Protein AF-A0A7C5AXP7-F1 (afdb_monomer)

Foldseek 3Di:
DDDDDDDDDDDPDDDDDDDDDDPDPDDACQWDWDDDLQWTWIWHQDPPHQGIKTAQIGGVPWGWFRMKTWQWKWKAFVVCPPDTFTDGHRDDWFFQVVQVGHQWRWGWDDDPNWIKTKTWGWDCDQQKTKIWIWIATSQFKIKTKMKIFGDNDLTKMKIWTKMKTFTAGNHQWQKWKWAAPVVDTDTDFWKDKAQCVNHDLSWIKIARRPPRFIKTKGWQDDRDDRPPAAEDRDDDSRPKMKIKDADDPVVPPGDPDGSVDDPDDRPGGTPRRGRMMMMIIDIWIDHSVVPGRYMYMTIMMIGGDPPDDGQRNQPPWDKDKWFDQDKWWADLFAWIPPFWPKTFDDDDDAAFPWKKKKQWFWWKQACQQKWKWKAAFVGAIATQEHQAQARHIDTGAMEMETLPDPAAGHNHHHGHHDYHQRDYDDDQDAHDPPRDGDDHHRHPCSRTPHDRGGMMTMIIGGHHGDMIIMRNRGMMMITIHD

Mean predicted aligned error: 15.78 Å

Radius of gyration: 27.87 Å; Cα contacts (8 Å, |Δi|>4): 1284; chains: 1; bounding box: 78×88×57 Å

Solvent-accessible surface area (backbone atoms only — not comparable to full-atom values): 25452 Å² total; per-residue (Å²): 134,82,90,80,87,82,82,85,81,83,78,85,73,82,80,78,82,80,81,88,78,81,91,71,98,60,80,80,71,52,54,50,73,51,76,56,72,49,34,35,30,36,39,37,43,40,97,87,25,24,14,67,27,43,32,57,33,25,50,76,81,45,41,40,28,51,37,38,33,31,31,35,31,29,34,45,32,63,90,46,75,84,40,65,38,60,44,56,40,48,78,65,64,33,66,31,74,91,47,82,48,29,46,56,32,74,47,75,52,74,57,97,91,40,50,34,40,40,42,31,41,29,32,62,59,85,49,29,46,33,38,42,36,38,38,34,36,61,79,44,37,40,38,40,38,42,35,43,23,38,50,81,53,90,54,40,31,34,38,34,41,31,39,44,35,32,45,18,48,79,43,63,46,35,27,33,48,27,34,22,67,82,85,49,72,47,73,48,52,44,32,45,79,44,53,40,64,71,18,46,85,35,31,31,32,43,30,18,70,86,82,64,51,52,35,41,36,33,67,69,47,61,94,73,68,57,82,98,53,65,55,46,68,60,83,58,63,79,65,19,36,33,32,42,33,57,62,49,81,88,70,73,72,51,69,85,68,63,46,90,57,70,91,73,85,73,77,66,51,72,22,59,53,22,35,35,28,44,34,41,35,42,52,43,74,45,56,44,87,70,50,50,79,46,27,36,38,35,26,36,36,37,36,46,53,84,90,47,79,68,76,74,63,73,36,75,59,52,69,47,80,46,71,34,58,62,51,30,41,35,43,45,50,35,69,21,43,50,68,60,40,64,42,79,41,70,93,68,71,57,24,23,68,46,64,36,41,34,40,31,30,32,25,23,53,37,30,27,40,41,34,33,38,40,30,43,54,86,68,42,56,27,32,46,36,22,48,33,10,18,75,43,62,33,75,60,30,37,42,32,36,28,72,81,43,89,42,63,67,41,52,73,42,68,57,68,62,47,64,19,24,36,34,73,45,92,78,86,75,83,59,67,82,89,49,73,72,66,88,67,44,46,59,56,68,76,56,43,77,36,64,67,48,37,56,32,33,38,38,41,35,26,81,48,79,86,35,44,35,30,23,58,48,16,36,35,43,34,38,25,16,52

Sequence (482 aa):
MMGRRFRWSFLAGALLTSVLIFPGSGLAQTSGSVSWNGWAFTYEVSGNYDGLSLKGVQFQGLPFIHKLSFPVMRVFYNNNACGPYADRLGGSLSPIPWAGNALVAKREFILNGRQWYEIGIRDQIGNYDIYQVYYLSSDGILDAHIYSKGLQCVVDHVHYPNWRIDFDIQDAGNDLIQQNTGGGYATKLSEFNAKATEAIDHGWRIKDSVTGSFVDVFPGFTDFTIPNENTQPVAGYANHTVFGRLYRGSEDTGWTYGPNTQVPYNNGESINNADIVFWYEGYLPHSAAEGMTLWHSTGLRLALTAGTPPPPPPPGGTTQTFTNPITISIPDRGNGSLYPSTINVAGMSGVISKVVVKLKGVSHTYPDDLDILLVGPGGQKVMLMSDAGGVTDVVNVNLTFDGAATSTLPNSAQMLSGTYRPTNYGSTDSFNAPAPSAPYGTNLDVLHGISPNGSWRLFVFDDEPKDLGSIANGWELIITTN

pLDDT: mean 87.83, std 16.88, range [28.73, 98.75]

Structure (mmCIF, N/CA/C/O backbone):
data_AF-A0A7C5AXP7-F1
#
_entry.id   AF-A0A7C5AXP7-F1
#
loop_
_atom_site.group_PDB
_atom_site.id
_atom_site.type_symbol
_atom_site.label_atom_id
_atom_site.label_alt_id
_atom_site.label_comp_id
_atom_site.label_asym_id
_atom_site.label_entity_id
_atom_site.label_seq_id
_atom_site.pdbx_PDB_ins_code
_atom_site.Cartn_x
_atom_site.Cartn_y
_atom_site.Cartn_z
_atom_site.occupancy
_atom_site.B_iso_or_equiv
_atom_site.auth_seq_id
_atom_site.auth_comp_id
_atom_site.auth_asym_id
_atom_site.auth_atom_id
_atom_site.pdbx_PDB_model_num
ATOM 1 N N . MET A 1 1 ? 1.484 -64.605 -29.370 1.00 35.97 1 MET A N 1
ATOM 2 C CA . MET A 1 1 ? 2.286 -63.408 -29.699 1.00 35.97 1 MET A CA 1
ATOM 3 C C . MET A 1 1 ? 1.601 -62.187 -29.110 1.00 35.97 1 MET A C 1
ATOM 5 O O . MET A 1 1 ? 0.412 -62.027 -29.321 1.00 35.97 1 MET A O 1
ATOM 9 N N . MET A 1 2 ? 2.373 -61.399 -28.355 1.00 37.81 2 MET A N 1
ATOM 10 C CA . MET A 1 2 ? 2.173 -59.988 -27.987 1.00 37.81 2 MET A CA 1
ATOM 11 C C . MET A 1 2 ? 0.825 -59.537 -27.403 1.00 37.81 2 MET A C 1
ATOM 13 O O . MET A 1 2 ? -0.128 -59.234 -28.111 1.00 37.81 2 MET A O 1
ATOM 17 N N . GLY A 1 3 ? 0.836 -59.321 -26.085 1.00 32.81 3 GLY A N 1
ATOM 18 C CA . GLY A 1 3 ? -0.045 -58.353 -25.444 1.00 32.81 3 GLY A CA 1
ATOM 19 C C . GLY A 1 3 ? 0.371 -56.915 -25.773 1.00 32.81 3 GLY A C 1
ATOM 20 O O . GLY A 1 3 ? 1.560 -56.594 -25.838 1.00 32.81 3 GLY A O 1
ATOM 21 N N . ARG A 1 4 ? -0.616 -56.030 -25.927 1.00 35.66 4 ARG A N 1
ATOM 22 C CA . ARG A 1 4 ? -0.431 -54.577 -25.878 1.00 35.66 4 ARG A CA 1
ATOM 23 C C . ARG A 1 4 ? -1.397 -53.988 -24.856 1.00 35.66 4 ARG A C 1
ATOM 25 O O . ARG A 1 4 ? -2.610 -54.092 -24.988 1.00 35.66 4 ARG A O 1
ATOM 32 N N . ARG A 1 5 ? -0.803 -53.403 -23.817 1.00 33.75 5 ARG A N 1
ATOM 33 C CA . ARG A 1 5 ? -1.445 -52.615 -22.763 1.00 33.75 5 ARG A CA 1
ATOM 34 C C . ARG A 1 5 ? -1.868 -51.266 -23.353 1.00 33.75 5 ARG A C 1
ATOM 36 O O . ARG A 1 5 ? -1.016 -50.582 -23.912 1.00 33.75 5 ARG A O 1
ATOM 43 N N . PHE A 1 6 ? -3.124 -50.860 -23.178 1.00 33.34 6 PHE A N 1
ATOM 44 C CA . PHE A 1 6 ? -3.532 -49.461 -23.328 1.00 33.34 6 PHE A CA 1
ATOM 45 C C . PHE A 1 6 ? -3.621 -48.832 -21.935 1.00 33.34 6 PHE A C 1
ATOM 47 O O . PHE A 1 6 ? -4.394 -49.274 -21.086 1.00 33.34 6 PHE A O 1
ATOM 54 N N . ARG A 1 7 ? -2.753 -47.847 -21.684 1.00 35.31 7 ARG A N 1
ATOM 55 C CA . ARG A 1 7 ? -2.751 -47.022 -20.473 1.00 35.31 7 ARG A CA 1
ATOM 56 C C . ARG A 1 7 ? -3.844 -45.962 -20.593 1.00 35.31 7 ARG A C 1
ATOM 58 O O . ARG A 1 7 ? -3.970 -45.327 -21.635 1.00 35.31 7 ARG A O 1
ATOM 65 N N . TRP A 1 8 ? -4.598 -45.789 -19.515 1.00 28.77 8 TRP A N 1
ATOM 66 C CA . TRP A 1 8 ? -5.554 -44.705 -19.328 1.00 28.77 8 TRP A CA 1
ATOM 67 C C . TRP A 1 8 ? -4.795 -43.432 -18.950 1.00 28.77 8 TRP A C 1
ATOM 69 O O . TRP A 1 8 ? -4.047 -43.425 -17.973 1.00 28.77 8 TRP A O 1
ATOM 79 N N . SER A 1 9 ? -4.983 -42.371 -19.728 1.00 32.56 9 SER A N 1
ATOM 80 C CA . SER A 1 9 ? -4.503 -41.029 -19.407 1.00 32.56 9 SER A CA 1
ATOM 81 C C . SER A 1 9 ? -5.582 -40.317 -18.593 1.00 32.56 9 SER A C 1
ATOM 83 O O . SER A 1 9 ? -6.623 -39.953 -19.134 1.00 32.56 9 SER A O 1
ATOM 85 N N . PHE A 1 10 ? -5.349 -40.126 -17.295 1.00 30.20 10 PHE A N 1
ATOM 86 C CA . PHE A 1 10 ? -6.118 -39.179 -16.489 1.00 30.20 10 PHE A CA 1
ATOM 87 C C . PHE A 1 10 ? -5.659 -37.761 -16.852 1.00 30.20 10 PHE A C 1
ATOM 89 O O . PHE A 1 10 ? -4.557 -37.357 -16.486 1.00 30.20 10 PHE A O 1
ATOM 96 N N . LEU A 1 11 ? -6.488 -37.009 -17.581 1.00 32.81 11 LEU A N 1
ATOM 97 C CA . LEU A 1 11 ? -6.394 -35.551 -17.599 1.00 32.81 11 LEU A CA 1
ATOM 98 C C . LEU A 1 11 ? -7.089 -35.020 -16.342 1.00 32.81 11 LEU A C 1
ATOM 100 O O . LEU A 1 11 ? -8.310 -35.109 -16.217 1.00 32.81 11 LEU A O 1
ATOM 104 N N . ALA A 1 12 ? -6.309 -34.460 -15.421 1.00 30.91 12 ALA A N 1
ATOM 105 C CA . ALA A 1 12 ? -6.819 -33.596 -14.367 1.00 30.91 12 ALA A CA 1
ATOM 106 C C . ALA A 1 12 ? -7.199 -32.247 -15.001 1.00 30.91 12 ALA A C 1
ATOM 108 O O . ALA A 1 12 ? -6.346 -31.394 -15.234 1.00 30.91 12 ALA A O 1
ATOM 109 N N . GLY A 1 13 ? -8.475 -32.090 -15.353 1.00 28.73 13 GLY A N 1
ATOM 110 C CA . GLY A 1 13 ? -9.043 -30.803 -15.740 1.00 28.73 13 GLY A CA 1
ATOM 111 C C . GLY A 1 13 ? -9.200 -29.918 -14.507 1.00 28.73 13 GLY A C 1
ATOM 112 O O . GLY A 1 13 ? -9.865 -30.308 -13.548 1.00 28.73 13 GLY A O 1
ATOM 113 N N . ALA A 1 14 ? -8.577 -28.741 -14.532 1.00 32.06 14 ALA A N 1
ATOM 114 C CA . ALA A 1 14 ? -8.792 -27.693 -13.545 1.00 32.06 14 ALA A CA 1
ATOM 115 C C . ALA A 1 14 ? -10.272 -27.277 -13.557 1.00 32.06 14 ALA A C 1
ATOM 117 O O . ALA A 1 14 ? -10.805 -26.852 -14.583 1.00 32.06 14 ALA A O 1
ATOM 118 N N . LEU A 1 15 ? -10.936 -27.437 -12.414 1.00 28.80 15 LEU A N 1
ATOM 119 C CA . LEU A 1 15 ? -12.301 -26.983 -12.192 1.00 28.80 15 LEU A CA 1
ATOM 120 C C . LEU A 1 15 ? -12.270 -25.451 -12.053 1.00 28.80 15 LEU A C 1
ATOM 122 O O . LEU A 1 15 ? -11.846 -24.934 -11.022 1.00 28.80 15 LEU A O 1
ATOM 126 N N . LEU A 1 16 ? -12.700 -24.722 -13.086 1.00 31.39 16 LEU A N 1
ATOM 127 C CA . LEU A 1 16 ? -13.127 -23.332 -12.920 1.00 31.39 16 LEU A CA 1
ATOM 128 C C . LEU A 1 16 ? -14.412 -23.342 -12.088 1.00 31.39 16 LEU A C 1
ATOM 130 O O . LEU A 1 16 ? -15.440 -23.860 -12.527 1.00 31.39 16 LEU A O 1
ATOM 134 N N . THR A 1 17 ? -14.353 -22.787 -10.883 1.00 33.75 17 THR A N 1
ATOM 135 C CA . THR A 1 17 ? -15.535 -22.529 -10.067 1.00 33.75 17 THR A CA 1
ATOM 136 C C . THR A 1 17 ? -16.370 -21.423 -10.712 1.00 33.75 17 THR A C 1
ATOM 138 O O . THR A 1 17 ? -15.887 -20.357 -11.085 1.00 33.75 17 THR A O 1
ATOM 141 N N . SER A 1 18 ? -17.644 -21.739 -10.905 1.00 30.55 18 SER A N 1
ATOM 142 C CA . SER A 1 18 ? -18.661 -20.946 -11.587 1.00 30.55 18 SER A CA 1
ATOM 143 C C . SER A 1 18 ? -18.939 -19.607 -10.899 1.00 30.55 18 SER A C 1
ATOM 145 O O . SER A 1 18 ? -19.295 -19.576 -9.722 1.00 30.55 18 SER A O 1
ATOM 147 N N . VAL A 1 19 ? -18.870 -18.519 -11.669 1.00 39.69 19 VAL A N 1
ATOM 148 C CA . VAL A 1 19 ? -19.396 -17.196 -11.307 1.00 39.69 19 VAL A CA 1
ATOM 149 C C . VAL A 1 19 ? -20.921 -17.235 -11.435 1.00 39.69 19 VAL A C 1
ATOM 151 O O . VAL A 1 19 ? -21.450 -17.432 -12.529 1.00 39.69 19 VAL A O 1
ATOM 154 N N . LEU A 1 20 ? -21.641 -17.055 -10.329 1.00 33.75 20 LEU A N 1
ATOM 155 C CA . LEU A 1 20 ? -23.081 -16.797 -10.359 1.00 33.75 20 LEU A CA 1
ATOM 156 C C . LEU A 1 20 ? -23.299 -15.333 -10.762 1.00 33.75 20 LEU A C 1
ATOM 158 O O . LEU A 1 20 ? -23.132 -14.425 -9.955 1.00 33.75 20 LEU A O 1
ATOM 162 N N . ILE A 1 21 ? -23.648 -15.106 -12.028 1.00 42.06 21 ILE A N 1
ATOM 163 C CA . ILE A 1 21 ? -24.088 -13.801 -12.532 1.00 42.06 21 ILE A CA 1
ATOM 164 C C . ILE A 1 21 ? -25.616 -13.790 -12.482 1.00 42.06 21 ILE A C 1
ATOM 166 O O . ILE A 1 21 ? -26.256 -14.586 -13.167 1.00 42.06 21 ILE A O 1
ATOM 170 N N . PHE A 1 22 ? -26.209 -12.886 -11.703 1.00 40.41 22 PHE A N 1
ATOM 171 C CA . PHE A 1 22 ? -27.634 -12.568 -11.812 1.00 40.41 22 PHE A CA 1
ATOM 172 C C . PHE A 1 22 ? -27.812 -11.469 -12.871 1.00 40.41 22 PHE A C 1
ATOM 174 O O . PHE A 1 22 ? -27.393 -10.335 -12.629 1.00 40.41 22 PHE A O 1
ATOM 181 N N . PRO A 1 23 ? -28.423 -11.744 -14.040 1.00 36.78 23 PRO A N 1
ATOM 182 C CA . PRO A 1 23 ? -28.732 -10.703 -15.004 1.00 36.78 23 PRO A CA 1
ATOM 183 C C . PRO A 1 23 ? -30.039 -10.032 -14.572 1.00 36.78 23 PRO A C 1
ATOM 185 O O . PRO A 1 23 ? -31.133 -10.503 -14.870 1.00 36.78 23 PRO A O 1
ATOM 188 N N . GLY A 1 24 ? -29.923 -8.942 -13.819 1.00 37.19 24 GLY A N 1
ATOM 189 C CA . GLY A 1 24 ? -31.039 -8.060 -13.500 1.00 37.19 24 GLY A CA 1
ATOM 190 C C . GLY A 1 24 ? -30.921 -6.763 -14.286 1.00 37.19 24 GLY A C 1
ATOM 191 O O . GLY A 1 24 ? -30.206 -5.858 -13.869 1.00 37.19 24 GLY A O 1
ATOM 192 N N . SER A 1 25 ? -31.634 -6.654 -15.408 1.00 45.28 25 SER A N 1
ATOM 193 C CA . SER A 1 25 ? -31.918 -5.379 -16.071 1.00 45.28 25 SER A CA 1
ATOM 194 C C . SER A 1 25 ? -32.886 -4.567 -15.200 1.00 45.28 25 SER A C 1
ATOM 196 O O . SER A 1 25 ? -34.098 -4.586 -15.411 1.00 45.28 25 SER A O 1
ATOM 198 N N . GLY A 1 26 ? -32.351 -3.918 -14.171 1.00 39.28 26 GLY A N 1
ATOM 199 C CA . GLY A 1 26 ? -33.042 -2.948 -13.330 1.00 39.28 26 GLY A CA 1
ATOM 200 C C . GLY A 1 26 ? -32.319 -1.608 -13.403 1.00 39.28 26 GLY A C 1
ATOM 201 O O . GLY A 1 26 ? -31.120 -1.566 -13.675 1.00 39.28 26 GLY A O 1
ATOM 202 N N . LEU A 1 27 ? -33.046 -0.512 -13.183 1.00 46.16 27 LEU A N 1
ATOM 203 C CA . LEU A 1 27 ? -32.455 0.806 -12.928 1.00 46.16 27 LEU A CA 1
ATOM 204 C C . LEU A 1 27 ? -31.263 0.657 -11.971 1.00 46.16 27 LEU A C 1
ATOM 206 O O . LEU A 1 27 ? -31.343 -0.116 -11.014 1.00 46.16 27 LEU A O 1
ATOM 210 N N . ALA A 1 28 ? -30.161 1.359 -12.243 1.00 55.44 28 ALA A N 1
ATOM 211 C CA . ALA A 1 28 ? -28.956 1.243 -11.436 1.00 55.44 28 ALA A CA 1
ATOM 212 C C . ALA A 1 28 ? -29.274 1.539 -9.969 1.00 55.44 28 ALA A C 1
ATOM 214 O O . ALA A 1 28 ? -29.648 2.654 -9.612 1.00 55.44 28 ALA A O 1
ATOM 215 N N . GLN A 1 29 ? -29.158 0.516 -9.127 1.00 67.31 29 GLN A N 1
ATOM 216 C CA . GLN A 1 29 ? -29.387 0.645 -7.701 1.00 67.31 29 GLN A CA 1
ATOM 217 C C . GLN A 1 29 ? -28.207 1.409 -7.085 1.00 67.31 29 GLN A C 1
ATOM 219 O O . GLN A 1 29 ? -27.194 0.814 -6.716 1.00 67.31 29 GLN A O 1
ATOM 224 N N . THR A 1 30 ? -28.345 2.731 -6.993 1.00 85.50 30 THR A N 1
ATOM 225 C CA . THR A 1 30 ? -27.354 3.636 -6.394 1.00 85.50 30 THR A CA 1
ATOM 226 C C . THR A 1 30 ? -27.375 3.612 -4.872 1.00 85.50 30 THR A C 1
ATOM 228 O O . THR A 1 30 ? -26.510 4.214 -4.259 1.00 85.50 30 THR A O 1
ATOM 231 N N . SER A 1 31 ? -28.303 2.900 -4.234 1.00 92.50 31 SER A N 1
ATOM 232 C CA . SER A 1 31 ? -28.296 2.688 -2.787 1.00 92.50 31 SER A CA 1
ATOM 233 C C . SER A 1 31 ? -28.885 1.339 -2.397 1.00 92.50 31 SER A C 1
ATOM 235 O O . SER A 1 31 ? -29.737 0.781 -3.090 1.00 92.50 31 SER A O 1
ATOM 237 N N . GLY A 1 32 ? -28.436 0.779 -1.282 1.00 94.38 32 GLY A N 1
ATOM 238 C CA . GLY A 1 32 ? -28.910 -0.520 -0.826 1.00 94.38 32 GLY A CA 1
ATOM 239 C C . GLY A 1 32 ? -28.292 -0.953 0.490 1.00 94.38 32 GLY A C 1
ATOM 240 O O . GLY A 1 32 ? -27.712 -0.157 1.223 1.00 94.38 32 GLY A O 1
ATOM 241 N N . SER A 1 33 ? -28.420 -2.240 0.785 1.00 96.19 33 SER A N 1
ATOM 242 C CA . SER A 1 33 ? -27.854 -2.863 1.979 1.00 96.19 33 SER A CA 1
ATOM 243 C C . SER A 1 33 ? -27.044 -4.088 1.586 1.00 96.19 33 SER A C 1
ATOM 245 O O . SER A 1 33 ? -27.372 -4.771 0.613 1.00 96.19 33 SER A O 1
ATOM 247 N N . VAL A 1 34 ? -25.993 -4.363 2.347 1.00 97.12 34 VAL A N 1
ATOM 248 C CA . VAL A 1 34 ? -25.151 -5.549 2.206 1.00 97.12 34 VAL A CA 1
ATOM 249 C C . VAL A 1 34 ? -25.162 -6.297 3.530 1.00 97.12 34 VAL A C 1
ATOM 251 O O . VAL A 1 34 ? -25.057 -5.688 4.591 1.00 97.12 34 VAL A O 1
ATOM 254 N N . SER A 1 35 ? -25.285 -7.620 3.450 1.00 96.56 35 SER A N 1
ATOM 255 C CA . SER A 1 35 ? -24.976 -8.541 4.538 1.00 96.56 35 SER A CA 1
ATOM 256 C C . SER A 1 35 ? -24.169 -9.696 3.958 1.00 96.56 35 SER A C 1
ATOM 258 O O . SER A 1 35 ? -24.648 -10.381 3.054 1.00 96.56 35 SER A O 1
ATOM 260 N N . TRP A 1 36 ? -22.928 -9.866 4.413 1.00 96.88 36 TRP A N 1
ATOM 261 C CA . TRP A 1 36 ? -21.993 -10.828 3.829 1.00 96.88 36 TRP A CA 1
ATOM 262 C C . TRP A 1 36 ? -20.900 -11.211 4.833 1.00 96.88 36 TRP A C 1
ATOM 264 O O . TRP A 1 36 ? -20.211 -10.337 5.335 1.00 96.88 36 TRP A O 1
ATOM 274 N N . ASN A 1 37 ? -20.726 -12.501 5.144 1.00 90.88 37 ASN A N 1
ATOM 275 C CA . ASN A 1 37 ? -19.657 -13.006 6.030 1.00 90.88 37 ASN A CA 1
ATOM 276 C C . ASN A 1 37 ? -19.434 -12.182 7.318 1.00 90.88 37 ASN A C 1
ATOM 278 O O . ASN A 1 37 ? -18.314 -11.827 7.669 1.00 90.88 37 ASN A O 1
ATOM 282 N N . GLY A 1 38 ? -20.518 -11.854 8.026 1.00 89.69 38 GLY A N 1
ATOM 283 C CA . GLY A 1 38 ? -20.468 -11.060 9.259 1.00 89.69 38 GLY A CA 1
ATOM 284 C C . GLY A 1 38 ? -20.446 -9.546 9.041 1.00 89.69 38 GLY A C 1
ATOM 285 O O . GLY A 1 38 ? -20.741 -8.815 9.983 1.00 89.69 38 GLY A O 1
ATOM 286 N N . TRP A 1 39 ? -20.183 -9.070 7.826 1.00 97.44 39 TRP A N 1
ATOM 287 C CA . TRP A 1 39 ? -20.380 -7.675 7.455 1.00 97.44 39 TRP A CA 1
ATOM 288 C C . TRP A 1 39 ? -21.859 -7.340 7.352 1.00 97.44 39 TRP A C 1
ATOM 290 O O . TRP A 1 39 ? -22.637 -8.112 6.783 1.00 97.44 39 TRP A O 1
ATOM 300 N N . ALA A 1 40 ? -22.238 -6.161 7.836 1.00 97.12 40 ALA A N 1
ATOM 301 C CA . ALA A 1 40 ? -23.472 -5.514 7.420 1.00 97.12 40 ALA A CA 1
ATOM 302 C C . ALA A 1 40 ? -23.285 -4.001 7.315 1.00 97.12 40 ALA A C 1
ATOM 304 O O . ALA A 1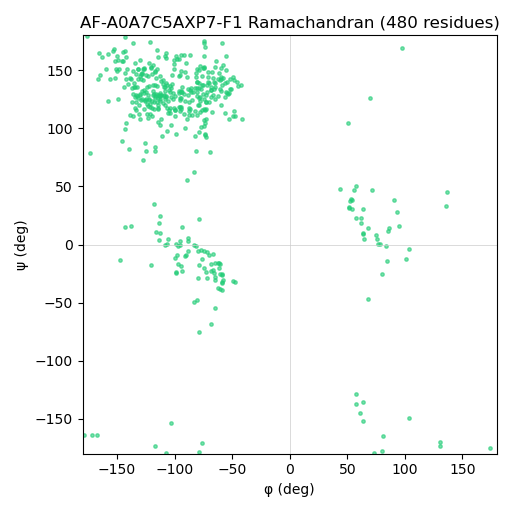 40 ? -22.567 -3.411 8.117 1.00 97.12 40 ALA A O 1
ATOM 305 N N . PHE A 1 41 ? -23.912 -3.393 6.313 1.00 98.44 41 PHE A N 1
ATOM 306 C CA . PHE A 1 41 ? -23.925 -1.945 6.115 1.00 98.44 41 PHE A CA 1
ATOM 307 C C . PHE A 1 41 ? -25.003 -1.551 5.109 1.00 98.44 41 PHE A C 1
ATOM 309 O O . PHE A 1 41 ? -25.505 -2.373 4.334 1.00 98.44 41 PHE A O 1
ATOM 316 N N . THR A 1 42 ? -25.325 -0.263 5.079 1.00 98.06 42 THR A N 1
ATOM 317 C CA . THR A 1 42 ? -26.012 0.353 3.940 1.00 98.06 42 THR A CA 1
ATOM 318 C C . THR A 1 42 ? -25.008 1.089 3.068 1.00 98.06 42 THR A C 1
ATOM 320 O O . THR A 1 42 ? -23.966 1.525 3.553 1.00 98.06 42 THR A O 1
ATOM 323 N N . TYR A 1 43 ? -25.290 1.193 1.776 1.00 96.88 43 TYR A N 1
ATOM 324 C CA . TYR A 1 43 ? -24.478 1.964 0.847 1.00 96.88 43 TYR A CA 1
ATOM 325 C C . TYR A 1 43 ? -25.343 2.940 0.065 1.00 96.88 43 TYR A C 1
ATOM 327 O O . TYR A 1 43 ? -26.513 2.668 -0.213 1.00 96.88 43 TYR A O 1
ATOM 335 N N . GLU A 1 44 ? -24.742 4.051 -0.333 1.00 94.19 44 GLU A N 1
ATOM 336 C CA . GLU A 1 44 ? -25.320 5.003 -1.271 1.00 94.19 44 GLU A CA 1
ATOM 337 C C . GLU A 1 44 ? -24.226 5.575 -2.172 1.00 94.19 44 GLU A C 1
ATOM 339 O O . GLU A 1 44 ? -23.079 5.733 -1.761 1.00 94.19 44 GLU A O 1
ATOM 344 N N . VAL A 1 45 ? -24.585 5.887 -3.407 1.00 92.94 45 VAL A N 1
ATOM 345 C CA . VAL A 1 45 ? -23.776 6.658 -4.336 1.00 92.94 45 VAL A CA 1
ATOM 346 C C . VAL A 1 45 ? -24.406 8.038 -4.414 1.00 92.94 45 VAL A C 1
ATOM 348 O O . VAL A 1 45 ? -25.513 8.175 -4.935 1.00 92.94 45 VAL A O 1
ATOM 351 N N . SER A 1 46 ? -23.661 9.027 -3.911 1.00 75.94 46 SER A N 1
ATOM 352 C CA . SER A 1 46 ? -24.000 10.454 -3.819 1.00 75.94 46 SER A CA 1
ATOM 353 C C . SER A 1 46 ? -25.103 10.870 -2.827 1.00 75.94 46 SER A C 1
ATOM 355 O O . SER A 1 46 ? -26.257 10.472 -2.943 1.00 75.94 46 SER A O 1
ATOM 357 N N . GLY A 1 47 ? -24.768 11.821 -1.943 1.00 63.25 47 GLY A N 1
ATOM 358 C CA . GLY A 1 47 ? -25.696 12.868 -1.484 1.00 63.25 47 GLY A CA 1
ATOM 359 C C . GLY A 1 47 ? -25.512 14.235 -2.185 1.00 63.25 47 GLY A C 1
ATOM 360 O O . GLY A 1 47 ? -26.373 15.094 -2.018 1.00 63.25 47 GLY A O 1
ATOM 361 N N . ASN A 1 48 ? -24.407 14.409 -2.947 1.00 65.00 48 ASN A N 1
ATOM 362 C CA . ASN A 1 48 ? -24.001 15.462 -3.920 1.00 65.00 48 ASN A CA 1
ATOM 363 C C . ASN A 1 48 ? -22.510 15.892 -3.749 1.00 65.00 48 ASN A C 1
ATOM 365 O O . ASN A 1 48 ? -22.206 17.082 -3.707 1.00 65.00 48 ASN A O 1
ATOM 369 N N . TYR A 1 49 ? -21.485 15.058 -3.586 1.00 73.69 49 TYR A N 1
ATOM 370 C CA . TYR A 1 49 ? -21.091 13.859 -4.325 1.00 73.69 49 TYR A CA 1
ATOM 371 C C . TYR A 1 49 ? -19.903 13.237 -3.556 1.00 73.69 49 TYR A C 1
ATOM 373 O O . TYR A 1 49 ? -18.743 13.438 -3.906 1.00 73.69 49 TYR A O 1
ATOM 381 N N . ASP A 1 50 ? -20.218 12.531 -2.466 1.00 88.38 50 ASP A N 1
ATOM 382 C CA . ASP A 1 50 ? -19.280 11.842 -1.555 1.00 88.38 50 ASP A CA 1
ATOM 383 C C . ASP A 1 50 ? -18.778 10.486 -2.107 1.00 88.38 50 ASP A C 1
ATOM 385 O O . ASP A 1 50 ? -18.398 9.585 -1.349 1.00 88.38 50 ASP A O 1
ATOM 389 N N . GLY A 1 51 ? -18.843 10.299 -3.429 1.00 93.19 51 GLY A N 1
ATOM 390 C CA . GLY A 1 51 ? -18.585 9.013 -4.066 1.00 93.19 51 GLY A CA 1
ATOM 391 C C . GLY A 1 51 ? -19.564 7.926 -3.617 1.00 93.19 51 GLY A C 1
ATOM 392 O O . GLY A 1 51 ? -20.751 8.173 -3.377 1.00 93.19 51 GLY A O 1
ATOM 393 N N . LEU A 1 52 ? -19.050 6.701 -3.518 1.00 96.19 52 LEU A N 1
ATOM 394 C CA . LEU A 1 52 ? -19.691 5.583 -2.832 1.00 96.19 52 LEU A CA 1
ATOM 395 C C . LEU A 1 52 ? -19.461 5.731 -1.323 1.00 96.19 52 LEU A C 1
ATOM 397 O O . LEU A 1 52 ? -18.319 5.731 -0.876 1.00 96.19 52 LEU A O 1
ATOM 401 N N . SER A 1 53 ? -20.536 5.831 -0.545 1.00 96.38 53 SER A N 1
ATOM 402 C CA . SER A 1 53 ? -20.492 5.888 0.917 1.00 96.38 53 SER A CA 1
ATOM 403 C C . SER A 1 53 ? -21.048 4.610 1.535 1.00 96.38 53 SER A C 1
ATOM 405 O O . SER A 1 53 ? -22.045 4.071 1.050 1.00 96.38 53 SER A O 1
ATOM 407 N N . LEU A 1 54 ? -20.431 4.150 2.624 1.00 97.94 54 LEU A N 1
ATOM 408 C CA . LEU A 1 54 ? -20.930 3.067 3.474 1.00 97.94 54 LEU A CA 1
ATOM 409 C C . LEU A 1 54 ? -21.401 3.658 4.807 1.00 97.94 54 LEU A C 1
ATOM 411 O O . LEU A 1 54 ? -20.700 4.486 5.384 1.00 97.94 54 LEU A O 1
ATOM 415 N N . LYS A 1 55 ? -22.567 3.242 5.304 1.00 97.56 55 LYS A N 1
ATOM 416 C CA . LYS A 1 55 ? -23.163 3.743 6.551 1.00 97.56 55 LYS A CA 1
ATOM 417 C C . LYS A 1 55 ? -23.572 2.606 7.477 1.00 97.56 55 LYS A C 1
ATOM 419 O O . LYS A 1 55 ? -24.099 1.590 7.006 1.00 97.56 55 LYS A O 1
ATOM 424 N N . GLY A 1 56 ? -23.384 2.820 8.779 1.00 97.69 56 GLY A N 1
ATOM 425 C CA . GLY A 1 56 ? -23.677 1.846 9.829 1.00 97.69 56 GLY A CA 1
ATOM 426 C C . GLY A 1 56 ? -22.917 0.542 9.609 1.00 97.69 56 GLY A C 1
ATOM 427 O O . GLY A 1 56 ? -23.530 -0.524 9.542 1.00 97.69 56 GLY A O 1
ATOM 428 N N . VAL A 1 57 ? -21.603 0.637 9.384 1.00 98.44 57 VAL A N 1
ATOM 429 C CA . VAL A 1 57 ? -20.772 -0.527 9.072 1.00 98.44 57 VAL A CA 1
ATOM 430 C C . VAL A 1 57 ? -20.482 -1.298 10.348 1.00 98.44 57 VAL A C 1
ATOM 432 O O . VAL A 1 57 ? -19.971 -0.755 11.331 1.00 98.44 57 VAL A O 1
ATOM 435 N N . GLN A 1 58 ? -20.787 -2.589 10.295 1.00 96.00 58 GLN A N 1
ATOM 436 C CA . GLN A 1 58 ? -20.505 -3.535 11.359 1.00 96.00 58 GLN A CA 1
ATOM 437 C C . GLN A 1 58 ? -19.833 -4.794 10.817 1.00 96.00 58 GLN A C 1
ATOM 439 O O . GLN A 1 58 ? -20.093 -5.210 9.684 1.00 96.00 58 GLN A O 1
ATOM 444 N N . PHE A 1 59 ? -19.024 -5.432 11.659 1.00 95.19 59 PHE A N 1
ATOM 445 C CA . PHE A 1 59 ? -18.453 -6.752 11.405 1.00 95.19 59 PHE A CA 1
ATOM 446 C C . PHE A 1 59 ? -18.685 -7.663 12.610 1.00 95.19 59 PHE A C 1
ATOM 448 O O . PHE A 1 59 ? -18.411 -7.284 13.744 1.00 95.19 59 PHE A O 1
ATOM 455 N N . GLN A 1 60 ? -19.236 -8.856 12.376 1.00 91.38 60 GLN A N 1
ATOM 456 C CA . GLN A 1 60 ? -19.604 -9.824 13.421 1.00 91.38 60 GLN A CA 1
ATOM 457 C C . GLN A 1 60 ? -20.472 -9.221 14.544 1.00 91.38 60 GLN A C 1
ATOM 459 O O . GLN A 1 60 ? -20.420 -9.651 15.692 1.00 91.38 60 GLN A O 1
ATOM 464 N N . GLY A 1 61 ? -21.299 -8.229 14.199 1.00 87.75 61 GLY A N 1
ATOM 465 C CA . GLY A 1 61 ? -22.179 -7.531 15.138 1.00 87.75 61 GLY A CA 1
ATOM 466 C C . GLY A 1 61 ? -21.526 -6.392 15.928 1.00 87.75 61 GLY A C 1
ATOM 467 O O . GLY A 1 61 ? -22.237 -5.742 16.686 1.00 87.75 61 GLY A O 1
ATOM 468 N N . LEU A 1 62 ? -20.229 -6.118 15.746 1.00 89.88 62 LEU A N 1
ATOM 469 C CA . LEU A 1 62 ? -19.574 -4.919 16.277 1.00 89.88 62 LEU A CA 1
ATOM 470 C C . LEU A 1 62 ? -19.781 -3.747 15.301 1.00 89.88 62 LEU A C 1
ATOM 472 O O . LEU A 1 62 ? -19.215 -3.804 14.203 1.00 89.88 62 LEU A O 1
ATOM 476 N N . PRO A 1 63 ? -20.562 -2.704 15.647 1.00 94.19 63 PRO A N 1
ATOM 477 C CA . PRO A 1 63 ? -20.558 -1.454 14.896 1.00 94.19 63 PRO A CA 1
ATOM 478 C C . PRO A 1 63 ? -19.233 -0.725 15.130 1.00 94.19 63 PRO A C 1
ATOM 480 O O . PRO A 1 63 ? -18.700 -0.751 16.241 1.00 94.19 63 PRO A O 1
ATOM 483 N N . PHE A 1 64 ? -18.675 -0.138 14.072 1.00 95.81 64 PHE A N 1
ATOM 484 C CA . PHE A 1 64 ? -17.397 0.573 14.174 1.00 95.81 64 PHE A CA 1
ATOM 485 C C . PHE A 1 64 ? -17.247 1.776 13.241 1.00 95.81 64 PHE A C 1
ATOM 487 O O . PHE A 1 64 ? -16.327 2.566 13.422 1.00 95.81 64 PHE A O 1
ATOM 494 N N . ILE A 1 65 ? -18.122 1.940 12.245 1.00 98.31 65 ILE A N 1
ATOM 495 C CA . ILE A 1 65 ? -18.154 3.133 11.393 1.00 98.31 65 ILE A CA 1
ATOM 496 C C . ILE A 1 65 ? -19.593 3.613 11.262 1.00 98.31 65 ILE A C 1
ATOM 498 O O . ILE A 1 65 ? -20.450 2.895 10.731 1.00 98.31 65 ILE A O 1
ATOM 502 N N . HIS A 1 66 ? -19.821 4.866 11.641 1.00 98.12 66 HIS A N 1
ATOM 503 C CA . HIS A 1 66 ? -21.043 5.590 11.331 1.00 98.12 66 HIS A CA 1
ATOM 504 C C . HIS A 1 66 ? -21.184 5.803 9.823 1.00 98.12 66 HIS A C 1
ATOM 506 O O . HIS A 1 66 ? -22.175 5.396 9.206 1.00 98.12 66 HIS A O 1
ATOM 512 N N . LYS A 1 67 ? -20.152 6.407 9.216 1.00 97.50 67 LYS A N 1
ATOM 513 C CA . LYS A 1 67 ? -20.076 6.743 7.791 1.00 97.50 67 LYS A CA 1
ATOM 514 C C . LYS A 1 67 ? -18.630 6.694 7.287 1.00 97.50 67 LYS A C 1
ATOM 516 O O . LYS A 1 67 ? -17.754 7.397 7.780 1.00 97.50 67 LYS A O 1
ATOM 521 N N . LEU A 1 68 ? -18.402 5.917 6.233 1.00 97.94 68 LEU A N 1
ATOM 522 C CA . LEU A 1 68 ? -17.190 5.939 5.414 1.00 97.94 68 LEU A CA 1
ATOM 523 C C . LEU A 1 68 ? -17.536 6.557 4.061 1.00 97.94 68 LEU A C 1
ATOM 525 O O . LEU A 1 68 ? -18.449 6.084 3.389 1.00 97.94 68 LEU A O 1
ATOM 529 N N . SER A 1 69 ? -16.810 7.597 3.659 1.00 95.62 69 SER A N 1
ATOM 530 C CA . SER A 1 69 ? -17.077 8.341 2.419 1.00 95.62 69 SER A CA 1
ATOM 531 C C . SER A 1 69 ? -15.800 8.799 1.714 1.00 95.62 69 SER A C 1
ATOM 533 O O . SER A 1 69 ? -14.709 8.763 2.293 1.00 95.62 69 SER A O 1
ATOM 535 N N . PHE A 1 70 ? -15.944 9.232 0.457 1.00 96.06 70 PHE A N 1
ATOM 536 C CA . PHE A 1 70 ? -14.866 9.762 -0.378 1.00 96.06 70 PHE A CA 1
ATOM 537 C C . PHE A 1 70 ? -15.241 11.161 -0.897 1.00 96.06 70 PHE A C 1
ATOM 539 O O . PHE A 1 70 ? -15.741 11.313 -2.012 1.00 96.06 70 PHE A O 1
ATOM 546 N N . PRO A 1 71 ? -15.077 12.204 -0.070 1.00 94.56 71 PRO A N 1
ATOM 547 C CA . PRO A 1 71 ? -15.626 13.525 -0.371 1.00 94.56 71 PRO A CA 1
ATOM 548 C C . PRO A 1 71 ? -14.903 14.274 -1.498 1.00 94.56 71 PRO A C 1
ATOM 550 O O . PRO A 1 71 ? -15.523 15.111 -2.153 1.00 94.56 71 PRO A O 1
ATOM 553 N N . VAL A 1 72 ? -13.603 14.034 -1.720 1.00 95.81 72 VAL A N 1
ATOM 554 C CA . VAL A 1 72 ? -12.830 14.750 -2.749 1.00 95.81 72 VAL A CA 1
ATOM 555 C C . VAL A 1 72 ? -11.567 14.004 -3.170 1.00 95.81 72 VAL A C 1
ATOM 557 O O . VAL A 1 72 ? -10.918 13.332 -2.369 1.00 95.81 72 VAL A O 1
ATOM 560 N N . MET A 1 73 ? -11.152 14.222 -4.413 1.00 96.25 73 MET A N 1
ATOM 561 C CA . MET A 1 73 ? -9.792 13.996 -4.883 1.00 96.25 73 MET A CA 1
ATOM 562 C C . MET A 1 73 ? -9.228 15.309 -5.430 1.00 96.25 73 MET A C 1
ATOM 564 O O . MET A 1 73 ? -9.712 15.841 -6.427 1.00 96.25 73 MET A O 1
ATOM 568 N N . ARG A 1 74 ? -8.229 15.879 -4.748 1.00 96.81 74 ARG A N 1
ATOM 569 C CA . ARG A 1 74 ? -7.619 17.154 -5.168 1.00 96.81 74 ARG A CA 1
ATOM 570 C C . ARG A 1 74 ? -6.505 16.871 -6.170 1.00 96.81 74 ARG A C 1
ATOM 572 O O . ARG A 1 74 ? -5.673 16.012 -5.906 1.00 96.81 74 ARG A O 1
ATOM 579 N N . VAL A 1 75 ? -6.454 17.584 -7.288 1.00 96.62 75 VAL A N 1
ATOM 580 C CA . VAL A 1 75 ? -5.498 17.319 -8.375 1.00 96.62 75 VAL A CA 1
ATOM 581 C C . VAL A 1 75 ? -4.651 18.550 -8.642 1.00 96.62 75 VAL A C 1
ATOM 583 O O . VAL A 1 75 ? -5.185 19.628 -8.909 1.00 96.62 75 VAL A O 1
ATOM 586 N N . PHE A 1 76 ? -3.330 18.391 -8.602 1.00 96.81 76 PHE A N 1
ATOM 587 C CA . PHE A 1 76 ? -2.373 19.472 -8.827 1.00 96.81 76 PHE A CA 1
ATOM 588 C C . PHE A 1 76 ? -1.420 19.114 -9.956 1.00 96.81 76 PHE A C 1
ATOM 590 O O . PHE A 1 76 ? -0.690 18.129 -9.872 1.00 96.81 76 PHE A O 1
ATOM 597 N N . TYR A 1 77 ? -1.411 19.941 -10.997 1.00 96.56 77 TYR A N 1
ATOM 598 C CA . TYR A 1 77 ? -0.472 19.821 -12.108 1.00 96.56 77 TYR A CA 1
ATOM 599 C C . TYR A 1 77 ? 0.767 20.647 -11.843 1.00 96.56 77 TYR A C 1
ATOM 601 O O . TYR A 1 77 ? 0.682 21.746 -11.284 1.00 96.56 77 TYR A O 1
ATOM 609 N N . ASN A 1 78 ? 1.900 20.176 -12.355 1.00 94.44 78 ASN A N 1
ATOM 610 C CA . ASN A 1 78 ? 3.106 20.984 -12.382 1.00 94.44 78 ASN A CA 1
ATOM 611 C C . ASN A 1 78 ? 2.824 22.335 -13.057 1.00 94.44 78 ASN A C 1
ATOM 613 O O . ASN A 1 78 ? 2.236 22.412 -14.140 1.00 94.44 78 ASN A O 1
ATOM 617 N N . ASN A 1 79 ? 3.224 23.414 -12.379 1.00 93.31 79 ASN A N 1
ATOM 618 C CA . ASN A 1 79 ? 3.017 24.802 -12.800 1.00 93.31 79 ASN A CA 1
ATOM 619 C C . ASN A 1 79 ? 1.547 25.201 -13.032 1.00 93.31 79 ASN A C 1
ATOM 621 O O . ASN A 1 79 ? 1.293 26.146 -13.775 1.00 93.31 79 ASN A O 1
ATOM 625 N N . ASN A 1 80 ? 0.581 24.497 -12.427 1.00 90.88 80 ASN A N 1
ATOM 626 C CA . ASN A 1 80 ? -0.856 24.727 -12.633 1.00 90.88 80 ASN A CA 1
ATOM 627 C C . ASN A 1 80 ? -1.266 24.694 -14.117 1.00 90.88 80 ASN A C 1
ATOM 629 O O . ASN A 1 80 ? -2.205 25.373 -14.523 1.00 90.88 80 ASN A O 1
ATOM 633 N N . ALA A 1 81 ? -0.563 23.910 -14.941 1.00 93.38 81 ALA A N 1
ATOM 634 C CA . ALA A 1 81 ? -0.743 23.932 -16.393 1.00 93.38 81 ALA A CA 1
ATOM 635 C C . ALA A 1 81 ? -2.182 23.611 -16.836 1.00 93.38 81 ALA A C 1
ATOM 637 O O . ALA A 1 81 ? -2.637 24.097 -17.869 1.00 93.38 81 ALA A O 1
ATOM 638 N N . CYS A 1 82 ? -2.887 22.784 -16.061 1.00 90.38 82 CYS A N 1
ATOM 639 C CA . CYS A 1 82 ? -4.199 22.250 -16.417 1.00 90.38 82 CYS A CA 1
ATOM 640 C C . CYS A 1 82 ? -5.131 22.144 -15.215 1.00 90.38 82 CYS A C 1
ATOM 642 O O . CYS A 1 82 ? -6.100 21.420 -15.283 1.00 90.38 82 CYS A O 1
ATOM 644 N N . GLY A 1 83 ? -4.821 22.793 -14.100 1.00 87.06 83 GLY A N 1
ATOM 645 C CA . GLY A 1 83 ? -5.566 22.694 -12.848 1.00 87.06 83 GLY A CA 1
ATOM 646 C C . GLY A 1 83 ? -5.115 23.804 -11.897 1.00 87.06 83 GLY A C 1
ATOM 647 O O . GLY A 1 83 ? -4.459 24.745 -12.348 1.00 87.06 83 GLY A O 1
ATOM 648 N N . PRO A 1 84 ? -5.414 23.724 -10.592 1.00 93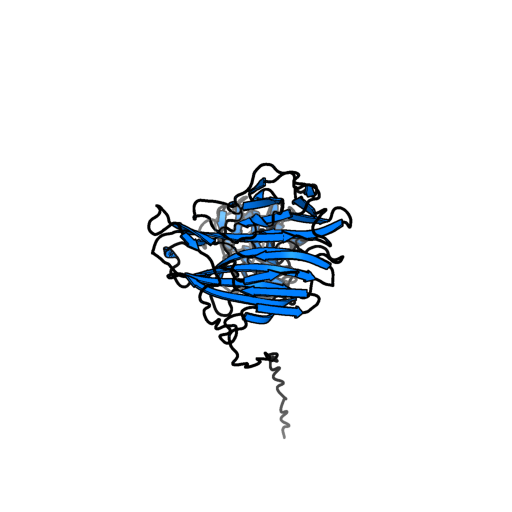.94 84 PRO A N 1
ATOM 649 C CA . PRO A 1 84 ? -5.827 22.527 -9.853 1.00 93.94 84 PRO A CA 1
ATOM 650 C C . PRO A 1 84 ? -7.338 22.226 -9.884 1.00 93.94 84 PRO A C 1
ATOM 652 O O . PRO A 1 84 ? -8.144 23.111 -10.171 1.00 93.94 84 PRO A O 1
ATOM 655 N N . TYR A 1 85 ? -7.719 20.991 -9.534 1.00 95.75 85 TYR A N 1
ATOM 656 C CA . TYR A 1 85 ? -9.113 20.517 -9.487 1.00 95.75 85 TYR A CA 1
ATOM 657 C C . TYR A 1 85 ? -9.488 19.895 -8.140 1.00 95.75 85 TYR A C 1
ATOM 659 O O . TYR A 1 85 ? -8.634 19.358 -7.439 1.00 95.75 85 TYR A O 1
ATOM 667 N N . ALA A 1 86 ? -10.768 19.986 -7.777 1.00 95.25 86 ALA A N 1
ATOM 668 C CA . ALA A 1 86 ? -11.365 19.301 -6.632 1.00 95.25 86 ALA A CA 1
ATOM 669 C C . ALA A 1 86 ? -12.430 18.335 -7.166 1.00 95.25 86 ALA A C 1
ATOM 671 O O . ALA A 1 86 ? -13.609 18.683 -7.263 1.00 95.25 86 ALA A O 1
ATOM 672 N N . ASP A 1 87 ? -11.981 17.153 -7.577 1.00 94.38 87 ASP A N 1
ATOM 673 C CA . ASP A 1 87 ? -12.816 16.166 -8.249 1.00 94.38 87 ASP A CA 1
ATOM 674 C C . ASP A 1 87 ? -13.678 15.415 -7.235 1.00 94.38 87 ASP A C 1
ATOM 676 O O . ASP A 1 87 ? -13.232 15.072 -6.138 1.00 94.38 87 ASP A O 1
ATOM 680 N N . ARG A 1 88 ? -14.940 15.177 -7.597 1.00 94.00 88 ARG A N 1
ATOM 681 C CA . ARG A 1 88 ? -15.944 14.525 -6.747 1.00 94.00 88 ARG A CA 1
ATOM 682 C C . ARG A 1 88 ? -16.637 13.431 -7.546 1.00 94.00 88 ARG A C 1
ATOM 684 O O . ARG A 1 88 ? -17.132 13.703 -8.638 1.00 94.00 88 ARG A O 1
ATOM 691 N N . LEU A 1 89 ? -16.646 12.215 -7.007 1.00 93.50 89 LEU A N 1
ATOM 692 C CA . LEU A 1 89 ? -17.180 11.027 -7.674 1.00 93.50 89 LEU A CA 1
ATOM 693 C C . LEU A 1 89 ? -18.652 10.783 -7.343 1.00 93.50 89 LEU A C 1
ATOM 695 O O . LEU A 1 89 ? -19.181 11.262 -6.341 1.00 93.50 89 LEU A O 1
ATOM 699 N N . GLY A 1 90 ? -19.296 9.947 -8.156 1.00 89.50 90 GLY A N 1
ATOM 700 C CA . GLY A 1 90 ? -20.684 9.531 -7.955 1.00 89.50 90 GLY A CA 1
ATOM 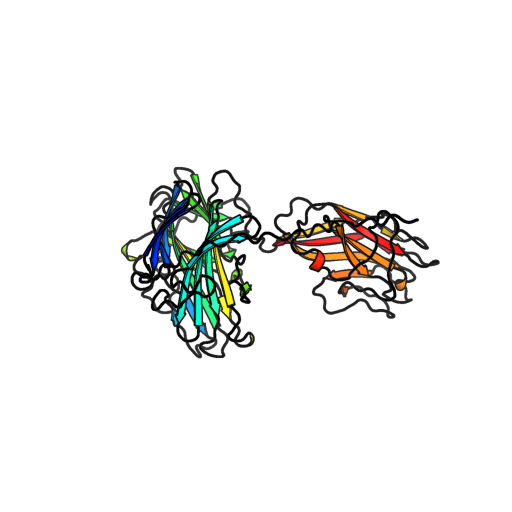701 C C . GLY A 1 90 ? -21.674 10.389 -8.737 1.00 89.50 90 GLY A C 1
ATOM 702 O O . GLY A 1 90 ? -22.863 10.375 -8.424 1.00 89.50 90 GLY A O 1
ATOM 703 N N . GLY A 1 91 ? -21.178 11.143 -9.725 1.00 85.00 91 GLY A N 1
ATOM 704 C CA . GLY A 1 91 ? -21.960 12.003 -10.608 1.00 85.00 91 GLY A CA 1
ATOM 705 C C . GLY A 1 91 ? -22.657 11.218 -11.706 1.00 85.00 91 GLY A C 1
ATOM 706 O O . GLY A 1 91 ? -23.870 11.025 -11.684 1.00 85.00 91 GLY A O 1
ATOM 707 N N . SER A 1 92 ? -21.885 10.788 -12.700 1.00 87.19 92 SER A N 1
ATOM 708 C CA . SER A 1 92 ? -22.381 10.050 -13.864 1.00 87.19 92 SER A CA 1
ATOM 709 C C . SER A 1 92 ? -21.598 8.756 -14.011 1.00 87.19 92 SER A C 1
ATOM 711 O O . SER A 1 92 ? -20.598 8.686 -14.718 1.00 87.19 92 SER A O 1
ATOM 713 N N . LEU A 1 93 ? -22.080 7.720 -13.323 1.00 92.75 93 LEU A N 1
ATOM 714 C CA . LEU A 1 93 ? -21.389 6.438 -13.255 1.00 92.75 93 LEU A CA 1
ATOM 715 C C . LEU A 1 93 ? -21.184 5.815 -14.637 1.00 92.75 93 LEU A C 1
ATOM 717 O O . LEU A 1 93 ? -22.095 5.758 -15.467 1.00 92.75 93 LEU A O 1
ATOM 721 N N . SER A 1 94 ? -19.989 5.275 -14.833 1.00 94.62 94 SER A N 1
ATOM 722 C CA . SER A 1 94 ? -19.606 4.504 -16.007 1.00 94.62 94 SER A CA 1
ATOM 723 C C . SER A 1 94 ? -19.781 3.000 -15.755 1.00 94.62 94 SER A C 1
ATOM 725 O O . SER A 1 94 ? -19.538 2.531 -14.642 1.00 94.62 94 SER A O 1
ATOM 727 N N . PRO A 1 95 ? -20.157 2.203 -16.774 1.00 96.00 95 PRO A N 1
ATOM 728 C CA . PRO A 1 95 ? -20.205 0.748 -16.654 1.00 96.00 95 PRO A CA 1
ATOM 729 C C . PRO A 1 95 ? -18.851 0.152 -16.268 1.00 96.00 95 PRO A C 1
ATOM 731 O O . PRO A 1 95 ? -17.810 0.601 -16.754 1.00 96.00 95 PRO A O 1
ATOM 734 N N . ILE A 1 96 ? -18.874 -0.889 -15.436 1.00 96.06 96 ILE A N 1
ATOM 735 C CA . ILE A 1 96 ? -17.679 -1.574 -14.928 1.00 96.06 96 ILE A CA 1
ATOM 736 C C . ILE A 1 96 ? -17.496 -2.906 -15.678 1.00 96.06 96 ILE A C 1
ATOM 738 O O . ILE A 1 96 ? -18.204 -3.874 -15.375 1.00 96.06 96 ILE A O 1
ATOM 742 N N . PRO A 1 97 ? -16.566 -3.011 -16.650 1.00 94.00 97 PRO A N 1
ATOM 743 C CA . PRO A 1 97 ? -16.473 -4.182 -17.527 1.00 94.00 97 PRO A CA 1
ATOM 744 C C . PRO A 1 97 ? -16.201 -5.493 -16.783 1.00 94.00 97 PRO A C 1
ATOM 746 O O . PRO A 1 97 ? -16.807 -6.520 -17.085 1.00 94.00 97 PRO A O 1
ATOM 749 N N . TRP A 1 98 ? -15.355 -5.454 -15.751 1.00 92.81 98 TRP A N 1
ATOM 750 C CA . TRP A 1 98 ? -15.041 -6.621 -14.917 1.00 92.81 98 TRP A CA 1
ATOM 751 C C . TRP A 1 98 ? -16.163 -7.011 -13.942 1.00 92.81 98 TRP A C 1
ATOM 753 O O . TRP A 1 98 ? -16.083 -8.059 -13.298 1.00 92.81 98 TRP A O 1
ATOM 763 N N . ALA A 1 99 ? -17.227 -6.211 -13.862 1.00 93.12 99 ALA A N 1
ATOM 764 C CA . ALA A 1 99 ? -18.421 -6.476 -13.068 1.00 93.12 99 ALA A CA 1
ATOM 765 C C . ALA A 1 99 ? -19.681 -6.596 -13.929 1.00 93.12 99 ALA A C 1
ATOM 767 O O . ALA A 1 99 ? -20.765 -6.177 -13.527 1.00 93.12 99 ALA A O 1
ATOM 768 N N . GLY A 1 100 ? -19.542 -7.160 -15.134 1.00 91.81 100 GLY A N 1
ATOM 769 C CA . GLY A 1 100 ? -20.680 -7.396 -16.024 1.00 91.81 100 GLY A CA 1
ATOM 770 C C . GLY A 1 100 ? -21.364 -6.104 -16.467 1.00 91.81 100 GLY A C 1
ATOM 771 O O . GLY A 1 100 ? -22.570 -6.103 -16.695 1.00 91.81 100 GLY A O 1
ATOM 772 N N . ASN A 1 101 ? -20.604 -5.007 -16.568 1.00 93.94 101 ASN A N 1
ATOM 773 C CA . ASN A 1 101 ? -21.088 -3.664 -16.893 1.00 93.94 101 ASN A CA 1
ATOM 774 C C . ASN A 1 101 ? -22.084 -3.078 -15.877 1.00 93.94 101 ASN A C 1
ATOM 776 O O . ASN A 1 101 ? -22.838 -2.165 -16.215 1.00 93.94 101 ASN A O 1
ATOM 780 N N . ALA A 1 102 ? -22.078 -3.552 -14.627 1.00 93.56 102 ALA A N 1
ATOM 781 C CA . ALA A 1 102 ? -22.817 -2.904 -13.548 1.00 93.56 102 ALA A CA 1
ATOM 782 C C . ALA A 1 102 ? -22.314 -1.464 -13.322 1.00 93.56 102 ALA A C 1
ATOM 784 O O . ALA A 1 102 ? -21.127 -1.188 -13.496 1.00 93.56 102 ALA A O 1
ATOM 785 N N . LEU A 1 103 ? -23.207 -0.553 -12.912 1.00 93.88 103 LEU A N 1
ATOM 786 C CA . LEU A 1 103 ? -22.814 0.803 -12.484 1.00 93.88 103 LEU A CA 1
ATOM 787 C C . LEU A 1 103 ? -22.280 0.825 -11.043 1.00 93.88 103 LEU A C 1
ATOM 789 O O . LEU A 1 103 ? -21.440 1.653 -10.707 1.00 93.88 103 LEU A O 1
ATOM 793 N N . VAL A 1 104 ? -22.748 -0.105 -10.207 1.00 95.56 104 VAL A N 1
ATOM 794 C CA . VAL A 1 104 ? -22.189 -0.392 -8.882 1.00 95.56 104 VAL A CA 1
ATOM 795 C C . VAL A 1 104 ? -21.733 -1.844 -8.899 1.00 95.56 104 VAL A C 1
ATOM 797 O O . VAL A 1 104 ? -22.564 -2.753 -8.988 1.00 95.56 104 VAL A O 1
ATOM 800 N N . ALA A 1 105 ? -20.423 -2.070 -8.859 1.00 95.50 105 ALA A N 1
ATOM 801 C CA . ALA A 1 105 ? -19.860 -3.407 -8.770 1.00 95.50 105 ALA A CA 1
ATOM 802 C C . ALA A 1 105 ? -20.255 -4.038 -7.436 1.00 95.50 105 ALA A C 1
ATOM 804 O O . ALA A 1 105 ? -20.191 -3.384 -6.400 1.00 95.50 105 ALA A O 1
ATOM 805 N N . LYS A 1 106 ? -20.674 -5.302 -7.486 1.00 95.19 106 LYS A N 1
ATOM 806 C CA . LYS A 1 106 ? -20.909 -6.172 -6.331 1.00 95.19 106 LYS A CA 1
ATOM 807 C C . LYS A 1 106 ? -20.441 -7.565 -6.720 1.00 95.19 106 LYS A C 1
ATOM 809 O O . LYS A 1 106 ? -21.095 -8.205 -7.545 1.00 95.19 106 LYS A O 1
ATOM 814 N N . ARG A 1 107 ? -19.281 -7.996 -6.227 1.00 93.88 107 ARG A N 1
ATOM 815 C CA . ARG A 1 107 ? -18.666 -9.271 -6.635 1.00 93.88 107 ARG A CA 1
ATOM 816 C C . ARG A 1 107 ? -18.026 -9.974 -5.458 1.00 93.88 107 ARG A C 1
ATOM 818 O O . ARG A 1 107 ? -17.513 -9.327 -4.559 1.00 93.88 107 ARG A O 1
ATOM 825 N N . GLU A 1 108 ? -17.988 -11.295 -5.523 1.00 94.75 108 GLU A N 1
ATOM 826 C CA . GLU A 1 108 ? -17.189 -12.113 -4.618 1.00 94.75 108 GLU A CA 1
ATOM 827 C C . GLU A 1 108 ? -16.046 -12.766 -5.387 1.00 94.75 108 GLU A C 1
ATOM 829 O O . GLU A 1 108 ? -16.223 -13.197 -6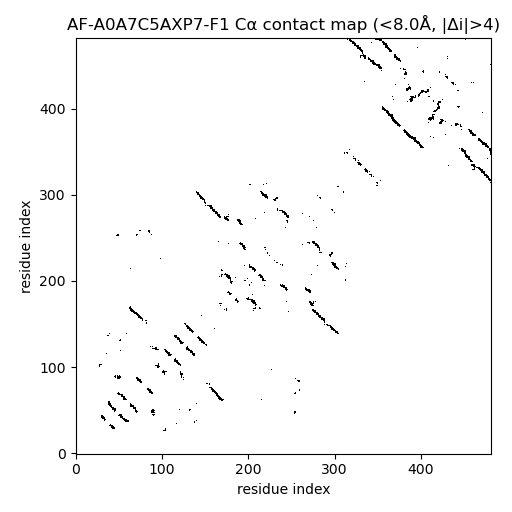.529 1.00 94.75 108 GLU A O 1
ATOM 834 N N . PHE A 1 109 ? -14.871 -12.841 -4.771 1.00 85.56 109 PHE A N 1
ATOM 835 C CA . PHE A 1 109 ? -13.698 -13.479 -5.360 1.00 85.56 109 PHE A CA 1
ATOM 836 C C . PHE A 1 109 ? -12.755 -14.008 -4.279 1.00 85.56 109 PHE A C 1
ATOM 838 O O . PHE A 1 109 ? -12.903 -13.712 -3.095 1.00 85.56 109 PHE A O 1
ATOM 845 N N . ILE A 1 110 ? -11.782 -14.821 -4.690 1.00 83.25 110 ILE A N 1
ATOM 846 C CA . ILE A 1 110 ? -10.714 -15.307 -3.815 1.00 83.25 110 ILE A CA 1
ATOM 847 C C . ILE A 1 110 ? -9.402 -14.696 -4.291 1.00 83.25 110 ILE A C 1
ATOM 849 O O . ILE A 1 110 ? -9.056 -14.809 -5.465 1.00 83.25 110 ILE A O 1
ATOM 853 N N . LEU A 1 111 ? -8.664 -14.085 -3.370 1.00 78.12 111 LEU A N 1
ATOM 854 C CA . LEU A 1 111 ? -7.327 -13.550 -3.606 1.00 78.12 111 LEU A CA 1
ATOM 855 C C . LEU A 1 111 ? -6.430 -13.983 -2.450 1.00 78.12 111 LEU A C 1
ATOM 857 O O . LEU A 1 111 ? -6.787 -13.801 -1.287 1.00 78.12 111 LEU A O 1
ATOM 861 N N . ASN A 1 112 ? -5.289 -14.595 -2.772 1.00 77.06 112 ASN A N 1
ATOM 862 C CA . ASN A 1 112 ? -4.326 -15.115 -1.792 1.00 77.06 112 ASN A CA 1
ATOM 863 C C . ASN A 1 112 ? -4.962 -16.042 -0.735 1.00 77.06 112 ASN A C 1
ATOM 865 O O . ASN A 1 112 ? -4.616 -16.001 0.440 1.00 77.06 112 ASN A O 1
ATOM 869 N N . GLY A 1 113 ? -5.929 -16.869 -1.152 1.00 76.06 113 GLY A N 1
ATOM 870 C CA . GLY A 1 113 ? -6.623 -17.822 -0.274 1.00 76.06 113 GLY A CA 1
ATOM 871 C C . GLY A 1 113 ? -7.683 -17.210 0.649 1.00 76.06 113 GLY A C 1
ATOM 872 O O . GLY A 1 113 ? -8.327 -17.946 1.390 1.00 76.06 113 GLY A O 1
ATOM 873 N N . ARG A 1 114 ? -7.906 -15.894 0.583 1.00 80.38 114 ARG A N 1
ATOM 874 C CA . ARG A 1 114 ? -8.931 -15.172 1.345 1.00 80.38 114 ARG A CA 1
ATOM 875 C C . ARG A 1 114 ? -10.127 -14.854 0.453 1.00 80.38 114 ARG A C 1
ATOM 877 O O . ARG A 1 114 ? -9.944 -14.475 -0.704 1.00 80.38 114 ARG A O 1
ATOM 884 N N . GLN A 1 115 ? -11.338 -15.017 0.983 1.00 87.88 115 GLN A N 1
ATOM 885 C CA . GLN A 1 115 ? -12.565 -14.623 0.292 1.00 87.88 115 GLN A CA 1
ATOM 886 C C . GLN A 1 115 ? -12.796 -13.123 0.488 1.00 87.88 115 GLN A C 1
ATOM 888 O O . GLN A 1 115 ? -12.683 -12.616 1.605 1.00 87.88 115 GLN A O 1
ATOM 893 N N . TRP A 1 116 ? -13.132 -12.436 -0.597 1.00 93.25 116 TRP A N 1
ATOM 894 C CA . TRP A 1 116 ? -13.350 -10.998 -0.647 1.00 93.25 116 TRP A CA 1
ATOM 895 C C . TRP A 1 116 ? -14.695 -10.672 -1.284 1.00 93.25 116 TRP A C 1
ATOM 897 O O . TRP A 1 116 ? -15.126 -11.350 -2.218 1.00 93.25 116 TRP A O 1
ATOM 907 N N . TYR A 1 117 ? -15.310 -9.600 -0.804 1.00 97.06 117 TYR A N 1
ATOM 908 C CA . TYR A 1 117 ? -16.465 -8.939 -1.384 1.00 97.06 117 TYR A CA 1
ATOM 909 C C . TYR A 1 117 ? -16.051 -7.552 -1.880 1.00 97.06 117 TYR A C 1
ATOM 911 O O . TYR A 1 117 ? -15.531 -6.743 -1.121 1.00 97.06 117 TYR A O 1
ATOM 919 N N . GLU A 1 118 ? -16.272 -7.279 -3.157 1.00 97.38 118 GLU A N 1
ATOM 920 C CA . GLU A 1 118 ? -16.047 -5.991 -3.807 1.00 97.38 118 GLU A CA 1
ATOM 921 C C . GLU A 1 118 ? -17.350 -5.205 -3.856 1.00 97.38 118 GLU A C 1
ATOM 923 O O . GLU A 1 118 ? -18.353 -5.713 -4.364 1.00 97.38 118 GLU A O 1
ATOM 928 N N . ILE A 1 119 ? -17.308 -3.946 -3.423 1.00 98.00 119 ILE A N 1
ATOM 929 C CA . ILE A 1 119 ? -18.307 -2.943 -3.779 1.00 98.00 119 ILE A CA 1
ATOM 930 C C . ILE A 1 119 ? -17.625 -1.681 -4.297 1.00 98.00 119 ILE A C 1
ATOM 932 O O . ILE A 1 119 ? -16.778 -1.108 -3.620 1.00 98.00 119 ILE A O 1
ATOM 936 N N . GLY A 1 120 ? -17.968 -1.238 -5.505 1.00 97.25 120 GLY A N 1
ATOM 937 C CA . GLY A 1 120 ? -17.261 -0.120 -6.132 1.00 97.25 120 GLY A CA 1
ATOM 938 C C . GLY A 1 120 ? -18.052 0.595 -7.214 1.00 97.25 120 GLY A C 1
ATOM 939 O O . GLY A 1 120 ? -19.038 0.073 -7.732 1.00 97.25 120 GLY A O 1
ATOM 940 N N . ILE A 1 121 ? -17.599 1.794 -7.560 1.00 97.00 121 ILE A N 1
ATOM 941 C CA . ILE A 1 121 ? -18.152 2.634 -8.620 1.00 97.00 121 ILE A CA 1
ATOM 942 C C . ILE A 1 121 ? -17.041 3.101 -9.549 1.00 97.00 121 ILE A C 1
ATOM 944 O O . ILE A 1 121 ? -15.914 3.341 -9.119 1.00 97.00 121 ILE A O 1
ATOM 948 N N . ARG A 1 122 ? -17.372 3.258 -10.828 1.00 96.44 122 ARG A N 1
ATOM 949 C CA . ARG A 1 122 ? -16.483 3.847 -11.827 1.00 96.44 122 ARG A CA 1
ATOM 950 C C . ARG A 1 122 ? -17.089 5.146 -12.324 1.00 96.44 122 ARG A C 1
ATOM 952 O O . ARG A 1 122 ? -18.288 5.198 -12.587 1.00 96.44 122 ARG A O 1
ATOM 959 N N . ASP A 1 123 ? -16.272 6.174 -12.460 1.00 94.94 123 ASP A N 1
ATOM 960 C CA . ASP A 1 123 ? -16.680 7.496 -12.922 1.00 94.94 123 ASP A CA 1
ATOM 961 C C . ASP A 1 123 ? -15.658 8.022 -13.935 1.00 94.94 123 ASP A C 1
ATOM 963 O O . ASP A 1 123 ? -14.473 7.691 -13.869 1.00 94.94 123 ASP A O 1
ATOM 967 N N . GLN A 1 124 ? -16.131 8.829 -14.879 1.00 94.44 124 GLN A N 1
ATOM 968 C CA . GLN A 1 124 ? -15.291 9.464 -15.888 1.00 94.44 124 GLN A CA 1
ATOM 969 C C . GLN A 1 124 ? -15.336 10.974 -15.653 1.00 94.44 124 GLN A C 1
ATOM 971 O O . GLN A 1 124 ? -16.327 11.632 -15.972 1.00 94.44 124 GLN A O 1
ATOM 976 N N . ILE A 1 125 ? -14.257 11.533 -15.104 1.00 92.06 125 ILE A N 1
ATOM 977 C CA . ILE A 1 125 ? -14.155 12.964 -14.796 1.00 92.06 125 ILE A CA 1
ATOM 978 C C . ILE A 1 125 ? -13.125 13.582 -15.738 1.00 92.06 125 ILE A C 1
ATOM 980 O O . ILE A 1 125 ? -11.925 13.330 -15.641 1.00 92.06 125 ILE A O 1
ATOM 984 N N . GLY A 1 126 ? -13.606 14.367 -16.705 1.00 91.69 126 GLY A N 1
ATOM 985 C CA . GLY A 1 126 ? -12.768 14.812 -17.817 1.00 91.69 126 GLY A CA 1
ATOM 986 C C . GLY A 1 126 ? -12.178 13.610 -18.564 1.00 91.69 126 GLY A C 1
ATOM 987 O O . GLY A 1 126 ? -12.894 12.674 -18.924 1.00 91.69 126 GLY A O 1
ATOM 988 N N . ASN A 1 127 ? -10.863 13.609 -18.772 1.00 93.69 127 ASN A N 1
ATOM 989 C CA . ASN A 1 127 ? -10.152 12.485 -19.389 1.00 93.69 127 ASN A CA 1
ATOM 990 C C . ASN A 1 127 ? -9.686 11.423 -18.379 1.00 93.69 127 ASN A C 1
ATOM 992 O O . ASN A 1 127 ? -9.017 10.473 -18.792 1.00 93.69 127 ASN A O 1
ATOM 996 N N . TYR A 1 128 ? -10.004 11.568 -17.089 1.00 94.50 128 TYR A N 1
ATOM 997 C CA . TYR A 1 128 ? -9.694 10.553 -16.089 1.00 94.50 128 TYR A CA 1
ATOM 998 C C . TYR A 1 128 ? -10.777 9.491 -16.018 1.00 94.50 128 TYR A C 1
ATOM 1000 O O . TYR A 1 128 ? -11.963 9.799 -15.911 1.00 94.50 128 TYR A O 1
ATOM 1008 N N . ASP A 1 129 ? -10.332 8.244 -16.047 1.00 96.12 129 ASP A N 1
ATOM 1009 C CA . ASP A 1 129 ? -11.127 7.068 -15.734 1.00 96.12 129 ASP A CA 1
ATOM 1010 C C . ASP A 1 129 ? -10.777 6.661 -14.304 1.00 96.12 129 ASP A C 1
ATOM 1012 O O . ASP A 1 129 ? -9.608 6.396 -14.006 1.00 96.12 129 ASP A O 1
ATOM 1016 N N . ILE A 1 130 ? -11.762 6.704 -13.409 1.00 96.50 130 ILE A N 1
ATOM 1017 C CA . ILE A 1 130 ? -11.544 6.587 -11.969 1.00 96.50 130 ILE A CA 1
ATOM 1018 C C . ILE A 1 130 ? -12.432 5.477 -11.419 1.00 96.50 130 ILE A C 1
ATOM 1020 O O . ILE A 1 130 ? -13.629 5.425 -11.697 1.00 96.50 130 ILE A O 1
ATOM 1024 N N . TYR A 1 131 ? -11.856 4.601 -10.603 1.00 97.38 131 TYR A N 1
ATOM 1025 C CA . TYR A 1 131 ? -12.571 3.517 -9.943 1.00 97.38 131 TYR A CA 1
ATOM 1026 C C . TYR A 1 131 ? -12.376 3.599 -8.427 1.00 97.38 131 TYR A C 1
ATOM 1028 O O . TYR A 1 131 ? -11.272 3.408 -7.923 1.00 97.38 131 TYR A O 1
ATOM 1036 N N . GLN A 1 132 ? -13.452 3.910 -7.704 1.00 97.31 132 GLN A N 1
ATOM 1037 C CA . GLN A 1 132 ? -13.502 3.903 -6.241 1.00 97.31 132 GLN A CA 1
ATOM 1038 C C . GLN A 1 132 ? -14.080 2.571 -5.776 1.00 97.31 132 GLN A C 1
ATOM 1040 O O . GLN A 1 132 ? -15.135 2.152 -6.255 1.00 97.31 132 GLN A O 1
ATOM 1045 N N . VAL A 1 133 ? -13.436 1.919 -4.813 1.00 97.62 133 VAL A N 1
ATOM 1046 C CA . VAL A 1 133 ? -13.846 0.582 -4.379 1.00 97.62 133 VAL A CA 1
ATOM 1047 C C . VAL A 1 133 ? -13.529 0.319 -2.915 1.00 97.62 133 VAL A C 1
ATOM 1049 O O . VAL A 1 133 ? -12.551 0.826 -2.367 1.00 97.62 133 VAL A O 1
ATOM 1052 N N . TYR A 1 134 ? -14.369 -0.507 -2.301 1.00 98.06 134 TYR A N 1
ATOM 1053 C CA . TYR A 1 134 ? -14.139 -1.137 -1.014 1.00 98.06 134 TYR A CA 1
ATOM 1054 C C . TYR A 1 134 ? -14.093 -2.655 -1.204 1.00 98.06 134 TYR A C 1
ATOM 1056 O O . TYR A 1 134 ? -15.028 -3.246 -1.753 1.00 98.06 134 TYR A O 1
ATOM 1064 N N . TYR A 1 135 ? -13.019 -3.284 -0.736 1.00 97.31 135 TYR A N 1
ATOM 1065 C CA . TYR A 1 135 ? -12.877 -4.733 -0.660 1.00 97.31 135 TYR A CA 1
ATOM 1066 C C . TYR A 1 135 ? -13.012 -5.166 0.795 1.00 97.31 135 TYR A C 1
ATOM 1068 O O . TYR A 1 135 ? -12.269 -4.701 1.652 1.00 97.31 135 TYR A O 1
ATOM 1076 N N . LEU A 1 136 ? -13.952 -6.056 1.086 1.00 96.94 136 LEU A N 1
ATOM 1077 C CA . LEU A 1 136 ? -14.183 -6.571 2.429 1.00 96.94 136 LEU A CA 1
ATOM 1078 C C . LEU A 1 136 ? -13.806 -8.043 2.469 1.00 96.94 136 LEU A C 1
ATOM 1080 O O . LEU A 1 136 ? -14.266 -8.815 1.633 1.00 96.94 136 LEU A O 1
ATOM 1084 N N . SER A 1 137 ? -12.971 -8.454 3.412 1.00 94.44 137 SER A N 1
ATOM 1085 C CA . SER A 1 137 ? -12.587 -9.851 3.555 1.00 94.44 137 SER A CA 1
ATOM 1086 C C . SER A 1 137 ? -13.527 -10.610 4.478 1.00 94.44 137 SER A C 1
ATOM 1088 O O . SER A 1 137 ? -14.147 -10.047 5.379 1.00 94.44 137 SER A O 1
ATOM 1090 N N . SER A 1 138 ? -13.583 -11.929 4.317 1.00 90.44 138 SER A N 1
ATOM 1091 C CA . SER A 1 138 ? -14.344 -12.803 5.216 1.00 90.44 138 SER A CA 1
ATOM 1092 C C . SER A 1 138 ? -13.844 -12.791 6.669 1.00 90.44 138 SER A C 1
ATOM 1094 O O . SER A 1 138 ? -14.541 -13.276 7.554 1.00 90.44 138 SER A O 1
ATOM 1096 N N . ASP A 1 139 ? -12.633 -12.284 6.917 1.00 86.00 139 ASP A N 1
ATOM 1097 C CA . ASP A 1 139 ? -11.944 -12.284 8.212 1.00 86.00 139 ASP A CA 1
ATOM 1098 C C . ASP A 1 139 ? -11.752 -10.882 8.822 1.00 86.00 139 ASP A C 1
ATOM 1100 O O . ASP A 1 139 ? -10.953 -10.730 9.740 1.00 86.00 139 ASP A O 1
ATOM 1104 N N . GLY A 1 140 ? -12.507 -9.875 8.369 1.00 90.88 140 GLY A N 1
ATOM 1105 C CA . GLY A 1 140 ? -12.603 -8.588 9.074 1.00 90.88 140 GLY A CA 1
ATOM 1106 C C . GLY A 1 140 ? -11.628 -7.511 8.604 1.00 90.88 140 GLY A C 1
ATOM 1107 O O . GLY A 1 140 ? -11.255 -6.636 9.381 1.00 90.88 140 GLY A O 1
ATOM 1108 N N . ILE A 1 141 ? -11.215 -7.552 7.339 1.00 94.00 141 ILE A N 1
ATOM 1109 C CA . ILE A 1 141 ? -10.463 -6.478 6.684 1.00 94.00 141 ILE A CA 1
ATOM 1110 C C . ILE A 1 141 ? -11.401 -5.700 5.768 1.00 94.00 141 ILE A C 1
ATOM 1112 O O . ILE A 1 141 ? -12.137 -6.303 4.993 1.00 94.00 141 ILE A O 1
ATOM 1116 N N . LEU A 1 142 ? -11.339 -4.373 5.821 1.00 96.62 142 LEU A N 1
ATOM 1117 C CA . LEU A 1 142 ? -11.912 -3.484 4.815 1.00 96.62 142 LEU A CA 1
ATOM 1118 C C . LEU A 1 142 ? -10.777 -2.682 4.179 1.00 96.62 142 LEU A C 1
ATOM 1120 O O . LEU A 1 142 ? -10.122 -1.890 4.849 1.00 96.62 142 LEU A O 1
ATOM 1124 N N . ASP A 1 143 ? -10.562 -2.873 2.884 1.00 94.94 143 ASP A N 1
ATOM 1125 C CA . ASP A 1 143 ? -9.609 -2.120 2.075 1.00 94.94 143 ASP A CA 1
ATOM 1126 C C . ASP A 1 143 ? -10.340 -1.117 1.192 1.00 94.94 143 ASP A C 1
ATOM 1128 O O . ASP A 1 143 ? -11.102 -1.488 0.299 1.00 94.94 143 ASP A O 1
ATOM 1132 N N . ALA A 1 144 ? -10.097 0.167 1.431 1.00 96.31 144 ALA A N 1
ATOM 1133 C CA . ALA A 1 144 ? -10.600 1.252 0.609 1.00 96.31 144 ALA A CA 1
ATOM 1134 C C . ALA A 1 144 ? -9.549 1.643 -0.429 1.00 96.31 144 ALA A C 1
ATOM 1136 O O . ALA A 1 144 ? -8.424 1.970 -0.066 1.00 96.31 144 ALA A O 1
ATOM 1137 N N . HIS A 1 145 ? -9.916 1.652 -1.707 1.00 94.88 145 HIS A N 1
ATOM 1138 C CA . HIS A 1 145 ? -9.013 1.979 -2.804 1.00 94.88 145 HIS A CA 1
ATOM 1139 C C . HIS A 1 145 ? -9.622 2.994 -3.764 1.00 94.88 145 HIS A C 1
ATOM 1141 O O . HIS A 1 145 ? -10.835 3.048 -3.987 1.00 94.88 145 HIS A O 1
ATOM 1147 N N . ILE A 1 146 ? -8.729 3.768 -4.370 1.00 95.38 146 ILE A N 1
ATOM 1148 C CA . ILE A 1 146 ? -9.006 4.554 -5.562 1.00 95.38 146 ILE A CA 1
ATOM 1149 C C . ILE A 1 146 ? -7.991 4.165 -6.631 1.00 95.38 146 ILE A C 1
ATOM 1151 O O . ILE A 1 146 ? -6.792 4.058 -6.360 1.00 95.38 146 ILE A O 1
ATOM 1155 N N . TYR A 1 147 ? -8.487 3.975 -7.844 1.00 95.94 147 TYR A N 1
ATOM 1156 C CA . TYR A 1 147 ? -7.682 3.774 -9.035 1.00 95.94 147 TYR A CA 1
ATOM 1157 C C . TYR A 1 147 ? -7.948 4.920 -9.990 1.00 95.94 147 TYR A C 1
ATOM 1159 O O . TYR A 1 147 ? -9.103 5.293 -10.187 1.00 95.94 147 TYR A O 1
ATOM 1167 N N . SER A 1 148 ? -6.900 5.450 -10.608 1.00 95.44 148 SER A N 1
ATOM 1168 C CA . SER A 1 148 ? -7.022 6.493 -11.622 1.00 95.44 148 SER A CA 1
ATOM 1169 C C . SER A 1 148 ? -6.116 6.181 -12.806 1.00 95.44 148 SER A C 1
ATOM 1171 O O . SER A 1 148 ? -4.958 5.800 -12.624 1.00 95.44 148 SER A O 1
ATOM 1173 N N . LYS A 1 149 ? -6.638 6.346 -14.020 1.00 94.44 149 LYS A N 1
ATOM 1174 C CA . LYS A 1 149 ? -5.858 6.410 -15.262 1.00 94.44 149 LYS A CA 1
ATOM 1175 C C . LYS A 1 149 ? -6.367 7.540 -16.145 1.00 94.44 149 LYS A C 1
ATOM 1177 O O . LYS A 1 149 ? -7.409 8.135 -15.884 1.00 94.44 149 LYS A O 1
ATOM 1182 N N . GLY A 1 150 ? -5.663 7.787 -17.240 1.00 93.31 150 GLY A N 1
ATOM 1183 C CA . GLY A 1 150 ? -5.977 8.862 -18.171 1.00 93.31 150 GLY A CA 1
ATOM 1184 C C . GLY A 1 150 ? -5.131 10.104 -17.923 1.00 93.31 150 GLY A C 1
ATOM 1185 O O . GLY A 1 150 ? -4.397 10.200 -16.942 1.00 93.31 150 GLY A O 1
ATOM 1186 N N . LEU A 1 151 ? -5.204 11.042 -18.864 1.00 91.88 151 LEU A N 1
ATOM 1187 C CA . LEU A 1 151 ? -4.473 12.305 -18.830 1.00 91.88 151 LEU A CA 1
ATOM 1188 C C . LEU A 1 151 ? -5.404 13.422 -19.303 1.00 91.88 151 LEU A C 1
ATOM 1190 O O . LEU A 1 151 ? -5.745 13.501 -20.485 1.00 91.88 151 LEU A O 1
ATOM 1194 N N . GLN A 1 152 ? -5.795 14.324 -18.401 1.00 92.19 152 GLN A N 1
ATOM 1195 C CA . GLN A 1 152 ? -6.478 15.561 -18.813 1.00 92.19 152 GLN A CA 1
ATOM 1196 C C . GLN A 1 152 ? -5.574 16.412 -19.706 1.00 92.19 152 GLN A C 1
ATOM 1198 O O . GLN A 1 152 ? -6.034 17.016 -20.672 1.00 92.19 152 GLN A O 1
ATOM 1203 N N . CYS A 1 153 ? -4.280 16.422 -19.395 1.00 91.81 153 CYS A N 1
ATOM 1204 C CA . CYS A 1 153 ? -3.242 17.004 -20.217 1.00 91.81 153 CYS A CA 1
ATOM 1205 C C . CYS A 1 153 ? -1.924 16.255 -20.019 1.00 91.81 153 CYS A C 1
ATOM 1207 O O . CYS A 1 153 ? -1.742 15.530 -19.041 1.00 91.81 153 CYS A O 1
ATOM 1209 N N . VAL A 1 154 ? -1.001 16.443 -20.960 1.00 93.81 154 VAL A N 1
ATOM 1210 C CA . VAL A 1 154 ? 0.298 15.759 -20.988 1.00 93.81 154 VAL A CA 1
ATOM 1211 C C . VAL A 1 154 ? 1.296 16.498 -20.087 1.00 93.81 154 VAL A C 1
ATOM 1213 O O . VAL A 1 154 ? 2.278 17.067 -20.555 1.00 93.81 154 VAL A O 1
ATOM 1216 N N . VAL A 1 155 ? 0.989 16.556 -18.790 1.00 95.00 155 VAL A N 1
ATOM 1217 C CA . VAL A 1 155 ? 1.819 17.169 -17.743 1.00 95.00 155 VAL A CA 1
ATOM 1218 C C . VAL A 1 155 ? 1.747 16.302 -16.489 1.00 95.00 155 VAL A C 1
ATOM 1220 O O . VAL A 1 155 ? 0.667 15.836 -16.120 1.00 95.00 155 VAL A O 1
ATOM 1223 N N . ASP A 1 156 ? 2.889 16.102 -15.835 1.00 95.12 156 ASP A N 1
ATOM 1224 C CA . ASP A 1 156 ? 2.959 15.415 -14.546 1.00 95.12 156 ASP A CA 1
ATOM 1225 C C . ASP A 1 156 ? 2.061 16.108 -13.512 1.00 95.12 156 ASP A C 1
ATOM 1227 O O . ASP A 1 156 ? 1.980 17.343 -13.434 1.00 95.12 156 ASP A O 1
ATOM 1231 N N . HIS A 1 157 ? 1.376 15.302 -12.717 1.00 95.12 157 HIS A N 1
ATOM 1232 C CA . HIS A 1 157 ? 0.428 15.783 -11.725 1.00 95.12 157 HIS A CA 1
ATOM 1233 C C . HIS A 1 157 ? 0.294 14.790 -10.579 1.00 95.12 157 HIS A C 1
ATOM 1235 O O . HIS A 1 157 ? 0.739 13.647 -10.656 1.00 95.12 157 HIS A O 1
ATOM 1241 N N . VAL A 1 158 ? -0.327 15.243 -9.497 1.00 95.31 158 VAL A N 1
ATOM 1242 C CA . VAL A 1 158 ? -0.596 14.419 -8.322 1.00 95.31 158 VAL A CA 1
ATOM 1243 C C . VAL A 1 158 ? -2.066 14.518 -7.967 1.00 95.31 158 VAL A C 1
ATOM 1245 O O . VAL A 1 158 ? -2.608 15.622 -7.861 1.00 95.31 158 VAL A O 1
ATOM 1248 N N . HIS A 1 159 ? -2.684 13.362 -7.747 1.00 95.75 159 HIS A N 1
ATOM 1249 C CA . HIS A 1 159 ? -3.993 13.241 -7.124 1.00 95.75 159 HIS A CA 1
ATOM 1250 C C . HIS A 1 159 ? -3.829 13.022 -5.614 1.00 95.75 159 HIS A C 1
ATOM 1252 O O . HIS A 1 159 ? -3.011 12.214 -5.172 1.00 95.75 159 HIS A O 1
ATOM 1258 N N . TYR A 1 160 ? -4.635 13.729 -4.829 1.00 96.94 160 TYR A N 1
ATOM 1259 C CA . TYR A 1 160 ? -4.734 13.628 -3.374 1.00 96.94 160 TYR A CA 1
ATOM 1260 C C . TYR A 1 160 ? -6.143 13.155 -2.992 1.00 96.94 160 TYR A C 1
ATOM 1262 O O . TYR A 1 160 ? -7.024 13.978 -2.701 1.00 96.94 160 TYR A O 1
ATOM 1270 N N . PRO A 1 161 ? -6.403 11.840 -3.078 1.00 96.31 161 PRO A N 1
ATOM 1271 C CA . PRO A 1 161 ? -7.684 11.253 -2.701 1.00 96.31 161 PRO A CA 1
ATOM 1272 C C . PRO A 1 161 ? -7.912 11.338 -1.192 1.00 96.31 161 PRO A C 1
ATOM 1274 O O . PRO A 1 161 ? -7.004 11.044 -0.419 1.00 96.31 161 PRO A O 1
ATOM 1277 N N . ASN A 1 162 ? -9.114 11.730 -0.769 1.00 96.56 162 ASN A N 1
ATOM 1278 C CA . ASN A 1 162 ? -9.459 11.878 0.642 1.00 96.56 162 ASN A CA 1
ATOM 1279 C C . ASN A 1 162 ? -10.569 10.906 1.046 1.00 96.56 162 ASN A C 1
ATOM 1281 O O . ASN A 1 162 ? -11.642 10.895 0.445 1.00 96.56 162 ASN A O 1
ATOM 1285 N N . TRP A 1 163 ? -10.328 10.150 2.115 1.00 97.44 163 TRP A N 1
ATOM 1286 C CA . TRP A 1 163 ? -11.341 9.360 2.810 1.00 97.44 163 TRP A CA 1
ATOM 1287 C C . TRP A 1 163 ? -11.707 10.043 4.122 1.00 97.44 163 TRP A C 1
ATOM 1289 O O . TRP A 1 163 ? -10.819 10.423 4.887 1.00 97.44 163 TRP A O 1
ATOM 1299 N N . ARG A 1 164 ? -13.011 10.161 4.384 1.00 97.44 164 ARG A N 1
ATOM 1300 C CA . ARG A 1 164 ? -13.574 10.607 5.665 1.00 97.44 164 ARG A CA 1
ATOM 1301 C C . ARG A 1 164 ? -14.208 9.403 6.348 1.00 97.44 164 ARG A C 1
ATOM 1303 O O . ARG A 1 164 ? -15.121 8.800 5.776 1.00 97.44 164 ARG A O 1
ATOM 1310 N N . ILE A 1 165 ? -13.722 9.072 7.540 1.00 98.44 165 ILE A N 1
ATOM 1311 C CA . ILE A 1 165 ? -14.148 7.910 8.317 1.00 98.44 165 ILE A CA 1
ATOM 1312 C C . ILE A 1 165 ? -14.633 8.385 9.678 1.00 98.44 165 ILE A C 1
ATOM 1314 O O . ILE A 1 165 ? -13.852 8.845 10.507 1.00 98.44 165 ILE A O 1
ATOM 1318 N N . ASP A 1 166 ? -15.935 8.291 9.857 1.00 98.38 166 ASP A N 1
ATOM 1319 C CA . ASP A 1 166 ? -16.639 8.599 11.089 1.00 98.38 166 ASP A CA 1
ATOM 1320 C C . ASP A 1 166 ? -16.722 7.309 11.904 1.00 98.38 166 ASP A C 1
ATOM 1322 O O . ASP A 1 166 ? -17.456 6.389 11.520 1.00 98.38 166 ASP A O 1
ATOM 1326 N N . PHE A 1 167 ? -15.844 7.170 12.898 1.00 98.44 167 PHE A N 1
ATOM 1327 C CA . PHE A 1 167 ? -15.738 5.946 13.686 1.00 98.44 167 PHE A CA 1
ATOM 1328 C C . PHE A 1 167 ? -16.707 6.022 14.862 1.00 98.44 167 PHE A C 1
ATOM 1330 O O . PHE A 1 167 ? -16.655 6.982 15.612 1.00 98.44 167 PHE A O 1
ATOM 1337 N N . ASP A 1 168 ? -17.518 4.972 15.002 1.00 96.25 168 ASP A N 1
ATOM 1338 C CA . ASP A 1 168 ? -18.425 4.754 16.135 1.00 96.25 168 ASP A CA 1
ATOM 1339 C C . ASP A 1 168 ? -18.132 3.346 16.671 1.00 96.25 168 ASP A C 1
ATOM 1341 O O . ASP A 1 168 ? -18.870 2.394 16.366 1.00 96.25 168 ASP A O 1
ATOM 1345 N N . ILE A 1 169 ? -16.994 3.141 17.348 1.00 92.69 169 ILE A N 1
ATOM 1346 C CA . ILE A 1 169 ? -16.671 1.804 17.865 1.00 92.69 169 ILE A CA 1
ATOM 1347 C C . ILE A 1 169 ? -17.590 1.519 19.043 1.00 92.69 169 ILE A C 1
ATOM 1349 O O . ILE A 1 169 ? -17.419 2.050 20.131 1.00 92.69 169 ILE A O 1
ATOM 1353 N N . GLN A 1 170 ? -18.543 0.611 18.824 1.00 87.12 170 GLN A N 1
ATOM 1354 C CA . GLN A 1 170 ? -19.630 0.275 19.744 1.00 87.12 170 GLN A CA 1
ATOM 1355 C C . GLN A 1 170 ? -20.672 1.389 19.954 1.00 87.12 170 GLN A C 1
ATOM 1357 O O . GLN A 1 170 ? -21.870 1.095 19.890 1.00 87.12 170 GLN A O 1
ATOM 1362 N N . ASP A 1 171 ? -20.250 2.627 20.185 1.00 89.12 171 ASP A N 1
ATOM 1363 C CA . ASP A 1 171 ? -21.088 3.824 20.239 1.00 89.12 171 ASP A CA 1
ATOM 1364 C C . ASP A 1 171 ? -20.364 5.031 19.620 1.00 89.12 171 ASP A C 1
ATOM 1366 O O . ASP A 1 171 ? -19.258 4.887 19.122 1.00 89.12 171 ASP A O 1
ATOM 1370 N N . ALA A 1 172 ? -21.019 6.195 19.578 1.00 93.81 172 ALA A N 1
ATOM 1371 C CA . ALA A 1 172 ? -20.468 7.404 18.957 1.00 93.81 172 ALA A CA 1
ATOM 1372 C C . ALA A 1 172 ? -19.489 8.173 19.861 1.00 93.81 172 ALA A C 1
ATOM 1374 O O . ALA A 1 172 ? -19.047 9.253 19.510 1.00 93.81 172 ALA A O 1
ATOM 1375 N N . GLY A 1 173 ? -19.236 7.728 21.092 1.00 92.38 173 GLY A N 1
ATOM 1376 C CA . GLY A 1 173 ? -18.333 8.412 22.013 1.00 92.38 173 GLY A CA 1
ATOM 1377 C C . GLY A 1 173 ? -17.141 7.543 22.372 1.00 92.38 173 GLY A C 1
ATOM 1378 O O . GLY A 1 173 ? -16.975 6.437 21.885 1.00 92.38 173 GLY A O 1
ATOM 1379 N N . ASN A 1 174 ? -16.326 8.030 23.311 1.00 95.38 174 ASN A N 1
ATOM 1380 C CA . ASN A 1 174 ? -15.282 7.231 23.962 1.00 95.38 174 ASN A CA 1
ATOM 1381 C C . ASN A 1 174 ? -14.165 6.717 23.040 1.00 95.38 174 ASN A C 1
ATOM 1383 O O . ASN A 1 174 ? -13.293 5.980 23.513 1.00 95.38 174 ASN A O 1
ATOM 1387 N N . ASP A 1 175 ? -14.118 7.186 21.795 1.00 97.31 175 ASP A N 1
ATOM 1388 C CA . ASP A 1 175 ? -13.115 6.795 20.825 1.00 97.31 175 ASP A CA 1
ATOM 1389 C C . ASP A 1 175 ? -11.800 7.562 20.996 1.00 97.31 175 ASP A C 1
ATOM 1391 O O . ASP A 1 175 ? -11.730 8.740 21.370 1.00 97.31 175 ASP A O 1
ATOM 1395 N N . LEU A 1 176 ? -10.713 6.839 20.737 1.00 98.00 176 LEU A N 1
ATOM 1396 C CA . LEU A 1 176 ? -9.340 7.313 20.802 1.00 98.00 176 LEU A CA 1
ATOM 1397 C C . LEU A 1 176 ? -8.651 7.095 19.466 1.00 98.00 176 LEU A C 1
ATOM 1399 O O . LEU A 1 176 ? -8.562 5.963 18.997 1.00 98.00 176 LEU A O 1
ATOM 1403 N N . ILE A 1 177 ? -8.031 8.145 18.929 1.00 98.50 177 ILE A N 1
ATOM 1404 C CA . ILE A 1 177 ? -7.062 8.004 17.839 1.00 98.50 177 ILE A CA 1
ATOM 1405 C C . ILE A 1 177 ? -5.680 7.760 18.440 1.00 98.50 177 ILE A C 1
ATOM 1407 O O . ILE A 1 177 ? -5.171 8.571 19.218 1.00 98.50 177 ILE A O 1
ATOM 1411 N N . GLN A 1 178 ? -5.044 6.654 18.067 1.00 97.56 178 GLN A N 1
ATOM 1412 C CA . GLN A 1 178 ? -3.732 6.265 18.561 1.00 97.56 178 GLN A CA 1
ATOM 1413 C C . GLN A 1 178 ? -2.731 6.033 17.426 1.00 97.56 178 GLN A C 1
ATOM 1415 O O . GLN A 1 178 ? -3.065 5.544 16.350 1.00 97.56 178 GLN A O 1
ATOM 1420 N N . GLN A 1 179 ? -1.475 6.363 17.704 1.00 95.69 179 GLN A N 1
ATOM 1421 C CA . GLN A 1 179 ? -0.337 6.255 16.799 1.00 95.69 179 GLN A CA 1
ATOM 1422 C C . GLN A 1 179 ? 0.645 5.209 17.331 1.00 95.69 179 GLN A C 1
ATOM 1424 O O . GLN A 1 179 ? 1.072 5.304 18.483 1.00 95.69 179 GLN A O 1
ATOM 1429 N N . ASN A 1 180 ? 1.054 4.248 16.504 1.00 90.19 180 ASN A N 1
ATOM 1430 C CA . ASN A 1 180 ? 2.122 3.317 16.853 1.00 90.19 180 ASN A CA 1
ATOM 1431 C C . ASN A 1 180 ? 3.482 4.035 16.883 1.00 90.19 180 ASN A C 1
ATOM 1433 O O . ASN A 1 180 ? 3.924 4.609 15.889 1.00 90.19 180 ASN A O 1
ATOM 1437 N N . THR A 1 181 ? 4.165 3.968 18.022 1.00 89.44 181 THR A N 1
ATOM 1438 C CA . THR A 1 181 ? 5.482 4.588 18.251 1.00 89.44 181 THR A CA 1
ATOM 1439 C C . THR A 1 181 ? 6.629 3.572 18.275 1.00 89.44 181 THR A C 1
ATOM 1441 O O . THR A 1 181 ? 7.760 3.926 18.596 1.00 89.44 181 THR A O 1
ATOM 1444 N N . GLY A 1 182 ? 6.353 2.291 18.001 1.00 74.88 182 GLY A N 1
ATOM 1445 C CA . GLY A 1 182 ? 7.301 1.178 18.142 1.00 74.88 182 GLY A CA 1
ATOM 1446 C C . GLY A 1 182 ? 7.461 0.680 19.586 1.00 74.88 182 GLY A C 1
ATOM 1447 O O . GLY A 1 182 ? 7.748 -0.492 19.802 1.00 74.88 182 GLY A O 1
ATOM 1448 N N . GLY A 1 183 ? 7.199 1.536 20.583 1.00 77.25 183 GLY A N 1
ATOM 1449 C CA . GLY A 1 183 ? 7.098 1.171 22.005 1.00 77.25 183 GLY A CA 1
ATOM 1450 C C . GLY A 1 183 ? 5.666 0.911 22.492 1.00 77.25 183 GLY A C 1
ATOM 1451 O O . GLY A 1 183 ? 5.453 0.699 23.684 1.00 77.25 183 GLY A O 1
ATOM 1452 N N . GLY A 1 184 ? 4.683 0.970 21.588 1.00 85.12 184 GLY A N 1
ATOM 1453 C CA . GLY A 1 184 ? 3.252 0.915 21.886 1.00 85.12 184 GLY A CA 1
ATOM 1454 C C . GLY A 1 184 ? 2.475 2.039 21.199 1.00 85.12 184 GLY A C 1
ATOM 1455 O O . GLY A 1 184 ? 3.024 2.797 20.393 1.00 85.12 184 GLY A O 1
ATOM 1456 N N . TYR A 1 185 ? 1.191 2.151 21.532 1.00 91.44 185 TYR A N 1
ATOM 1457 C CA . TYR A 1 185 ? 0.286 3.142 20.953 1.00 91.44 185 TYR A CA 1
ATOM 1458 C C . TYR A 1 185 ? 0.182 4.389 21.835 1.00 91.44 185 TYR A C 1
ATOM 1460 O O . TYR A 1 185 ? -0.176 4.301 23.009 1.00 91.44 185 TYR A O 1
ATOM 1468 N N . ALA A 1 186 ? 0.473 5.552 21.252 1.00 95.75 186 ALA A N 1
ATOM 1469 C CA . ALA A 1 186 ? 0.318 6.856 21.884 1.00 95.75 186 ALA A CA 1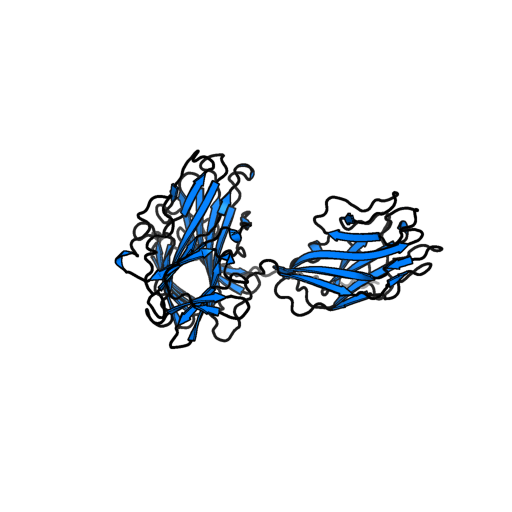
ATOM 1470 C C . ALA A 1 186 ? -0.984 7.521 21.421 1.00 95.75 186 ALA A C 1
ATOM 1472 O O . ALA A 1 186 ? -1.232 7.643 20.223 1.00 95.75 186 ALA A O 1
ATOM 1473 N N . THR A 1 187 ? -1.809 7.966 22.366 1.00 98.19 187 THR A N 1
ATOM 1474 C CA . THR A 1 187 ? -3.090 8.623 22.077 1.00 98.19 187 THR A CA 1
ATOM 1475 C C . THR A 1 187 ? -2.891 10.076 21.640 1.00 98.19 187 THR A C 1
ATOM 1477 O O . THR A 1 187 ? -2.168 10.836 22.288 1.00 98.19 187 THR A O 1
ATOM 1480 N N . LYS A 1 188 ? -3.573 10.482 20.567 1.00 98.31 188 LYS A N 1
ATOM 1481 C CA . LYS A 1 188 ? -3.713 11.882 20.149 1.00 98.31 188 LYS A CA 1
ATOM 1482 C C . LYS A 1 188 ? -4.879 12.510 20.913 1.00 98.31 188 LYS A C 1
ATOM 1484 O O . LYS A 1 188 ? -5.982 11.980 20.898 1.00 98.31 188 LYS A O 1
ATOM 1489 N N . LEU A 1 189 ? -4.621 13.618 21.609 1.00 98.25 189 LEU A N 1
ATOM 1490 C CA . LEU A 1 189 ? -5.591 14.224 22.536 1.00 98.25 189 LEU A CA 1
ATOM 1491 C C . LEU A 1 189 ? -6.367 15.401 21.937 1.00 98.25 189 LEU A C 1
ATOM 1493 O O . LEU A 1 189 ? -7.466 15.706 22.392 1.00 98.25 189 LEU A O 1
ATOM 1497 N N . SER A 1 190 ? -5.801 16.048 20.924 1.00 98.50 190 SER A N 1
ATOM 1498 C CA . SER A 1 190 ? -6.395 17.188 20.230 1.00 98.50 190 SER A CA 1
ATOM 1499 C C . SER A 1 190 ? -6.348 16.958 18.732 1.00 98.50 190 SER A C 1
ATOM 1501 O O . SER A 1 190 ? -5.538 16.155 18.256 1.00 98.50 190 SER A O 1
ATOM 1503 N N . GLU A 1 191 ? -7.209 17.659 18.006 1.00 98.69 191 GLU A N 1
ATOM 1504 C CA . GLU A 1 191 ? -7.219 17.642 16.549 1.00 98.69 191 GLU A CA 1
ATOM 1505 C C . GLU A 1 191 ? -5.827 17.863 15.959 1.00 98.69 191 GLU A C 1
ATOM 1507 O O . GLU A 1 191 ? -4.998 18.611 16.489 1.00 98.69 191 GLU A O 1
ATOM 1512 N N . PHE A 1 192 ? -5.548 17.184 14.850 1.00 98.50 192 PHE A N 1
ATOM 1513 C CA . PHE A 1 192 ? -4.204 17.182 14.289 1.00 98.50 192 PHE A CA 1
ATOM 1514 C C . PHE A 1 192 ? -4.189 16.981 12.778 1.00 98.50 192 PHE A C 1
ATOM 1516 O O . PHE A 1 192 ? -5.109 16.413 12.188 1.00 98.50 192 PHE A O 1
ATOM 1523 N N . ASN A 1 193 ? -3.084 17.414 12.174 1.00 97.94 193 ASN A N 1
ATOM 1524 C CA . ASN A 1 193 ? -2.655 17.034 10.834 1.00 97.94 193 ASN A CA 1
ATOM 1525 C C . ASN A 1 193 ? -1.275 16.398 11.017 1.00 97.94 193 ASN A C 1
ATOM 1527 O O . ASN A 1 193 ? -0.386 17.049 11.566 1.00 97.94 193 ASN A O 1
ATOM 1531 N N . ALA A 1 194 ? -1.099 15.147 10.610 1.00 96.19 194 ALA A N 1
ATOM 1532 C CA . ALA A 1 194 ? 0.149 14.415 10.806 1.00 96.19 194 ALA A CA 1
ATOM 1533 C C . ALA A 1 194 ? 0.557 13.712 9.516 1.00 96.19 194 ALA A C 1
ATOM 1535 O O . ALA A 1 194 ? -0.293 13.247 8.751 1.00 96.19 194 ALA A O 1
ATOM 1536 N N . LYS A 1 195 ? 1.864 13.591 9.279 1.00 94.81 195 LYS A N 1
ATOM 1537 C CA . LYS A 1 195 ? 2.333 12.711 8.204 1.00 94.81 195 LYS A CA 1
ATOM 1538 C C . LYS A 1 195 ? 1.979 11.276 8.569 1.00 94.81 195 LYS A C 1
ATOM 1540 O O . LYS A 1 195 ? 2.169 10.862 9.713 1.00 94.81 195 LYS A O 1
ATOM 1545 N N . ALA A 1 196 ? 1.542 10.483 7.596 1.00 88.44 196 ALA A N 1
ATOM 1546 C CA . ALA A 1 196 ? 1.222 9.078 7.840 1.00 88.44 196 ALA A CA 1
ATOM 1547 C C . ALA A 1 196 ? 2.446 8.301 8.375 1.00 88.44 196 ALA A C 1
ATOM 1549 O O . ALA A 1 196 ? 2.302 7.431 9.233 1.00 88.44 196 ALA A O 1
ATOM 1550 N N . THR A 1 197 ? 3.659 8.684 7.951 1.00 86.00 197 THR A N 1
ATOM 1551 C CA . THR A 1 197 ? 4.945 8.129 8.419 1.00 86.00 197 THR A CA 1
ATOM 1552 C C . THR A 1 197 ? 5.294 8.425 9.869 1.00 86.00 197 THR A C 1
ATOM 1554 O O . THR A 1 197 ? 6.297 7.914 10.355 1.00 86.00 197 THR A O 1
ATOM 1557 N N . GLU A 1 198 ? 4.540 9.276 10.566 1.00 90.56 198 GLU A N 1
ATOM 1558 C CA . GLU A 1 198 ? 4.759 9.442 12.002 1.00 90.56 198 GLU A CA 1
ATOM 1559 C C . GLU A 1 198 ? 4.448 8.139 12.755 1.00 90.56 198 GLU A C 1
ATOM 1561 O O . GLU A 1 198 ? 5.088 7.854 13.766 1.00 90.56 198 GLU A O 1
ATOM 1566 N N . ALA A 1 199 ? 3.507 7.324 12.267 1.00 83.69 199 ALA A N 1
ATOM 1567 C CA . ALA A 1 199 ? 3.278 5.987 12.799 1.00 83.69 199 ALA A CA 1
ATOM 1568 C C . ALA A 1 199 ? 4.291 4.978 12.239 1.00 83.69 199 ALA A C 1
ATOM 1570 O O . ALA A 1 199 ? 4.464 4.861 11.022 1.00 83.69 199 ALA A O 1
ATOM 1571 N N . ILE A 1 200 ? 4.901 4.200 13.134 1.00 78.44 200 ILE A N 1
ATOM 1572 C CA . ILE A 1 200 ? 5.732 3.048 12.769 1.00 78.44 200 ILE A CA 1
ATOM 1573 C C . ILE A 1 200 ? 4.859 1.980 12.102 1.00 78.44 200 ILE A C 1
ATOM 1575 O O . ILE A 1 200 ? 3.724 1.748 12.526 1.00 78.44 200 ILE A O 1
ATOM 1579 N N . ASP A 1 201 ? 5.387 1.354 11.047 1.00 79.69 201 ASP A N 1
ATOM 1580 C CA . ASP A 1 201 ? 4.720 0.305 10.260 1.00 79.69 201 ASP A CA 1
ATOM 1581 C C . ASP A 1 201 ? 3.314 0.695 9.783 1.00 79.69 201 ASP A C 1
ATOM 1583 O O . ASP A 1 201 ? 2.413 -0.136 9.694 1.00 79.69 201 ASP A O 1
ATOM 1587 N N . HIS A 1 202 ? 3.112 1.990 9.512 1.00 82.88 202 HIS A N 1
ATOM 1588 C CA . HIS A 1 202 ? 1.835 2.563 9.086 1.00 82.88 202 HIS A CA 1
ATOM 1589 C C . HIS A 1 202 ? 0.716 2.437 10.142 1.00 82.88 202 HIS A C 1
ATOM 1591 O O . HIS A 1 202 ? -0.440 2.727 9.847 1.00 82.88 202 HIS A O 1
ATOM 1597 N N . GLY A 1 203 ? 1.042 2.014 11.368 1.00 87.44 203 GLY A N 1
ATOM 1598 C CA . GLY A 1 203 ? 0.078 1.583 12.376 1.00 87.44 203 GLY A CA 1
ATOM 1599 C C . GLY A 1 203 ? -0.611 2.732 13.102 1.00 87.44 203 GLY A C 1
ATOM 1600 O O . GLY A 1 203 ? -0.106 3.244 14.102 1.00 87.44 203 GLY A O 1
ATOM 1601 N N . TRP A 1 204 ? -1.806 3.089 12.651 1.00 95.44 204 TRP A N 1
ATOM 1602 C CA . TRP A 1 204 ? -2.761 3.879 13.423 1.00 95.44 204 TRP A CA 1
ATOM 1603 C C . TRP A 1 204 ? -3.816 2.954 14.027 1.00 95.44 204 TRP A C 1
ATOM 1605 O O . TRP A 1 204 ? -4.000 1.824 13.581 1.00 95.44 204 TRP A O 1
ATOM 1615 N N . ARG A 1 205 ? -4.493 3.404 15.079 1.00 96.06 205 ARG A N 1
ATOM 1616 C CA . ARG A 1 205 ? -5.548 2.634 15.740 1.00 96.06 205 ARG A CA 1
ATOM 1617 C C . ARG A 1 205 ? -6.648 3.551 16.218 1.00 96.06 205 ARG A C 1
ATOM 1619 O O . ARG A 1 205 ? -6.356 4.571 16.834 1.00 96.06 205 ARG A O 1
ATOM 1626 N N . ILE A 1 206 ? -7.885 3.143 15.987 1.00 97.75 206 ILE A N 1
ATOM 1627 C CA . ILE A 1 206 ? -9.050 3.711 16.653 1.00 97.75 206 ILE A CA 1
ATOM 1628 C C . ILE A 1 206 ? -9.476 2.727 17.724 1.00 97.75 206 ILE A C 1
ATOM 1630 O O . ILE A 1 206 ? -9.593 1.535 17.443 1.00 97.75 206 ILE A O 1
ATOM 1634 N N . LYS A 1 207 ? -9.618 3.192 18.959 1.00 95.31 207 LYS A N 1
ATOM 1635 C CA . LYS A 1 207 ? -9.935 2.338 20.099 1.00 95.31 207 LYS A CA 1
ATOM 1636 C C . LYS A 1 207 ? -11.037 2.969 20.928 1.00 95.31 207 LYS A C 1
ATOM 1638 O O . LYS A 1 207 ? -10.847 4.081 21.412 1.00 95.31 207 LYS A O 1
ATOM 1643 N N . ASP A 1 208 ? -12.072 2.193 21.206 1.00 94.12 208 ASP A N 1
ATOM 1644 C CA . ASP A 1 208 ? -13.032 2.540 22.239 1.00 94.12 208 ASP A CA 1
ATOM 1645 C C . ASP A 1 208 ? -12.381 2.348 23.619 1.00 94.12 208 ASP A C 1
ATOM 1647 O O . ASP A 1 208 ? -11.851 1.284 23.974 1.00 94.12 208 ASP A O 1
ATOM 1651 N N . SER A 1 209 ? -12.365 3.417 24.403 1.00 92.56 209 SER A N 1
ATOM 1652 C CA . SER A 1 209 ? -11.688 3.465 25.698 1.00 92.56 209 SER A CA 1
ATOM 1653 C C . SER A 1 209 ? -12.400 2.666 26.790 1.00 92.56 209 SER A C 1
ATOM 1655 O O . SER A 1 209 ? -11.739 2.238 27.742 1.00 92.56 209 SER A O 1
ATOM 1657 N N . VAL A 1 210 ? -13.710 2.437 26.654 1.00 88.75 210 VAL A N 1
ATOM 1658 C CA . VAL A 1 210 ? -14.531 1.755 27.664 1.00 88.75 210 VAL A CA 1
ATOM 1659 C C . VAL A 1 210 ? -14.418 0.241 27.524 1.00 88.75 210 VAL A C 1
ATOM 1661 O O . VAL A 1 210 ? -14.169 -0.467 28.501 1.00 88.75 210 VAL A O 1
ATOM 1664 N N . THR A 1 211 ? -14.581 -0.268 26.309 1.00 85.88 211 THR A N 1
ATOM 1665 C CA . THR A 1 211 ? -14.618 -1.707 26.010 1.00 85.88 211 THR A CA 1
ATOM 1666 C C . THR A 1 211 ? -13.259 -2.250 25.621 1.00 85.88 211 THR A C 1
ATOM 1668 O O . THR A 1 211 ? -12.993 -3.443 25.765 1.00 85.88 211 THR A O 1
ATOM 1671 N N . GLY A 1 212 ? -12.373 -1.374 25.150 1.00 87.88 212 GLY A N 1
ATOM 1672 C CA . GLY A 1 212 ? -11.069 -1.747 24.640 1.00 87.88 212 GLY A CA 1
ATOM 1673 C C . GLY A 1 212 ? -11.094 -2.315 23.223 1.00 87.88 212 GLY A C 1
ATOM 1674 O O . GLY A 1 212 ? -10.017 -2.653 22.728 1.00 87.88 212 GLY A O 1
ATOM 1675 N N . SER A 1 213 ? -12.267 -2.402 22.587 1.00 87.31 213 SER A N 1
ATOM 1676 C CA . SER A 1 213 ? -12.419 -2.770 21.178 1.00 87.31 213 SER A CA 1
ATOM 1677 C C . SER A 1 213 ? -11.670 -1.778 20.297 1.00 87.31 213 SER A C 1
ATOM 1679 O O . SER A 1 213 ? -11.623 -0.586 20.594 1.00 87.31 213 SER A O 1
ATOM 1681 N N . PHE A 1 214 ? -11.049 -2.257 19.224 1.00 92.56 214 PHE A N 1
ATOM 1682 C CA . PHE A 1 214 ? -10.273 -1.387 18.352 1.00 92.56 214 PHE A CA 1
ATOM 1683 C C . PHE A 1 214 ? -10.280 -1.849 16.899 1.00 92.56 214 PHE A C 1
ATOM 1685 O O . PHE A 1 214 ? -10.483 -3.025 16.592 1.00 92.56 214 PHE A O 1
ATOM 1692 N N . VAL A 1 215 ? -9.993 -0.895 16.020 1.00 94.12 215 VAL A N 1
ATOM 1693 C CA . VAL A 1 215 ? -9.736 -1.094 14.597 1.00 94.12 215 VAL A CA 1
ATOM 1694 C C . VAL A 1 215 ? -8.353 -0.539 14.297 1.00 94.12 215 VAL A C 1
ATOM 1696 O O . VAL A 1 215 ? -8.065 0.623 14.592 1.00 94.12 215 VAL A O 1
ATOM 1699 N N . ASP A 1 216 ? -7.483 -1.367 13.725 1.00 94.19 216 ASP A N 1
ATOM 1700 C CA . ASP A 1 216 ? -6.206 -0.885 13.207 1.00 94.19 216 ASP A CA 1
ATOM 1701 C C . ASP A 1 216 ? -6.416 -0.249 11.831 1.00 94.19 216 ASP A C 1
ATOM 1703 O O . ASP A 1 216 ? -7.122 -0.790 10.978 1.00 94.19 216 ASP A O 1
ATOM 1707 N N . VAL A 1 217 ? -5.804 0.914 11.633 1.00 95.25 217 VAL A N 1
ATOM 1708 C CA . VAL A 1 217 ? -5.899 1.738 10.431 1.00 95.25 217 VAL A CA 1
ATOM 1709 C C . VAL A 1 217 ? -4.514 1.847 9.826 1.00 95.25 217 VAL A C 1
ATOM 1711 O O . VAL A 1 217 ? -3.580 2.327 10.468 1.00 95.25 217 VAL A O 1
ATOM 1714 N N . PHE A 1 218 ? -4.382 1.437 8.575 1.00 91.44 218 PHE A N 1
ATOM 1715 C CA . PHE A 1 218 ? -3.102 1.403 7.902 1.00 91.44 218 PHE A CA 1
ATOM 1716 C C . PHE A 1 218 ? -3.192 2.100 6.537 1.00 91.44 218 PHE A C 1
ATOM 1718 O O . PHE A 1 218 ? -3.818 1.587 5.608 1.00 91.44 218 PHE A O 1
ATOM 1725 N N . PRO A 1 219 ? -2.597 3.288 6.380 1.00 90.50 219 PRO A N 1
ATOM 1726 C CA . PRO A 1 219 ? -2.639 3.996 5.107 1.00 90.50 219 PRO A CA 1
ATOM 1727 C C . PRO A 1 219 ? -1.596 3.478 4.094 1.00 90.50 219 PRO A C 1
ATOM 1729 O O . PRO A 1 219 ? -0.521 3.035 4.485 1.00 90.50 219 PRO A O 1
ATOM 1732 N N . GLY A 1 220 ? -1.869 3.579 2.787 1.00 77.81 220 GLY A N 1
ATOM 1733 C CA . GLY A 1 220 ? -0.898 3.342 1.701 1.00 77.81 220 GLY A CA 1
ATOM 1734 C C . GLY A 1 220 ? -0.811 1.910 1.147 1.00 77.81 220 GLY A C 1
ATOM 1735 O O . GLY A 1 220 ? 0.289 1.448 0.859 1.00 77.81 220 GLY A O 1
ATOM 1736 N N . PHE A 1 221 ? -1.934 1.202 1.007 1.00 69.75 221 PHE A N 1
ATOM 1737 C CA . PHE A 1 221 ? -1.965 -0.232 0.663 1.00 69.75 221 PHE A CA 1
ATOM 1738 C C . PHE A 1 221 ? -2.117 -0.465 -0.843 1.00 69.75 221 PHE A C 1
ATOM 1740 O O . PHE A 1 221 ? -2.712 0.358 -1.541 1.00 69.75 221 PHE A O 1
ATOM 1747 N N . THR A 1 222 ? -1.565 -1.573 -1.364 1.00 66.12 222 THR A N 1
ATOM 1748 C CA . THR A 1 222 ? -1.442 -1.798 -2.824 1.00 66.12 222 THR A CA 1
ATOM 1749 C C . THR A 1 222 ? -1.782 -3.220 -3.292 1.00 66.12 222 THR A C 1
ATOM 1751 O O . THR A 1 222 ? -1.508 -3.584 -4.432 1.00 66.12 222 THR A O 1
ATOM 1754 N N . ASP A 1 223 ? -2.444 -4.012 -2.446 1.00 67.88 223 ASP A N 1
ATOM 1755 C CA . ASP A 1 223 ? -2.631 -5.459 -2.648 1.00 67.88 223 ASP A CA 1
ATOM 1756 C C . ASP A 1 223 ? -3.594 -5.828 -3.798 1.00 67.88 223 ASP A C 1
ATOM 1758 O O . ASP A 1 223 ? -3.705 -6.999 -4.168 1.00 67.88 223 ASP A O 1
ATOM 1762 N N . PHE A 1 224 ? -4.300 -4.850 -4.371 1.00 80.94 224 PHE A N 1
ATOM 1763 C CA . PHE A 1 224 ? -5.365 -5.070 -5.348 1.00 80.94 224 PHE A CA 1
ATOM 1764 C C . PHE A 1 224 ? -5.060 -4.433 -6.700 1.00 80.94 224 PHE A C 1
ATOM 1766 O O . PHE A 1 224 ? -4.681 -3.264 -6.791 1.00 80.94 224 PHE A O 1
ATOM 1773 N N . THR A 1 225 ? -5.351 -5.177 -7.763 1.00 86.44 225 THR A N 1
ATOM 1774 C CA . THR A 1 225 ? -5.255 -4.723 -9.154 1.00 86.44 225 THR A CA 1
ATOM 1775 C C . THR A 1 225 ? -6.622 -4.771 -9.823 1.00 86.44 225 THR A C 1
ATOM 1777 O O . THR A 1 225 ? -7.491 -5.557 -9.433 1.00 86.44 225 THR A O 1
ATOM 1780 N N . ILE A 1 226 ? -6.820 -3.938 -10.845 1.00 86.94 226 ILE A N 1
ATOM 1781 C CA . ILE A 1 226 ? -8.030 -4.033 -11.663 1.00 86.94 226 ILE A CA 1
ATOM 1782 C C . ILE A 1 226 ? -7.939 -5.301 -12.532 1.00 86.94 226 ILE A C 1
ATOM 1784 O O . ILE A 1 226 ? -6.920 -5.517 -13.192 1.00 86.94 226 ILE A O 1
ATOM 1788 N N . PRO A 1 227 ? -8.983 -6.153 -12.574 1.00 86.06 227 PRO A N 1
ATOM 1789 C CA . PRO A 1 227 ? -8.940 -7.394 -13.340 1.00 86.06 227 PRO A CA 1
ATOM 1790 C C . PRO A 1 227 ? -8.617 -7.177 -14.824 1.00 86.06 227 PRO A C 1
ATOM 1792 O O . PRO A 1 227 ? -9.331 -6.456 -15.518 1.00 86.06 227 PRO A O 1
ATOM 1795 N N . ASN A 1 228 ? -7.599 -7.889 -15.319 1.00 83.50 228 ASN A N 1
ATOM 1796 C CA . ASN A 1 228 ? -7.103 -7.832 -16.705 1.00 83.50 228 ASN A CA 1
ATOM 1797 C C . ASN A 1 228 ? -6.553 -6.463 -17.143 1.00 83.50 228 ASN A C 1
ATOM 1799 O O . ASN A 1 228 ? -6.428 -6.209 -18.340 1.00 83.50 228 ASN A O 1
ATOM 1803 N N . GLU A 1 229 ? -6.213 -5.593 -16.197 1.00 88.06 229 GLU A N 1
ATOM 1804 C CA . GLU A 1 229 ? -5.636 -4.278 -16.457 1.00 88.06 229 GLU A CA 1
ATOM 1805 C C . GLU A 1 229 ? -4.281 -4.154 -15.748 1.00 88.06 229 GLU A C 1
ATOM 1807 O O . GLU A 1 229 ? -4.005 -4.832 -14.757 1.00 88.06 229 GLU A O 1
ATOM 1812 N N . ASN A 1 230 ? -3.425 -3.262 -16.246 1.00 84.69 230 ASN A N 1
ATOM 1813 C CA . ASN A 1 230 ? -2.145 -2.978 -15.606 1.00 84.69 230 ASN A CA 1
ATOM 1814 C C . ASN A 1 230 ? -2.332 -1.894 -14.546 1.00 84.69 230 ASN A C 1
ATOM 1816 O O . ASN A 1 230 ? -2.673 -0.754 -14.871 1.00 84.69 230 ASN A O 1
ATOM 1820 N N . THR A 1 231 ? -2.071 -2.249 -13.292 1.00 84.31 231 THR A N 1
ATOM 1821 C CA . THR A 1 231 ? -2.047 -1.316 -12.167 1.00 84.31 231 THR A CA 1
ATOM 1822 C C . THR A 1 231 ? -0.628 -1.201 -11.630 1.00 84.31 231 THR A C 1
ATOM 1824 O O . THR A 1 231 ? -0.014 -2.217 -11.314 1.00 84.31 231 THR A O 1
ATOM 1827 N N . GLN A 1 232 ? -0.120 0.023 -11.508 1.00 79.50 232 GLN A N 1
ATOM 1828 C CA . GLN A 1 232 ? 1.096 0.320 -10.764 1.00 79.50 232 GLN A CA 1
ATOM 1829 C C . GLN A 1 232 ? 0.743 0.760 -9.338 1.00 79.50 232 GLN A C 1
ATOM 1831 O O . GLN A 1 232 ? 0.065 1.778 -9.146 1.00 79.50 232 GLN A O 1
ATOM 1836 N N . PRO A 1 233 ? 1.199 0.008 -8.325 1.00 69.06 233 PRO A N 1
ATOM 1837 C CA . PRO A 1 233 ? 1.302 0.491 -6.957 1.00 69.06 233 PRO A CA 1
ATOM 1838 C C . PRO A 1 233 ? 2.090 1.797 -6.903 1.00 69.06 233 PRO A C 1
ATOM 1840 O O . PRO A 1 233 ? 3.196 1.884 -7.440 1.00 69.06 233 PRO A O 1
ATOM 1843 N N . VAL A 1 234 ? 1.555 2.812 -6.231 1.00 70.81 234 VAL A N 1
ATOM 1844 C CA . VAL A 1 234 ? 2.302 4.055 -6.046 1.00 70.81 234 VAL A CA 1
ATOM 1845 C C . VAL A 1 234 ? 3.325 3.907 -4.924 1.00 70.81 234 VAL A C 1
ATOM 1847 O O . VAL A 1 234 ? 2.989 3.590 -3.784 1.00 70.81 234 VAL A O 1
ATOM 1850 N N . ALA A 1 235 ? 4.582 4.219 -5.244 1.00 63.72 235 ALA A N 1
ATOM 1851 C CA . ALA A 1 235 ? 5.620 4.483 -4.260 1.00 63.72 235 ALA A CA 1
ATOM 1852 C C . ALA A 1 235 ? 5.493 5.925 -3.739 1.00 63.72 235 ALA A C 1
ATOM 1854 O O . ALA A 1 235 ? 5.255 6.854 -4.508 1.00 63.72 235 ALA A O 1
ATOM 1855 N N . GLY A 1 236 ? 5.688 6.134 -2.436 1.00 72.25 236 GLY A N 1
ATOM 1856 C CA . GLY A 1 236 ? 5.662 7.486 -1.862 1.00 72.25 236 GLY A CA 1
ATOM 1857 C C . GLY A 1 236 ? 4.891 7.634 -0.560 1.00 72.25 236 GLY A C 1
ATOM 1858 O O . GLY A 1 236 ? 4.350 8.709 -0.313 1.00 72.25 236 GLY A O 1
ATOM 1859 N N . TYR A 1 237 ? 4.888 6.606 0.298 1.00 76.44 237 TYR A N 1
ATOM 1860 C CA . TYR A 1 237 ? 4.199 6.628 1.594 1.00 76.44 237 TYR A CA 1
ATOM 1861 C C . TYR A 1 237 ? 4.494 7.885 2.448 1.00 76.44 237 TYR A C 1
ATOM 1863 O O . TYR A 1 237 ? 3.626 8.397 3.152 1.00 76.44 237 TYR A O 1
ATOM 1871 N N . ALA A 1 238 ? 5.694 8.458 2.317 1.00 83.81 238 ALA A N 1
ATOM 1872 C CA . ALA A 1 238 ? 6.102 9.687 3.003 1.00 83.81 238 ALA A CA 1
ATOM 1873 C C . ALA A 1 238 ? 5.265 10.940 2.688 1.00 83.81 238 ALA A C 1
ATOM 1875 O O . ALA A 1 238 ? 5.329 11.912 3.442 1.00 83.81 238 ALA A O 1
ATOM 1876 N N . ASN A 1 239 ? 4.489 10.926 1.603 1.00 88.75 239 ASN A N 1
ATOM 1877 C CA . ASN A 1 239 ? 3.666 12.056 1.172 1.00 88.75 239 ASN A CA 1
ATOM 1878 C C . ASN A 1 239 ? 2.205 11.958 1.629 1.00 88.75 239 ASN A C 1
ATOM 1880 O O . ASN A 1 239 ? 1.408 12.849 1.343 1.00 88.75 239 ASN A O 1
ATOM 1884 N N . HIS A 1 240 ? 1.847 10.883 2.324 1.00 92.25 240 HIS A N 1
ATOM 1885 C CA . HIS A 1 240 ? 0.502 10.676 2.830 1.00 92.25 240 HIS A CA 1
ATOM 1886 C C . HIS A 1 240 ? 0.274 11.445 4.129 1.00 92.25 240 HIS A C 1
ATOM 1888 O O . HIS A 1 240 ? 1.182 11.580 4.956 1.00 92.25 240 HIS A O 1
ATOM 1894 N N . THR A 1 241 ? -0.961 11.895 4.337 1.00 97.19 241 THR A N 1
ATOM 1895 C CA . THR A 1 241 ? -1.347 12.663 5.528 1.00 97.19 241 THR A CA 1
ATOM 1896 C C . THR A 1 241 ? -2.556 12.021 6.193 1.00 97.19 241 THR A C 1
ATOM 1898 O O . THR A 1 241 ? -3.461 11.529 5.522 1.00 97.19 241 THR A O 1
ATOM 1901 N N . VAL A 1 242 ? -2.570 12.022 7.521 1.00 98.06 242 VAL A N 1
ATOM 1902 C CA . VAL A 1 242 ? -3.716 11.610 8.332 1.00 98.06 242 VAL A CA 1
ATOM 1903 C C . VAL A 1 242 ? -4.160 12.761 9.222 1.00 98.06 242 VAL A C 1
ATOM 1905 O O . VAL A 1 242 ? -3.359 13.622 9.606 1.00 98.06 242 VAL A O 1
ATOM 1908 N N . PHE A 1 243 ? -5.441 12.777 9.561 1.00 98.56 243 PHE A N 1
ATOM 1909 C CA . PHE A 1 243 ? -6.027 13.842 10.358 1.00 98.56 243 PHE A CA 1
ATOM 1910 C C . PHE A 1 243 ? -7.001 13.268 11.377 1.00 98.56 243 PHE A C 1
ATOM 1912 O O . PHE A 1 243 ? -7.739 12.333 11.075 1.00 98.56 243 PHE A O 1
ATOM 1919 N N . GLY A 1 244 ? -7.019 13.868 12.562 1.00 98.50 244 GLY A N 1
ATOM 1920 C CA . GLY A 1 244 ? -8.051 13.643 13.568 1.00 98.50 244 GLY A CA 1
ATOM 1921 C C . GLY A 1 244 ? -8.882 14.903 13.749 1.00 98.50 244 GLY A C 1
ATOM 1922 O O . GLY A 1 244 ? -8.309 15.988 13.908 1.00 98.50 244 GLY A O 1
ATOM 1923 N N . ARG A 1 245 ? -10.204 14.761 13.700 1.00 98.44 245 ARG A N 1
ATOM 1924 C CA . ARG A 1 245 ? -11.182 15.821 13.971 1.00 98.44 245 ARG A CA 1
ATOM 1925 C C . ARG A 1 245 ? -12.168 15.369 15.029 1.00 98.44 245 ARG A C 1
ATOM 1927 O O . ARG A 1 245 ? -12.434 14.172 15.140 1.00 98.44 245 ARG A O 1
ATOM 1934 N N . LEU A 1 246 ? -12.710 16.326 15.767 1.00 98.44 246 LEU A N 1
ATOM 1935 C CA . LEU A 1 246 ? -13.922 16.098 16.542 1.00 98.44 246 LEU A CA 1
ATOM 1936 C C . LEU A 1 246 ? -15.101 15.985 15.567 1.00 98.44 246 LEU A C 1
ATOM 1938 O O . LEU A 1 246 ? -15.197 16.767 14.622 1.00 98.44 246 LEU A O 1
ATOM 1942 N N . TYR A 1 247 ? -16.013 15.040 15.776 1.00 98.31 247 TYR A N 1
ATOM 1943 C CA . TYR A 1 247 ? -17.206 14.972 14.944 1.00 98.31 247 TYR A CA 1
ATOM 1944 C C . TYR A 1 247 ? -18.135 16.166 15.188 1.00 98.31 247 TYR A C 1
ATOM 1946 O O . TYR A 1 247 ? -18.495 16.527 16.315 1.00 98.31 247 TYR A O 1
ATOM 1954 N N . ARG A 1 248 ? -18.584 16.759 14.081 1.00 96.69 248 ARG A N 1
ATOM 1955 C CA . ARG A 1 248 ? -19.643 17.764 14.026 1.00 96.69 248 ARG A CA 1
ATOM 1956 C C . ARG A 1 248 ? -20.553 17.439 12.848 1.00 96.69 248 ARG A C 1
ATOM 1958 O O . ARG A 1 248 ? -20.117 17.463 11.701 1.00 96.69 248 ARG A O 1
ATOM 1965 N N . GLY A 1 249 ? -21.848 17.242 13.098 1.00 93.62 249 GLY A N 1
ATOM 1966 C CA . GLY A 1 249 ? -22.814 16.970 12.021 1.00 93.62 249 GLY A CA 1
ATOM 1967 C C . GLY A 1 249 ? -22.899 18.079 10.958 1.00 93.62 249 GLY A C 1
ATOM 1968 O O . GLY A 1 249 ? -23.209 17.808 9.804 1.00 93.62 249 GLY A O 1
ATOM 1969 N N . SER A 1 250 ? -22.560 19.329 11.302 1.00 93.38 250 SER A N 1
ATOM 1970 C CA . SER A 1 250 ? -22.460 20.437 10.335 1.00 93.38 250 SER A CA 1
ATOM 1971 C C . SER A 1 250 ? -21.301 20.298 9.340 1.00 93.38 250 SER A C 1
ATOM 1973 O O . SER A 1 250 ? -21.292 20.988 8.323 1.00 93.38 250 SER A O 1
ATOM 1975 N N . GLU A 1 251 ? -20.327 19.437 9.626 1.00 93.25 251 GLU A N 1
ATOM 1976 C CA . GLU A 1 251 ? -19.146 19.187 8.794 1.00 93.25 251 GLU A CA 1
ATOM 1977 C C . GLU A 1 251 ? -19.313 17.943 7.906 1.00 93.25 251 GLU A C 1
ATOM 1979 O O . GLU A 1 251 ? -18.519 17.729 6.991 1.00 93.25 251 GLU A O 1
ATOM 1984 N N . ASP A 1 252 ? -20.369 17.145 8.110 1.00 91.69 252 ASP A N 1
ATOM 1985 C CA . ASP A 1 252 ? -20.724 16.003 7.256 1.00 91.69 252 ASP A CA 1
ATOM 1986 C C . ASP A 1 252 ? -21.647 16.418 6.094 1.00 91.69 252 ASP A C 1
ATOM 1988 O O . ASP A 1 252 ? -22.758 15.920 5.922 1.00 91.69 252 ASP A O 1
ATOM 1992 N N . THR A 1 253 ? -21.202 17.391 5.296 1.00 86.94 253 THR A N 1
ATOM 1993 C CA . THR A 1 253 ? -21.975 17.952 4.164 1.00 86.94 253 THR A CA 1
ATOM 1994 C C . THR A 1 253 ? -21.319 17.717 2.799 1.00 86.94 253 THR A C 1
ATOM 1996 O O . THR A 1 253 ? -21.742 18.280 1.788 1.00 86.94 253 THR A O 1
ATOM 1999 N N . GLY A 1 254 ? -20.291 16.866 2.769 1.00 86.25 254 GLY A N 1
ATOM 2000 C CA . GLY A 1 254 ? -19.426 16.641 1.616 1.00 86.25 254 GLY A CA 1
ATOM 2001 C C . GLY A 1 254 ? -18.454 17.792 1.347 1.00 86.25 254 GLY A C 1
ATOM 2002 O O . GLY A 1 254 ? -18.388 18.783 2.078 1.00 86.25 254 GLY A O 1
ATOM 2003 N N . TRP A 1 255 ? -17.640 17.661 0.297 1.00 91.56 255 TRP A N 1
ATOM 2004 C CA . TRP A 1 255 ? -16.615 18.663 0.001 1.00 91.56 255 TRP A CA 1
ATOM 2005 C C . TRP A 1 255 ? -17.194 19.911 -0.675 1.00 91.56 255 TRP A C 1
ATOM 2007 O O . TRP A 1 255 ? -17.639 19.878 -1.829 1.00 91.56 255 TRP A O 1
ATOM 2017 N N . THR A 1 256 ? -17.131 21.036 0.040 1.00 91.94 256 THR A N 1
ATOM 2018 C CA . THR A 1 256 ? -17.575 22.365 -0.420 1.00 91.94 256 THR A CA 1
ATOM 2019 C C . THR A 1 256 ? -16.416 23.326 -0.712 1.00 91.94 256 THR A C 1
ATOM 2021 O O . THR A 1 256 ? -16.637 24.461 -1.134 1.00 91.94 256 THR A O 1
ATOM 2024 N N . TYR A 1 257 ? -15.175 22.877 -0.517 1.00 93.69 257 TYR A N 1
ATOM 2025 C CA . TYR A 1 257 ? -13.976 23.700 -0.643 1.00 93.69 257 TYR A CA 1
ATOM 2026 C C . TYR A 1 257 ? -13.336 23.618 -2.034 1.00 93.69 257 TYR A C 1
ATOM 2028 O O . TYR A 1 257 ? -13.580 22.705 -2.822 1.00 93.69 257 TYR A O 1
ATOM 2036 N N . GLY A 1 258 ? -12.467 24.582 -2.339 1.00 94.50 258 GLY A N 1
ATOM 2037 C CA . GLY A 1 258 ? -11.612 24.518 -3.522 1.00 94.50 258 GLY A CA 1
ATOM 2038 C C . GLY A 1 258 ? -10.456 23.521 -3.355 1.00 94.50 258 GLY A C 1
ATOM 2039 O O . GLY A 1 258 ? -10.208 23.021 -2.257 1.00 94.50 258 GLY A O 1
ATOM 2040 N N . PRO A 1 259 ? -9.682 23.273 -4.422 1.00 94.94 259 PRO A N 1
ATOM 2041 C CA . PRO A 1 259 ? -8.578 22.316 -4.387 1.00 94.94 259 PRO A CA 1
ATOM 2042 C C . PRO A 1 259 ? -7.434 22.722 -3.459 1.00 94.94 259 PRO A C 1
ATOM 2044 O O . PRO A 1 259 ? -6.714 21.866 -2.968 1.00 94.94 259 PRO A O 1
ATOM 2047 N N . ASN A 1 260 ? -7.255 24.012 -3.178 1.00 95.75 260 ASN A N 1
ATOM 2048 C CA . ASN A 1 260 ? -6.147 24.503 -2.350 1.00 95.75 260 ASN A CA 1
ATOM 2049 C C . ASN A 1 260 ? -6.376 24.330 -0.840 1.00 95.75 260 ASN A C 1
ATOM 2051 O O . ASN A 1 260 ? -5.481 24.608 -0.046 1.00 95.75 260 ASN A O 1
ATOM 2055 N N . THR A 1 261 ? -7.560 23.878 -0.438 1.00 95.00 261 THR A N 1
ATOM 2056 C CA . THR A 1 261 ? -7.878 23.579 0.957 1.00 95.00 261 THR A CA 1
ATOM 2057 C C . THR A 1 261 ? -7.551 22.111 1.219 1.00 95.00 261 THR A C 1
ATOM 2059 O O . THR A 1 261 ? -8.026 21.239 0.502 1.00 95.00 261 THR A O 1
ATOM 2062 N N . GLN A 1 262 ? -6.701 21.824 2.207 1.00 92.44 262 GLN A N 1
ATOM 2063 C CA . GLN A 1 262 ? -6.567 20.467 2.759 1.00 92.44 262 GLN A CA 1
ATOM 2064 C C . GLN A 1 262 ? -7.739 20.197 3.720 1.00 92.44 262 GLN A C 1
ATOM 2066 O O . GLN A 1 262 ? -8.586 21.071 3.893 1.00 92.44 262 GLN A O 1
ATOM 2071 N N . VAL A 1 263 ? -7.801 19.025 4.357 1.00 94.69 263 VAL A N 1
ATOM 2072 C CA . VAL A 1 263 ? -8.820 18.692 5.366 1.00 94.69 263 VAL A CA 1
ATOM 2073 C C . VAL A 1 263 ? -8.974 19.836 6.393 1.00 94.69 263 VAL A C 1
ATOM 2075 O O . VAL A 1 263 ? -8.046 20.090 7.174 1.00 94.69 263 VAL A O 1
ATOM 2078 N N . PRO A 1 264 ? -10.118 20.551 6.383 1.00 93.19 264 PRO A N 1
ATOM 2079 C CA . PRO A 1 264 ? -10.345 21.761 7.176 1.00 93.19 264 PRO A CA 1
ATOM 2080 C C . PRO A 1 264 ? -10.612 21.430 8.652 1.00 93.19 264 PRO A C 1
ATOM 2082 O O . PRO A 1 264 ? -10.421 20.295 9.071 1.00 93.19 264 PRO A O 1
ATOM 2085 N N . TYR A 1 265 ? -11.028 22.427 9.438 1.00 94.69 265 TYR A N 1
ATOM 2086 C CA . TYR A 1 265 ? -11.528 22.288 10.817 1.00 94.69 265 TYR A CA 1
ATOM 2087 C C . TYR A 1 265 ? -10.531 21.853 11.891 1.00 94.69 265 TYR A C 1
ATOM 2089 O O . TYR A 1 265 ? -10.958 21.563 12.988 1.00 94.69 265 TYR A O 1
ATOM 2097 N N . ASN A 1 266 ? -9.219 21.886 11.644 1.00 96.19 266 ASN A N 1
ATOM 2098 C CA . ASN A 1 266 ? -8.262 21.771 12.748 1.00 96.19 266 ASN A CA 1
ATOM 2099 C C . ASN A 1 266 ? -8.243 23.081 13.554 1.00 96.19 266 ASN A C 1
ATOM 2101 O O . ASN A 1 266 ? -7.556 24.036 13.177 1.00 96.19 266 ASN A O 1
ATOM 2105 N N . ASN A 1 267 ? -9.034 23.142 14.619 1.00 95.69 267 ASN A N 1
ATOM 2106 C CA . ASN A 1 267 ? -9.223 24.321 15.464 1.00 95.69 267 ASN A CA 1
ATOM 2107 C C . ASN A 1 267 ? -8.679 24.115 16.897 1.00 95.69 267 ASN A C 1
ATOM 2109 O O . ASN A 1 267 ? -8.785 25.016 17.733 1.00 95.69 267 ASN A O 1
ATOM 2113 N N . GLY A 1 268 ? -8.048 22.964 17.156 1.00 95.94 268 GLY A N 1
ATOM 2114 C CA . GLY A 1 268 ? -7.432 22.620 18.438 1.00 95.94 268 GLY A CA 1
ATOM 2115 C C . GLY A 1 268 ? -8.400 22.002 19.448 1.00 95.94 268 GLY A C 1
ATOM 2116 O O . GLY A 1 268 ? -8.066 21.924 20.633 1.00 95.94 268 GLY A O 1
ATOM 2117 N N . GLU A 1 269 ? -9.581 21.566 19.005 1.00 98.19 269 GLU A N 1
ATOM 2118 C CA . GLU A 1 269 ? -10.545 20.863 19.845 1.00 98.19 269 GLU A CA 1
ATOM 2119 C C . GLU A 1 269 ? -9.970 19.564 20.432 1.00 98.19 269 GLU A C 1
ATOM 2121 O O . GLU A 1 269 ? -9.055 18.933 19.894 1.00 98.19 269 GLU A O 1
ATOM 2126 N N . SER A 1 270 ? -10.491 19.174 21.595 1.00 98.12 270 SER A N 1
ATOM 2127 C CA . SER A 1 270 ? -10.145 17.896 22.217 1.00 98.12 270 SER A CA 1
ATOM 2128 C C . SER A 1 270 ? -10.856 16.763 21.486 1.00 98.12 270 SER A C 1
ATOM 2130 O O . SER A 1 270 ? -12.076 16.792 21.359 1.00 98.12 270 SER A O 1
ATOM 2132 N N . ILE A 1 271 ? -10.099 15.736 21.108 1.00 98.50 271 ILE A N 1
ATOM 2133 C CA . ILE A 1 271 ? -10.601 14.482 20.516 1.00 98.50 271 ILE A CA 1
ATOM 2134 C C . ILE A 1 271 ? -10.399 13.282 21.455 1.00 98.50 271 ILE A C 1
ATOM 2136 O O . ILE A 1 271 ? -10.526 12.132 21.054 1.00 98.50 271 ILE A O 1
ATOM 2140 N N . ASN A 1 272 ? -10.012 13.532 22.708 1.00 97.44 272 ASN A N 1
ATOM 2141 C CA . ASN A 1 272 ? -9.778 12.488 23.698 1.00 97.44 272 ASN A CA 1
ATOM 2142 C C . ASN A 1 272 ? -11.102 11.924 24.242 1.00 97.44 272 ASN A C 1
ATOM 2144 O O . ASN A 1 272 ? -11.813 12.642 24.946 1.00 97.44 272 ASN A O 1
ATOM 2148 N N . ASN A 1 273 ? -11.368 10.638 23.992 1.00 96.00 273 ASN A N 1
ATOM 2149 C CA . ASN A 1 273 ? -12.594 9.925 24.377 1.00 96.00 273 ASN A CA 1
ATOM 2150 C C . ASN A 1 273 ? -13.845 10.624 23.833 1.00 96.00 273 ASN A C 1
ATOM 2152 O O . ASN A 1 273 ? -14.793 10.894 24.573 1.00 96.00 273 ASN A O 1
ATOM 2156 N N . ALA A 1 274 ? -13.801 10.983 22.557 1.00 97.56 274 ALA A N 1
ATOM 2157 C CA . ALA A 1 274 ? -14.826 11.780 21.903 1.00 97.56 274 ALA A CA 1
ATOM 2158 C C . ALA A 1 274 ? -15.423 11.024 20.716 1.00 97.56 274 ALA A C 1
ATOM 2160 O O . ALA A 1 274 ? -14.941 9.958 20.355 1.00 97.56 274 ALA A O 1
ATOM 2161 N N . ASP A 1 275 ? -16.450 11.618 20.126 1.00 98.38 275 ASP A N 1
ATOM 2162 C CA . ASP A 1 275 ? -16.914 11.283 18.783 1.00 98.38 275 ASP A CA 1
ATOM 2163 C C . ASP A 1 275 ? -15.889 11.822 17.775 1.00 98.38 275 ASP A C 1
ATOM 2165 O O . ASP A 1 275 ? -15.611 13.031 17.772 1.00 98.38 275 ASP A O 1
ATOM 2169 N N . ILE A 1 276 ? -15.235 10.950 17.005 1.00 98.50 276 ILE A N 1
ATOM 2170 C CA . ILE A 1 276 ? -14.069 11.321 16.195 1.00 98.50 276 ILE A CA 1
ATOM 2171 C C . ILE A 1 276 ? -14.252 11.002 14.719 1.00 98.50 276 ILE A C 1
ATOM 2173 O O . ILE A 1 276 ? -14.765 9.964 14.314 1.00 98.50 276 ILE A O 1
ATOM 2177 N N . VAL A 1 277 ? -13.679 11.875 13.892 1.00 98.56 277 VAL A N 1
ATOM 2178 C CA . VAL A 1 277 ? -13.547 11.644 12.457 1.00 98.56 277 VAL A CA 1
ATOM 2179 C C . VAL A 1 277 ? -12.073 11.516 12.117 1.00 98.56 277 VAL A C 1
ATOM 2181 O O . VAL A 1 277 ? -11.281 12.447 12.299 1.00 98.56 277 VAL A O 1
ATOM 2184 N N . PHE A 1 278 ? -11.704 10.361 11.577 1.00 98.62 278 PHE A N 1
ATOM 2185 C CA . PHE A 1 278 ? -10.393 10.137 10.996 1.00 98.62 278 PHE A CA 1
ATOM 2186 C C . PHE A 1 278 ? -10.441 10.451 9.503 1.00 98.62 278 PHE A C 1
ATOM 2188 O O . PHE A 1 278 ? -11.282 9.933 8.764 1.00 98.62 278 PHE A O 1
ATOM 2195 N N . TRP A 1 279 ? -9.501 11.263 9.038 1.00 98.44 279 TRP A N 1
ATOM 2196 C CA . TRP A 1 279 ? -9.305 11.488 7.613 1.00 98.44 279 TRP A CA 1
ATOM 2197 C C . TRP A 1 279 ? -7.981 10.909 7.155 1.00 98.44 279 TRP A C 1
ATOM 2199 O O . TRP A 1 279 ? -6.967 10.995 7.852 1.00 98.44 279 TRP A O 1
ATOM 2209 N N . TY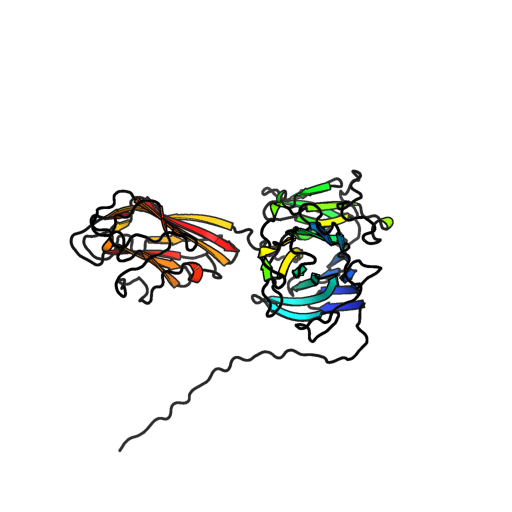R A 1 280 ? -7.983 10.396 5.934 1.00 97.62 280 TYR A N 1
ATOM 2210 C CA . TYR A 1 280 ? -6.780 9.979 5.238 1.00 97.62 280 TYR A CA 1
ATOM 2211 C C . TYR A 1 280 ? -6.707 10.660 3.878 1.00 97.62 280 TYR A C 1
ATOM 2213 O O . TYR A 1 280 ? -7.621 10.527 3.067 1.00 97.62 280 TYR A O 1
ATOM 2221 N N . GLU A 1 281 ? -5.603 11.361 3.634 1.00 97.50 281 GLU A N 1
ATOM 2222 C CA . GLU A 1 281 ? -5.241 11.901 2.331 1.00 97.50 281 GLU A CA 1
ATOM 2223 C C . GLU A 1 281 ? -4.132 11.043 1.714 1.00 97.50 281 GLU A C 1
ATOM 2225 O O . GLU A 1 281 ? -2.997 10.985 2.208 1.00 97.50 281 GLU A O 1
ATOM 2230 N N . GLY A 1 282 ? -4.481 10.364 0.625 1.00 95.44 282 GLY A N 1
ATOM 2231 C CA . GLY A 1 282 ? -3.552 9.596 -0.186 1.00 95.44 282 GLY A CA 1
ATOM 2232 C C . GLY A 1 282 ? -2.655 10.482 -1.050 1.00 95.44 282 GLY A C 1
ATOM 2233 O O . GLY A 1 282 ? -2.960 11.643 -1.309 1.00 95.44 282 GLY A O 1
ATOM 2234 N N . TYR A 1 283 ? -1.558 9.906 -1.532 1.00 94.31 283 TYR A N 1
ATOM 2235 C CA . TYR A 1 283 ? -0.676 10.499 -2.532 1.00 94.31 283 TYR A CA 1
ATOM 2236 C C . TYR A 1 283 ? -0.645 9.580 -3.753 1.00 94.31 283 TYR A C 1
ATOM 2238 O O . TYR A 1 283 ? -0.343 8.395 -3.624 1.00 94.31 283 TYR A O 1
ATOM 2246 N N . LEU A 1 284 ? -0.989 10.115 -4.923 1.00 94.06 284 LEU A N 1
ATOM 2247 C CA . LEU A 1 284 ? -1.112 9.351 -6.163 1.00 94.06 284 LEU A CA 1
ATOM 2248 C C . LEU A 1 284 ? -0.536 10.170 -7.340 1.00 94.06 284 LEU A C 1
ATOM 2250 O O . LEU A 1 284 ? -1.278 10.879 -8.025 1.00 94.06 284 LEU A O 1
ATOM 2254 N N . PRO A 1 285 ? 0.795 10.154 -7.544 1.00 93.00 285 PRO A N 1
ATOM 2255 C CA . PRO A 1 285 ? 1.456 10.851 -8.634 1.00 93.00 285 PRO A CA 1
ATOM 2256 C C . PRO A 1 285 ? 1.265 10.098 -9.948 1.00 93.00 285 PRO A C 1
ATOM 2258 O O . PRO A 1 285 ? 1.251 8.870 -9.977 1.00 93.00 285 PRO A O 1
ATOM 2261 N N . HIS A 1 286 ? 1.142 10.850 -11.030 1.00 91.25 286 HIS A N 1
ATOM 2262 C CA . HIS A 1 286 ? 1.090 10.341 -12.392 1.00 91.25 286 HIS A CA 1
ATOM 2263 C C . HIS A 1 286 ? 2.128 11.095 -13.220 1.00 91.25 286 HIS A C 1
ATOM 2265 O O . HIS A 1 286 ? 2.084 12.332 -13.294 1.00 91.25 286 HIS A O 1
ATOM 2271 N N . SER A 1 287 ? 3.029 10.367 -13.880 1.00 92.62 287 SER A N 1
ATOM 2272 C CA . SER A 1 287 ? 3.884 10.967 -14.896 1.00 92.62 287 SER A CA 1
ATOM 2273 C C . SER A 1 287 ? 3.202 10.921 -16.256 1.00 92.62 287 SER A C 1
ATOM 2275 O O . SER A 1 287 ? 2.716 9.885 -16.707 1.00 92.62 287 SER A O 1
ATOM 2277 N N . ALA A 1 288 ? 3.223 12.039 -16.978 1.00 91.69 288 ALA A N 1
ATOM 2278 C CA . ALA A 1 288 ? 2.718 12.081 -18.345 1.00 91.69 288 ALA A CA 1
ATOM 2279 C C . ALA A 1 288 ? 3.480 11.119 -19.277 1.00 91.69 288 ALA A C 1
ATOM 2281 O O . ALA A 1 288 ? 2.918 10.651 -20.268 1.00 91.69 288 ALA A O 1
ATOM 2282 N N . ALA A 1 289 ? 4.738 10.795 -18.951 1.00 93.31 289 ALA A N 1
ATOM 2283 C CA . ALA A 1 289 ? 5.560 9.854 -19.707 1.00 93.31 289 ALA A CA 1
ATOM 2284 C C . ALA A 1 289 ? 5.070 8.397 -19.607 1.00 93.31 289 ALA A C 1
ATOM 2286 O O . ALA A 1 289 ? 5.351 7.603 -20.503 1.00 93.31 289 ALA A O 1
ATOM 2287 N N . GLU A 1 290 ? 4.316 8.048 -18.560 1.00 91.62 290 GLU A N 1
ATOM 2288 C CA . GLU A 1 290 ? 3.740 6.707 -18.365 1.00 91.62 290 GLU A CA 1
ATOM 2289 C C . GLU A 1 290 ? 2.521 6.457 -19.271 1.00 91.62 290 GLU A C 1
ATOM 2291 O O . GLU A 1 290 ? 2.086 5.317 -19.453 1.00 91.62 290 GLU A O 1
ATOM 2296 N N . GLY A 1 291 ? 1.995 7.516 -19.893 1.00 92.88 291 GLY A N 1
ATOM 2297 C CA . GLY A 1 291 ? 0.865 7.458 -20.810 1.00 92.88 291 GLY A CA 1
ATOM 2298 C C . GLY A 1 291 ? -0.498 7.388 -20.114 1.00 92.88 291 GLY A C 1
ATOM 2299 O O . GLY A 1 291 ? -0.630 7.466 -18.899 1.00 92.88 291 GLY A O 1
ATOM 2300 N N . MET A 1 292 ? -1.557 7.276 -20.920 1.00 92.44 292 MET A N 1
ATOM 2301 C CA . MET A 1 292 ? -2.951 7.396 -20.457 1.00 92.44 292 MET A CA 1
ATOM 2302 C C . MET A 1 292 ? -3.604 6.076 -20.020 1.00 92.44 292 MET A C 1
ATOM 2304 O O . MET A 1 292 ? -4.726 6.087 -19.523 1.00 92.44 292 MET A O 1
ATOM 2308 N N . THR A 1 293 ? -2.964 4.932 -20.260 1.00 92.94 293 THR A N 1
ATOM 2309 C CA . THR A 1 293 ? -3.593 3.610 -20.081 1.00 92.94 293 THR A CA 1
ATOM 2310 C C . THR A 1 293 ? -3.279 2.957 -18.744 1.00 92.94 293 THR A C 1
ATOM 2312 O O . THR A 1 293 ? -3.950 1.998 -18.374 1.00 92.94 293 THR A O 1
ATOM 2315 N N . LEU A 1 294 ? -2.244 3.432 -18.054 1.00 92.56 294 LEU A N 1
ATOM 2316 C CA . LEU A 1 294 ? -1.764 2.848 -16.815 1.00 92.56 294 LEU A CA 1
ATOM 2317 C C . LEU A 1 294 ? -2.616 3.310 -15.633 1.00 92.56 294 LEU A C 1
ATOM 2319 O O . LEU A 1 294 ? -2.803 4.509 -15.436 1.00 92.56 294 LEU A O 1
ATOM 2323 N N . TRP A 1 295 ? -3.104 2.355 -14.844 1.00 94.12 295 TRP A N 1
ATOM 2324 C CA . TRP A 1 295 ? -3.779 2.657 -13.590 1.00 94.12 295 TRP A CA 1
ATOM 2325 C C . TRP A 1 295 ? -2.767 2.853 -12.477 1.00 94.12 295 TRP A C 1
ATOM 2327 O O . TRP A 1 295 ? -1.933 1.981 -12.250 1.00 94.12 295 TRP A O 1
ATOM 2337 N N . HIS A 1 296 ? -2.905 3.930 -11.723 1.00 92.44 296 HIS A N 1
ATOM 2338 C CA . HIS A 1 296 ? -2.260 4.068 -10.426 1.00 92.44 296 HIS A CA 1
ATOM 2339 C C . HIS A 1 296 ? -3.286 3.823 -9.330 1.00 92.44 296 HIS A C 1
ATOM 2341 O O . HIS A 1 296 ? -4.459 4.168 -9.489 1.00 92.44 296 HIS A O 1
ATOM 2347 N N . SER A 1 297 ? -2.845 3.232 -8.220 1.00 93.31 297 SER A N 1
ATOM 2348 C CA . SER A 1 297 ? -3.701 2.980 -7.060 1.00 93.31 297 SER A CA 1
ATOM 2349 C C . SER A 1 297 ? -3.072 3.467 -5.767 1.00 93.31 297 SER A C 1
ATOM 2351 O O . SER A 1 297 ? -1.870 3.326 -5.542 1.00 93.31 297 SER A O 1
ATOM 2353 N N . THR A 1 298 ? -3.932 3.943 -4.871 1.00 92.88 298 THR A N 1
ATOM 2354 C CA . THR A 1 298 ? -3.626 4.108 -3.451 1.00 92.88 298 THR A CA 1
ATOM 2355 C C . THR A 1 298 ? -4.866 3.808 -2.611 1.00 92.88 298 THR A C 1
ATOM 2357 O O . THR A 1 298 ? -5.971 3.703 -3.151 1.00 92.88 298 THR A O 1
ATOM 2360 N N . GLY A 1 299 ? -4.694 3.634 -1.305 1.00 92.69 299 GLY A N 1
ATOM 2361 C CA . GLY A 1 299 ? -5.765 3.151 -0.448 1.00 92.69 299 GLY A CA 1
ATOM 2362 C C . GLY A 1 299 ? -5.413 3.104 1.029 1.00 92.69 299 GLY A C 1
ATOM 2363 O O . GLY A 1 299 ? -4.301 3.445 1.434 1.00 92.69 299 GLY A O 1
ATOM 2364 N N . LEU A 1 300 ? -6.381 2.677 1.831 1.00 92.88 300 LEU A N 1
ATOM 2365 C CA . LEU A 1 300 ? -6.274 2.533 3.278 1.00 92.88 300 LEU A CA 1
ATOM 2366 C C . LEU A 1 300 ? -6.889 1.196 3.696 1.00 92.88 300 LEU A C 1
ATOM 2368 O O . LEU A 1 300 ? -7.948 0.818 3.192 1.00 92.88 300 LEU A O 1
ATOM 2372 N N . ARG A 1 301 ? -6.244 0.508 4.633 1.00 94.56 301 ARG A N 1
ATOM 2373 C CA . ARG A 1 301 ? -6.750 -0.726 5.228 1.00 94.56 301 ARG A CA 1
ATOM 2374 C C . ARG A 1 301 ? -7.290 -0.471 6.623 1.00 94.56 301 ARG A C 1
ATOM 2376 O O . ARG A 1 301 ? -6.632 0.172 7.437 1.00 94.56 301 ARG A O 1
ATOM 2383 N N . LEU A 1 302 ? -8.445 -1.052 6.910 1.00 95.94 302 LEU A N 1
ATOM 2384 C CA . LEU A 1 302 ? -9.012 -1.199 8.242 1.00 95.94 302 LEU A CA 1
ATOM 2385 C C . LEU A 1 302 ? -9.002 -2.680 8.617 1.00 95.94 302 LEU A C 1
ATOM 2387 O O . LEU A 1 302 ? -9.485 -3.505 7.843 1.00 95.94 302 LEU A O 1
ATOM 2391 N N . ALA A 1 303 ? -8.469 -3.024 9.787 1.00 92.06 303 ALA A N 1
ATOM 2392 C CA . ALA A 1 303 ? -8.428 -4.399 10.279 1.00 92.06 303 ALA A CA 1
ATOM 2393 C C . ALA A 1 303 ? -9.108 -4.510 11.649 1.00 92.06 303 ALA A C 1
ATOM 2395 O O . ALA A 1 303 ? -8.668 -3.903 12.628 1.00 92.06 303 ALA A O 1
ATOM 2396 N N . LEU A 1 304 ? -10.170 -5.315 11.713 1.00 87.56 304 LEU A N 1
ATOM 2397 C CA . LEU A 1 304 ? -10.918 -5.611 12.929 1.00 87.56 304 LEU A CA 1
ATOM 2398 C C . LEU A 1 304 ? -10.411 -6.916 13.533 1.00 87.56 304 LEU A C 1
ATOM 2400 O O . LEU A 1 304 ? -10.500 -7.976 12.918 1.00 87.56 304 LEU A O 1
ATOM 2404 N N . THR A 1 305 ? -9.874 -6.855 14.748 1.00 63.22 305 THR A N 1
ATOM 2405 C CA . THR A 1 305 ? -9.342 -8.039 15.429 1.00 63.22 305 THR A CA 1
ATOM 2406 C C . THR A 1 305 ? -10.347 -8.604 16.429 1.00 63.22 305 THR A C 1
ATOM 2408 O O . THR A 1 305 ? -10.388 -8.224 17.595 1.00 63.22 305 THR A O 1
ATOM 2411 N N . ALA A 1 306 ? -11.129 -9.598 16.003 1.00 40.88 306 ALA A N 1
ATOM 2412 C CA . ALA A 1 306 ? -11.788 -10.521 16.926 1.00 40.88 306 ALA A CA 1
ATOM 2413 C C . ALA A 1 306 ? -10.775 -11.600 17.352 1.00 40.88 306 ALA A C 1
ATOM 2415 O O . ALA A 1 306 ? -10.720 -12.680 16.774 1.00 40.88 306 ALA A O 1
ATOM 2416 N N . GLY A 1 307 ? -9.900 -11.298 18.318 1.00 36.88 307 GLY A N 1
ATOM 2417 C CA . GLY A 1 307 ? -8.984 -12.288 18.915 1.00 36.88 307 GLY A CA 1
ATOM 2418 C C . GLY A 1 307 ? -7.922 -12.902 17.984 1.00 36.88 307 GLY A C 1
ATOM 2419 O O . GLY A 1 307 ? -7.159 -13.765 18.413 1.00 36.88 307 GLY A O 1
ATOM 2420 N N . THR A 1 308 ? -7.822 -12.454 16.738 1.00 31.80 308 THR A N 1
ATOM 2421 C CA . THR A 1 308 ? -6.681 -12.695 15.851 1.00 31.80 308 THR A CA 1
ATOM 2422 C C . THR A 1 308 ? -5.745 -11.490 15.921 1.00 31.80 308 THR A C 1
ATOM 2424 O O . THR A 1 308 ? -6.238 -10.375 16.053 1.00 31.80 308 THR A O 1
ATOM 2427 N N . PRO A 1 309 ? -4.410 -11.642 15.841 1.00 31.33 309 PRO A N 1
ATOM 2428 C CA . PRO A 1 309 ? -3.535 -10.498 15.593 1.00 31.33 309 PRO A CA 1
ATOM 2429 C C . PRO A 1 309 ? -3.993 -9.798 14.305 1.00 31.33 309 PRO A C 1
ATOM 2431 O O . PRO A 1 309 ? -4.518 -10.490 13.421 1.00 31.33 309 PRO A O 1
ATOM 2434 N N . PRO A 1 310 ? -3.798 -8.474 14.156 1.00 33.44 310 PRO A N 1
ATOM 2435 C CA . PRO A 1 310 ? -3.989 -7.857 12.851 1.00 33.44 310 PRO A CA 1
ATOM 2436 C C . PRO A 1 310 ? -3.163 -8.664 11.835 1.00 33.44 310 PRO A C 1
ATOM 2438 O O . PRO A 1 310 ? -2.068 -9.132 12.183 1.00 33.44 310 PRO A O 1
ATOM 2441 N N . PRO A 1 311 ? -3.645 -8.875 10.594 1.00 37.09 311 PRO A N 1
ATOM 2442 C CA . PRO A 1 311 ? -2.721 -9.246 9.537 1.00 37.09 311 PRO A CA 1
ATOM 2443 C C . PRO A 1 311 ? -1.597 -8.206 9.589 1.00 37.09 311 PRO A C 1
ATOM 2445 O O . PRO A 1 311 ? -1.915 -7.019 9.738 1.00 37.09 311 PRO A O 1
ATOM 2448 N N . PRO A 1 312 ? -0.316 -8.610 9.528 1.00 34.59 312 PRO A N 1
ATOM 2449 C CA . PRO A 1 312 ? 0.758 -7.636 9.451 1.00 34.59 312 PRO A CA 1
ATOM 2450 C C . PRO A 1 312 ? 0.389 -6.624 8.356 1.00 34.59 312 PRO A C 1
ATOM 2452 O O . PRO A 1 312 ? -0.181 -7.052 7.340 1.00 34.59 312 PRO A O 1
ATOM 2455 N N . PRO A 1 313 ? 0.665 -5.316 8.533 1.00 35.53 313 PRO A N 1
ATOM 2456 C CA . PRO A 1 313 ? 0.637 -4.406 7.387 1.00 35.53 313 PRO A CA 1
ATOM 2457 C C . PRO A 1 313 ? 1.393 -5.107 6.241 1.00 35.53 313 PRO A C 1
ATOM 2459 O O . PRO A 1 313 ? 2.374 -5.772 6.576 1.00 35.53 313 PRO A O 1
ATOM 2462 N N . PRO A 1 314 ? 0.961 -5.058 4.957 1.00 40.34 314 PRO A N 1
ATOM 2463 C CA . PRO A 1 314 ? 1.727 -5.566 3.830 1.00 40.34 314 PRO A CA 1
ATOM 2464 C C . PRO A 1 314 ? 3.098 -4.976 4.055 1.00 40.34 314 PRO A C 1
ATOM 2466 O O . PRO A 1 314 ? 3.152 -3.746 4.198 1.00 40.34 314 PRO A O 1
ATOM 2469 N N . PRO A 1 315 ? 4.136 -5.796 4.309 1.00 42.91 315 PRO A N 1
ATOM 2470 C CA . PRO A 1 315 ? 5.424 -5.263 4.660 1.00 42.91 315 PRO A CA 1
ATOM 2471 C C . PRO A 1 315 ? 5.751 -4.046 3.799 1.00 42.91 315 PRO A C 1
ATOM 2473 O O . PRO A 1 315 ? 6.052 -4.145 2.611 1.00 42.91 315 PRO A O 1
ATOM 2476 N N . GLY A 1 316 ? 5.715 -2.867 4.427 1.00 44.50 316 GLY A N 1
ATOM 2477 C CA . GLY A 1 316 ? 6.635 -1.816 4.046 1.00 44.50 316 GLY A CA 1
ATOM 2478 C C . GLY A 1 316 ? 7.980 -2.512 4.119 1.00 44.50 316 GLY A C 1
ATOM 2479 O O . GLY A 1 316 ? 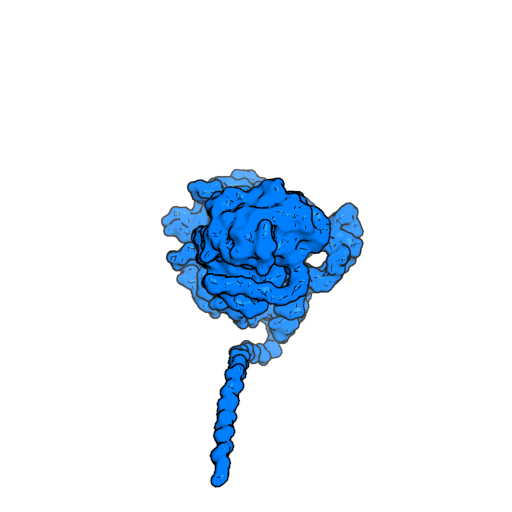8.343 -2.985 5.197 1.00 44.50 316 GLY A O 1
ATOM 2480 N N . GLY A 1 317 ? 8.575 -2.774 2.953 1.00 53.03 317 GLY A N 1
ATOM 2481 C CA . GLY A 1 317 ? 9.329 -4.005 2.780 1.00 53.03 317 GLY A CA 1
ATOM 2482 C C . GLY A 1 317 ? 10.324 -4.252 3.907 1.00 53.03 317 GLY A C 1
ATOM 2483 O O . GLY A 1 317 ? 11.292 -3.503 4.059 1.00 53.03 317 GLY A O 1
ATOM 2484 N N . THR A 1 318 ? 10.067 -5.261 4.746 1.00 66.62 318 THR A N 1
ATOM 2485 C CA . THR A 1 318 ? 10.906 -5.495 5.923 1.00 66.62 318 THR A CA 1
ATOM 2486 C C . THR A 1 318 ? 12.202 -6.096 5.421 1.00 66.62 318 THR A C 1
ATOM 2488 O O . THR A 1 318 ? 12.257 -7.265 5.046 1.00 66.62 318 THR A O 1
ATOM 2491 N N . THR A 1 319 ? 13.239 -5.264 5.359 1.00 81.44 319 THR A N 1
ATOM 2492 C CA . THR A 1 319 ? 14.566 -5.683 4.924 1.00 81.44 319 THR A CA 1
ATOM 2493 C C . THR A 1 319 ? 15.375 -6.106 6.139 1.00 81.44 319 THR A C 1
ATOM 2495 O O . THR A 1 319 ? 15.722 -5.273 6.973 1.00 81.44 319 THR A O 1
ATOM 2498 N N . GLN A 1 320 ? 15.688 -7.394 6.244 1.00 86.81 320 GLN A N 1
ATOM 2499 C CA . GLN A 1 320 ? 16.552 -7.933 7.295 1.00 86.81 320 GLN A CA 1
ATOM 2500 C C . GLN A 1 320 ? 17.815 -8.537 6.692 1.00 86.81 320 GLN A C 1
ATOM 2502 O O . GLN A 1 320 ? 17.803 -9.046 5.573 1.00 86.81 320 GLN A O 1
ATOM 2507 N N . THR A 1 321 ? 18.913 -8.465 7.447 1.00 91.19 321 THR A N 1
ATOM 2508 C CA . THR A 1 321 ? 20.191 -9.091 7.092 1.00 91.19 321 THR A CA 1
ATOM 2509 C C . THR A 1 321 ? 20.442 -10.273 8.013 1.00 91.19 321 THR A C 1
ATOM 2511 O O . THR A 1 321 ? 20.410 -10.133 9.234 1.00 91.19 321 THR A O 1
ATOM 2514 N N . PHE A 1 322 ? 20.734 -11.419 7.417 1.00 94.75 322 PHE A N 1
ATOM 2515 C CA . PHE A 1 322 ? 21.154 -12.634 8.094 1.00 94.75 322 PHE A CA 1
ATOM 2516 C C . PHE A 1 322 ? 22.570 -12.971 7.648 1.00 94.75 322 PHE A C 1
ATOM 2518 O O . PHE A 1 322 ? 22.911 -12.789 6.481 1.00 94.75 322 PHE A O 1
ATOM 2525 N N . THR A 1 323 ? 23.391 -13.487 8.554 1.00 92.50 323 THR A N 1
ATOM 2526 C CA . THR A 1 323 ? 24.816 -13.702 8.287 1.00 92.50 323 THR A CA 1
ATOM 2527 C C . THR A 1 323 ? 25.233 -15.082 8.769 1.00 92.50 323 THR A C 1
ATOM 2529 O O . THR A 1 323 ? 24.912 -15.473 9.891 1.00 92.50 323 THR A O 1
ATOM 2532 N N . ASN A 1 324 ? 26.000 -15.798 7.948 1.00 96.38 324 ASN A N 1
ATOM 2533 C CA . ASN A 1 324 ? 26.839 -16.898 8.403 1.00 96.38 324 ASN A CA 1
ATOM 2534 C C . ASN A 1 324 ? 28.303 -16.478 8.211 1.00 96.38 324 ASN A C 1
ATOM 2536 O O . ASN A 1 324 ? 28.784 -16.494 7.077 1.00 96.38 324 ASN A O 1
ATOM 2540 N N . PRO A 1 325 ? 29.005 -16.082 9.289 1.00 95.50 325 PRO A N 1
ATOM 2541 C CA . PRO A 1 325 ? 30.358 -15.546 9.194 1.00 95.50 325 PRO A CA 1
ATOM 2542 C C . PRO A 1 325 ? 31.438 -16.635 9.132 1.00 95.50 325 PRO A C 1
ATOM 2544 O O . PRO A 1 325 ? 32.622 -16.308 9.107 1.00 95.50 325 PRO A O 1
ATOM 2547 N N . ILE A 1 326 ? 31.063 -17.920 9.173 1.00 96.50 326 ILE A N 1
ATOM 2548 C CA . ILE A 1 326 ? 32.024 -19.024 9.173 1.00 96.50 326 ILE A CA 1
ATOM 2549 C C . ILE A 1 326 ? 32.740 -19.051 7.823 1.00 96.50 326 ILE A C 1
ATOM 2551 O O . ILE A 1 326 ? 32.099 -19.067 6.770 1.00 96.50 326 ILE A O 1
ATOM 2555 N N . THR A 1 327 ? 34.072 -19.082 7.869 1.00 97.88 327 THR A N 1
ATOM 2556 C CA . THR A 1 327 ? 34.915 -19.206 6.682 1.00 97.88 327 THR A CA 1
ATOM 2557 C C . THR A 1 327 ? 34.532 -20.445 5.879 1.00 97.88 327 THR A C 1
ATOM 2559 O O . THR A 1 327 ? 34.428 -21.540 6.433 1.00 97.88 327 THR A O 1
ATOM 2562 N N . ILE A 1 328 ? 34.358 -20.273 4.570 1.00 98.50 328 ILE A N 1
ATOM 2563 C CA . ILE A 1 328 ? 34.178 -21.388 3.637 1.00 98.50 328 ILE A CA 1
ATOM 2564 C C . ILE A 1 328 ? 35.527 -21.626 2.965 1.00 98.50 328 ILE A C 1
ATOM 2566 O O . ILE A 1 328 ? 35.976 -20.770 2.212 1.00 98.50 328 ILE A O 1
ATOM 2570 N N . SER A 1 329 ? 36.199 -22.736 3.261 1.00 98.19 329 SER A N 1
ATOM 2571 C CA . SER A 1 329 ? 37.424 -23.140 2.558 1.00 98.19 329 SER A CA 1
ATOM 2572 C C . SER A 1 329 ? 37.076 -23.806 1.232 1.00 98.19 329 SER A C 1
ATOM 2574 O O . SER A 1 329 ? 36.145 -24.611 1.198 1.00 98.19 329 SER A O 1
ATOM 2576 N N . ILE A 1 330 ? 37.838 -23.523 0.183 1.00 98.31 330 ILE A N 1
ATOM 2577 C CA . ILE A 1 330 ? 37.647 -24.070 -1.161 1.00 98.31 330 ILE A CA 1
ATOM 2578 C C . ILE A 1 330 ? 38.874 -24.945 -1.463 1.00 98.31 330 ILE A C 1
ATOM 2580 O O . ILE A 1 330 ? 39.998 -24.444 -1.347 1.00 98.31 330 ILE A O 1
ATOM 2584 N N . PRO A 1 331 ? 38.692 -26.263 -1.671 1.00 97.00 331 PRO A N 1
ATOM 2585 C CA . PRO A 1 331 ? 39.796 -27.192 -1.901 1.00 97.00 331 PRO A CA 1
ATOM 2586 C C . PRO A 1 331 ? 40.378 -27.036 -3.310 1.00 97.00 331 PRO A C 1
ATOM 2588 O O . PRO A 1 331 ? 39.776 -26.371 -4.129 1.00 97.00 331 PRO A O 1
ATOM 2591 N N . ASP A 1 332 ? 41.465 -27.769 -3.580 1.00 94.50 332 ASP A N 1
ATOM 2592 C CA . ASP A 1 332 ? 42.081 -27.919 -4.914 1.00 94.50 332 ASP A CA 1
ATOM 2593 C C . ASP A 1 332 ? 41.092 -28.236 -6.042 1.00 94.50 332 ASP A C 1
ATOM 2595 O O . ASP A 1 332 ? 41.367 -27.946 -7.193 1.00 94.50 332 ASP A O 1
ATOM 2599 N N . ARG A 1 333 ? 40.030 -28.970 -5.686 1.00 95.75 333 ARG A N 1
ATOM 2600 C CA . ARG A 1 333 ? 38.888 -29.327 -6.519 1.00 95.75 333 ARG A CA 1
ATOM 2601 C C . ARG A 1 333 ? 37.773 -29.872 -5.640 1.00 95.75 333 ARG A C 1
ATOM 2603 O O . ARG A 1 333 ? 38.013 -30.671 -4.724 1.00 95.75 333 ARG A O 1
ATOM 2610 N N . GLY A 1 334 ? 36.537 -29.553 -5.977 1.00 96.19 334 GLY A N 1
ATOM 2611 C CA . GLY A 1 334 ? 35.340 -30.167 -5.430 1.00 96.19 334 GLY A CA 1
ATOM 2612 C C . GLY A 1 334 ? 34.627 -29.302 -4.396 1.00 96.19 334 GLY A C 1
ATOM 2613 O O . GLY A 1 334 ? 34.598 -28.080 -4.463 1.00 96.19 334 GLY A O 1
ATOM 2614 N N . ASN A 1 335 ? 33.974 -29.952 -3.433 1.00 98.00 335 ASN A N 1
ATOM 2615 C CA . ASN A 1 335 ? 33.097 -29.258 -2.494 1.00 98.00 335 ASN A CA 1
ATOM 2616 C C . ASN A 1 335 ? 33.893 -28.352 -1.550 1.00 98.00 335 ASN A C 1
ATOM 2618 O O . ASN A 1 335 ? 34.823 -28.811 -0.884 1.00 98.00 335 ASN A O 1
ATOM 2622 N N . GLY A 1 336 ? 33.431 -27.115 -1.378 1.00 97.44 336 GLY A N 1
ATOM 2623 C CA . GLY A 1 336 ? 33.875 -26.273 -0.277 1.00 97.44 336 GLY A CA 1
ATOM 2624 C C . GLY A 1 336 ? 33.598 -26.899 1.099 1.00 97.44 336 GLY A C 1
ATOM 2625 O O . GLY A 1 336 ? 32.932 -27.923 1.247 1.00 97.44 336 GLY A O 1
ATOM 2626 N N . SER A 1 337 ? 34.085 -26.261 2.154 1.00 97.06 337 SER A N 1
ATOM 2627 C CA . SER A 1 337 ? 33.750 -26.613 3.534 1.00 97.06 337 SER A CA 1
ATOM 2628 C C . SER A 1 337 ? 33.493 -25.325 4.305 1.00 97.06 337 SER A C 1
ATOM 2630 O O . SER A 1 337 ? 34.418 -24.556 4.537 1.00 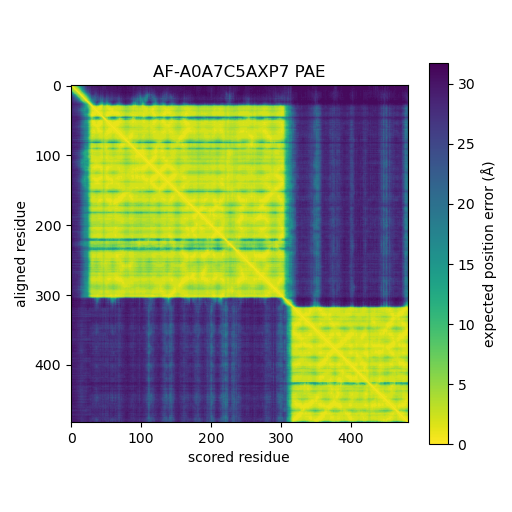97.06 337 SER A O 1
ATOM 2632 N N . LEU A 1 338 ? 32.263 -25.018 4.718 1.00 96.38 338 LEU A N 1
ATOM 2633 C CA . LEU A 1 338 ? 31.072 -25.883 4.799 1.00 96.38 338 LEU A CA 1
ATOM 2634 C C . LEU A 1 338 ? 30.342 -26.124 3.460 1.00 96.38 338 LEU A C 1
ATOM 2636 O O . LEU A 1 338 ? 30.283 -25.234 2.617 1.00 96.38 338 LEU A O 1
ATOM 2640 N N . TYR A 1 339 ? 29.697 -27.293 3.317 1.00 96.62 339 TYR A N 1
ATOM 2641 C CA . TYR A 1 339 ? 28.893 -27.658 2.139 1.00 96.62 339 TYR A CA 1
ATOM 2642 C C . TYR A 1 339 ? 27.636 -28.471 2.518 1.00 96.62 339 TYR A C 1
ATOM 2644 O O . TYR A 1 339 ? 27.727 -29.679 2.754 1.00 96.62 339 TYR A O 1
ATOM 2652 N N . PRO A 1 340 ? 26.447 -27.840 2.594 1.00 98.25 340 PRO A N 1
ATOM 2653 C CA . PRO A 1 340 ? 26.199 -26.412 2.397 1.00 98.25 340 PRO A CA 1
ATOM 2654 C C . PRO A 1 340 ? 26.640 -25.554 3.589 1.00 98.25 340 PRO A C 1
ATOM 2656 O O . PRO A 1 340 ? 26.540 -25.967 4.747 1.00 98.25 340 PRO A O 1
ATOM 2659 N N . SER A 1 341 ? 26.994 -24.300 3.319 1.00 98.44 341 SER A N 1
ATOM 2660 C CA . SER A 1 341 ? 26.973 -23.243 4.331 1.00 98.44 341 SER A CA 1
ATOM 2661 C C . SER A 1 341 ? 25.533 -22.756 4.513 1.00 98.44 341 SER A C 1
ATOM 2663 O O . SER A 1 341 ? 24.892 -22.326 3.557 1.00 98.44 341 SER A O 1
ATOM 2665 N N . THR A 1 342 ? 24.983 -22.871 5.724 1.00 97.88 342 THR A N 1
ATOM 2666 C CA . THR A 1 342 ? 23.543 -22.659 5.973 1.00 97.88 342 THR A CA 1
ATOM 2667 C C . THR A 1 342 ? 23.281 -21.385 6.777 1.00 97.88 342 THR A C 1
ATOM 2669 O O . THR A 1 342 ? 23.971 -21.126 7.761 1.00 97.88 342 THR A O 1
ATOM 2672 N N . ILE A 1 343 ? 22.252 -20.627 6.395 1.00 98.31 343 ILE A N 1
ATOM 2673 C CA . ILE A 1 343 ? 21.624 -19.568 7.194 1.00 98.31 343 ILE A CA 1
ATOM 2674 C C . ILE A 1 343 ? 20.191 -20.014 7.509 1.00 98.31 343 ILE A C 1
ATOM 2676 O O . ILE A 1 343 ? 19.426 -20.339 6.604 1.00 98.31 343 ILE A O 1
ATOM 2680 N N . ASN A 1 344 ? 19.813 -20.029 8.789 1.00 93.88 344 ASN A N 1
ATOM 2681 C CA . ASN A 1 344 ? 18.429 -20.280 9.196 1.00 93.88 344 ASN A CA 1
ATOM 2682 C C . ASN A 1 344 ? 17.720 -18.942 9.401 1.00 93.88 344 ASN A C 1
ATOM 2684 O O . ASN A 1 344 ? 18.071 -18.189 10.308 1.00 93.88 344 ASN A O 1
ATOM 2688 N N . VAL A 1 345 ? 16.726 -18.665 8.563 1.00 90.06 345 VAL A N 1
ATOM 2689 C CA . VAL A 1 345 ? 15.889 -17.466 8.659 1.00 90.06 345 VAL A CA 1
ATOM 2690 C C . VAL A 1 345 ? 14.634 -17.805 9.454 1.00 90.06 345 VAL A C 1
ATOM 2692 O O . VAL A 1 345 ? 13.969 -18.807 9.183 1.00 90.06 345 VAL A O 1
ATOM 2695 N N . ALA A 1 346 ? 14.305 -16.974 10.436 1.00 81.06 346 ALA A N 1
ATOM 2696 C CA . ALA A 1 346 ? 13.104 -17.101 11.247 1.00 81.06 346 ALA A CA 1
ATOM 2697 C C . ALA A 1 346 ? 12.577 -15.713 11.627 1.00 81.06 346 ALA A C 1
ATOM 2699 O O . ALA A 1 346 ? 13.330 -14.741 11.643 1.00 81.06 346 ALA A O 1
ATOM 2700 N N . GLY A 1 347 ? 11.289 -15.631 11.967 1.00 76.00 347 GLY A N 1
ATOM 2701 C CA . GLY A 1 347 ? 10.671 -14.398 12.460 1.00 76.00 347 GLY A CA 1
ATOM 2702 C C . GLY A 1 347 ? 10.414 -13.332 11.393 1.00 76.00 347 GLY A C 1
ATOM 2703 O O . GLY A 1 347 ? 10.025 -12.223 11.744 1.00 76.00 347 GLY A O 1
ATOM 2704 N N . MET A 1 348 ? 10.596 -13.642 10.107 1.00 81.19 348 MET A N 1
ATOM 2705 C CA . MET A 1 348 ? 10.182 -12.749 9.027 1.00 81.19 348 MET A CA 1
ATOM 2706 C C . MET A 1 348 ? 8.709 -12.975 8.672 1.00 81.19 348 MET A C 1
ATOM 2708 O O . MET A 1 348 ? 8.264 -14.114 8.527 1.00 81.19 348 MET A O 1
ATOM 2712 N N . SER A 1 349 ? 7.949 -11.900 8.507 1.00 76.50 349 SER A N 1
ATOM 2713 C CA . SER A 1 349 ? 6.567 -11.916 8.016 1.00 76.50 349 SER A CA 1
ATOM 2714 C C . SER A 1 349 ? 6.509 -11.644 6.508 1.00 76.50 349 SER A C 1
ATOM 2716 O O . SER A 1 349 ? 7.446 -11.087 5.936 1.00 76.50 349 SER A O 1
ATOM 2718 N N . GLY A 1 350 ? 5.402 -12.028 5.868 1.00 74.69 350 GLY A N 1
ATOM 2719 C CA . GLY A 1 350 ? 5.165 -11.784 4.443 1.00 74.69 350 GLY A CA 1
ATOM 2720 C C . GLY A 1 350 ? 5.850 -12.783 3.509 1.00 74.69 350 GLY A C 1
ATOM 2721 O O . GLY A 1 350 ? 6.285 -13.868 3.918 1.00 74.69 350 GLY A O 1
ATOM 2722 N N . VAL A 1 351 ? 5.919 -12.410 2.234 1.00 82.50 351 VAL A N 1
ATOM 2723 C CA . VAL A 1 351 ? 6.605 -13.176 1.182 1.00 82.50 351 VAL A CA 1
ATOM 2724 C C . VAL A 1 351 ? 7.788 -12.392 0.644 1.00 82.50 351 VAL A C 1
ATOM 2726 O O . VAL A 1 351 ? 7.779 -11.170 0.654 1.00 82.50 351 VAL A O 1
ATOM 2729 N N . ILE A 1 352 ? 8.820 -13.078 0.170 1.00 85.56 352 ILE A N 1
ATOM 2730 C CA . ILE A 1 352 ? 10.013 -12.436 -0.385 1.00 85.56 352 ILE A CA 1
ATOM 2731 C C . ILE A 1 352 ? 9.633 -11.552 -1.582 1.00 85.56 352 ILE A C 1
ATOM 2733 O O . ILE A 1 352 ? 8.952 -12.002 -2.504 1.00 85.56 352 ILE A O 1
ATOM 2737 N N . SER A 1 353 ? 10.143 -10.324 -1.588 1.00 84.00 353 SER A N 1
ATOM 2738 C CA . SER A 1 353 ? 10.054 -9.371 -2.698 1.00 84.00 353 SER A CA 1
ATOM 2739 C C . SER A 1 353 ? 11.409 -8.921 -3.229 1.00 84.00 353 SER A C 1
ATOM 2741 O O . SER A 1 353 ? 11.486 -8.410 -4.344 1.00 84.00 353 SER A O 1
ATOM 2743 N N . LYS A 1 354 ? 12.479 -9.126 -2.450 1.00 88.62 354 LYS A N 1
ATOM 2744 C CA . LYS A 1 354 ? 13.859 -8.971 -2.907 1.00 88.62 354 LYS A CA 1
ATOM 2745 C C . LYS A 1 354 ? 14.805 -9.871 -2.121 1.00 88.62 354 LYS A C 1
ATOM 2747 O O . LYS A 1 354 ? 14.669 -10.020 -0.907 1.00 88.62 354 LYS A O 1
ATOM 2752 N N . VAL A 1 355 ? 15.808 -10.412 -2.811 1.00 95.81 355 VAL A N 1
ATOM 2753 C CA . VAL A 1 355 ? 16.953 -11.105 -2.207 1.00 95.81 355 VAL A CA 1
ATOM 2754 C C . VAL A 1 355 ? 18.245 -10.493 -2.729 1.00 95.81 355 VAL A C 1
ATOM 2756 O O . VAL A 1 355 ? 18.423 -10.346 -3.936 1.00 95.81 355 VAL A O 1
ATOM 2759 N N . VAL A 1 356 ? 19.155 -10.164 -1.815 1.00 96.88 356 VAL A N 1
ATOM 2760 C CA . VAL A 1 356 ? 20.537 -9.788 -2.124 1.00 96.88 356 VAL A CA 1
ATOM 2761 C C . VAL A 1 356 ? 21.471 -10.705 -1.345 1.00 96.88 356 VAL A C 1
ATOM 2763 O O . VAL A 1 356 ? 21.307 -10.879 -0.138 1.00 96.88 356 VAL A O 1
ATOM 2766 N N . VAL A 1 357 ? 22.465 -11.278 -2.019 1.00 98.44 357 VAL A N 1
ATOM 2767 C CA . VAL A 1 357 ? 23.486 -12.127 -1.385 1.00 98.44 357 VAL A CA 1
ATOM 2768 C C . VAL A 1 357 ? 24.816 -11.396 -1.366 1.00 98.44 357 VAL A C 1
ATOM 2770 O O . VAL A 1 357 ? 25.209 -10.819 -2.373 1.00 98.44 357 VAL A O 1
ATOM 2773 N N . LYS A 1 358 ? 25.537 -11.427 -0.246 1.00 98.19 358 LYS A N 1
ATOM 2774 C CA . LYS A 1 358 ? 26.902 -10.894 -0.157 1.00 98.19 358 LYS A CA 1
ATOM 2775 C C . LYS A 1 358 ? 27.882 -11.995 0.205 1.00 98.19 358 LYS A C 1
ATOM 2777 O O . LYS A 1 358 ? 27.684 -12.660 1.214 1.00 98.19 358 LYS A O 1
ATOM 2782 N N . LEU A 1 359 ? 28.958 -12.137 -0.558 1.00 98.56 359 LEU A N 1
ATOM 2783 C CA . LEU A 1 359 ? 30.115 -12.962 -0.213 1.00 98.56 359 LEU A CA 1
ATOM 2784 C C . LEU A 1 359 ? 31.229 -12.049 0.293 1.00 98.56 359 LEU A C 1
ATOM 2786 O O . LEU A 1 359 ? 31.539 -11.041 -0.350 1.00 98.56 359 LEU A O 1
ATOM 2790 N N . LYS A 1 360 ? 31.813 -12.373 1.450 1.00 96.50 360 LYS A N 1
ATOM 2791 C CA . LYS A 1 360 ? 32.763 -11.484 2.126 1.00 96.50 360 LYS A CA 1
ATOM 2792 C C . LYS A 1 360 ? 34.166 -12.075 2.186 1.00 96.50 360 LYS A C 1
ATOM 2794 O O . LYS A 1 360 ? 34.406 -13.064 2.879 1.00 96.50 360 LYS A O 1
ATOM 2799 N N . GLY A 1 361 ? 35.113 -11.401 1.538 1.00 95.50 361 GLY A N 1
ATOM 2800 C CA . GLY A 1 361 ? 36.518 -11.807 1.507 1.00 95.50 361 GLY A CA 1
ATOM 2801 C C . GLY A 1 361 ? 36.769 -13.051 0.654 1.00 95.50 361 GLY A C 1
ATOM 2802 O O . GLY A 1 361 ? 37.440 -13.972 1.109 1.00 95.50 361 GLY A O 1
ATOM 2803 N N . VAL A 1 362 ? 36.209 -13.085 -0.555 1.00 98.50 362 VAL A N 1
ATOM 2804 C CA . VAL A 1 362 ? 36.474 -14.115 -1.565 1.00 98.50 362 VAL A CA 1
ATOM 2805 C C . VAL A 1 362 ? 37.935 -14.026 -1.996 1.00 98.50 362 VAL A C 1
ATOM 2807 O O . VAL A 1 362 ? 38.407 -12.962 -2.402 1.00 98.50 362 VAL A O 1
ATOM 2810 N N . SER A 1 363 ? 38.648 -15.139 -1.890 1.00 98.31 363 SER A N 1
ATOM 2811 C CA . SER A 1 363 ? 39.995 -15.306 -2.425 1.00 98.31 363 SER A CA 1
ATOM 2812 C C . SER A 1 363 ? 40.067 -16.622 -3.189 1.00 98.31 363 SER A C 1
ATOM 2814 O O . SER A 1 363 ? 39.563 -17.620 -2.682 1.00 98.31 363 SER A O 1
ATOM 2816 N N . HIS A 1 364 ? 40.672 -16.622 -4.371 1.00 97.69 364 HIS A N 1
ATOM 2817 C CA . HIS A 1 364 ? 40.877 -17.804 -5.210 1.00 97.69 364 HIS A CA 1
ATOM 2818 C C . HIS A 1 364 ? 42.057 -17.561 -6.141 1.00 97.69 364 HIS A C 1
ATOM 2820 O O . HIS A 1 364 ? 42.208 -16.437 -6.629 1.00 97.69 364 HIS A O 1
ATOM 2826 N N . THR A 1 365 ? 42.874 -18.581 -6.389 1.00 96.75 365 THR A N 1
ATOM 2827 C CA . THR A 1 365 ? 44.006 -18.476 -7.325 1.00 96.75 365 THR A CA 1
ATOM 2828 C C . THR A 1 365 ? 43.573 -18.584 -8.787 1.00 96.75 365 THR A C 1
ATOM 2830 O O . THR A 1 365 ? 44.268 -18.075 -9.658 1.00 96.75 365 THR A O 1
ATOM 2833 N N . TYR A 1 366 ? 42.372 -19.106 -9.048 1.00 96.75 366 TYR A N 1
ATOM 2834 C CA . TYR A 1 366 ? 41.772 -19.111 -10.383 1.00 96.75 366 TYR A CA 1
ATOM 2835 C C . TYR A 1 366 ? 40.243 -18.952 -10.302 1.00 96.75 366 TYR A C 1
ATOM 2837 O O . TYR A 1 366 ? 39.522 -19.922 -10.105 1.00 96.75 366 TYR A O 1
ATOM 2845 N N . PRO A 1 367 ? 39.716 -17.716 -10.302 1.00 96.06 367 PRO A N 1
ATOM 2846 C CA . PRO A 1 367 ? 38.295 -17.457 -10.042 1.00 96.06 367 PRO A CA 1
ATOM 2847 C C . PRO A 1 367 ? 37.303 -18.139 -10.987 1.00 96.06 367 PRO A C 1
ATOM 2849 O O . PRO A 1 367 ? 36.167 -18.342 -10.569 1.00 96.06 367 PRO A O 1
ATOM 2852 N N . ASP A 1 368 ? 37.713 -18.447 -12.222 1.00 95.00 368 ASP A N 1
ATOM 2853 C CA . ASP A 1 368 ? 36.856 -19.119 -13.208 1.00 95.00 368 ASP A CA 1
ATOM 2854 C C . ASP A 1 368 ? 36.354 -20.475 -12.702 1.00 95.00 368 ASP A C 1
ATOM 2856 O O . ASP A 1 368 ? 35.200 -20.794 -12.945 1.00 95.00 368 ASP A O 1
ATOM 2860 N N . ASP A 1 369 ? 37.151 -21.192 -11.906 1.00 95.75 369 ASP A N 1
ATOM 2861 C CA . ASP A 1 369 ? 36.801 -22.526 -11.398 1.00 95.75 369 ASP A CA 1
ATOM 2862 C C . ASP A 1 369 ? 35.690 -22.482 -10.321 1.00 95.75 369 ASP A C 1
ATOM 2864 O O . ASP A 1 369 ? 35.231 -23.508 -9.819 1.00 95.75 369 ASP A O 1
ATOM 2868 N N . LEU A 1 370 ? 35.272 -21.282 -9.886 1.00 96.81 370 LEU A N 1
ATOM 2869 C CA . LEU A 1 370 ? 34.327 -21.109 -8.785 1.00 96.81 370 LEU A CA 1
ATOM 2870 C C . LEU A 1 370 ? 32.860 -21.132 -9.214 1.00 96.81 370 LEU A C 1
ATOM 2872 O O . LEU A 1 370 ? 32.324 -20.143 -9.723 1.00 96.81 370 LEU A O 1
ATOM 2876 N N . ASP A 1 371 ? 32.156 -22.158 -8.742 1.00 97.94 371 ASP A N 1
ATOM 2877 C CA . ASP A 1 371 ? 30.709 -22.288 -8.856 1.00 97.94 371 ASP A CA 1
ATOM 2878 C C . ASP A 1 371 ? 30.009 -22.069 -7.510 1.00 97.94 371 ASP A C 1
ATOM 2880 O O . ASP A 1 371 ? 30.288 -22.725 -6.497 1.00 97.94 371 ASP A O 1
ATOM 2884 N N . ILE A 1 372 ? 29.022 -21.170 -7.478 1.00 98.56 372 ILE A N 1
ATOM 2885 C CA . ILE A 1 372 ? 28.300 -20.815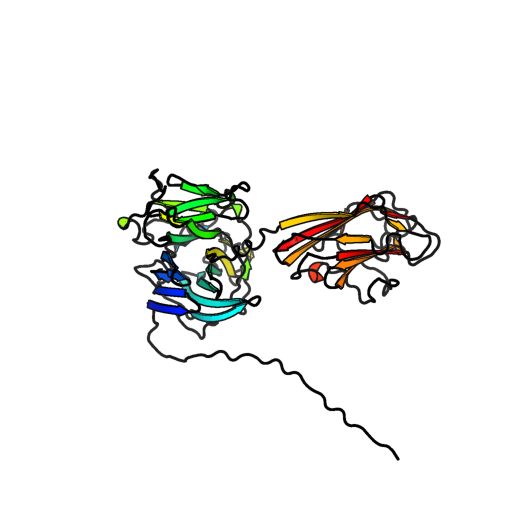 -6.252 1.00 98.56 372 ILE A CA 1
ATOM 2886 C C . ILE A 1 372 ? 26.789 -20.857 -6.465 1.00 98.56 372 ILE A C 1
ATOM 2888 O O . ILE A 1 372 ? 26.195 -19.990 -7.107 1.00 98.56 372 ILE A O 1
ATOM 2892 N N . LEU A 1 373 ? 26.142 -21.824 -5.816 1.00 98.69 373 LEU A N 1
ATOM 2893 C CA . LEU A 1 373 ? 24.704 -22.068 -5.887 1.00 98.69 373 LEU A CA 1
ATOM 2894 C C . LEU A 1 373 ? 24.002 -21.659 -4.585 1.00 98.69 373 LEU A C 1
ATOM 2896 O O . LEU A 1 373 ? 24.314 -22.156 -3.501 1.00 98.69 373 LEU A O 1
ATOM 2900 N N . LEU A 1 374 ? 22.973 -20.819 -4.699 1.00 98.69 374 LEU A N 1
ATOM 2901 C CA . LEU A 1 374 ? 22.035 -20.511 -3.623 1.00 98.69 374 LEU A CA 1
ATOM 2902 C C . LEU A 1 374 ? 20.800 -21.409 -3.718 1.00 98.69 374 LEU A C 1
ATOM 2904 O O . LEU A 1 374 ? 20.167 -21.511 -4.771 1.00 98.69 374 LEU A O 1
ATOM 2908 N N . VAL A 1 375 ? 20.408 -22.004 -2.592 1.00 98.50 375 VAL A N 1
ATOM 2909 C CA . VAL A 1 375 ? 19.163 -22.762 -2.461 1.00 98.50 375 VAL A CA 1
ATOM 2910 C C . VAL A 1 375 ? 18.278 -22.165 -1.371 1.00 98.50 375 VAL A C 1
ATOM 2912 O O . VAL A 1 375 ? 18.656 -22.137 -0.196 1.00 98.50 375 VAL A O 1
ATOM 2915 N N . GLY A 1 376 ? 17.090 -21.714 -1.773 1.00 96.94 376 GLY A N 1
ATOM 2916 C CA . GLY A 1 376 ? 16.068 -21.157 -0.889 1.00 96.94 376 GLY A CA 1
ATOM 2917 C C . GLY A 1 376 ? 15.342 -22.214 -0.039 1.00 96.94 376 GLY A C 1
ATOM 2918 O O . GLY A 1 376 ? 15.473 -23.420 -0.286 1.00 96.94 376 GLY A O 1
ATOM 2919 N N . PRO A 1 377 ? 14.535 -21.782 0.947 1.00 91.75 377 PRO A N 1
ATOM 2920 C CA . PRO A 1 377 ? 13.874 -22.664 1.912 1.00 91.75 377 PRO A CA 1
ATOM 2921 C C . PRO A 1 377 ? 12.849 -23.603 1.264 1.00 91.75 377 PRO A C 1
ATOM 2923 O O . PRO A 1 377 ? 12.645 -24.715 1.746 1.00 91.75 377 PRO A O 1
ATOM 2926 N N . GLY A 1 378 ? 12.250 -23.201 0.139 1.00 87.25 378 GLY A N 1
ATOM 2927 C CA . GLY A 1 378 ? 11.354 -24.043 -0.657 1.00 87.25 378 GLY A CA 1
ATOM 2928 C C . GLY A 1 378 ? 12.065 -24.893 -1.717 1.00 87.25 378 GLY A C 1
ATOM 2929 O O . GLY A 1 378 ? 11.396 -25.546 -2.512 1.00 87.25 378 GLY A O 1
ATOM 2930 N N . GLY A 1 379 ? 13.403 -24.885 -1.758 1.00 93.31 379 GLY A N 1
ATOM 2931 C CA . GLY A 1 379 ? 14.198 -25.632 -2.737 1.00 93.31 379 GLY A CA 1
ATOM 2932 C C . GLY A 1 379 ? 14.420 -24.913 -4.070 1.00 93.31 379 GLY A C 1
ATOM 2933 O O . GLY A 1 379 ? 14.892 -25.541 -5.015 1.00 93.31 379 GLY A O 1
ATOM 2934 N N . GLN A 1 380 ? 14.103 -23.619 -4.158 1.00 97.25 380 GLN A N 1
ATOM 2935 C CA . GLN A 1 380 ? 14.446 -22.763 -5.300 1.00 97.25 380 GLN A CA 1
ATOM 2936 C C . GLN A 1 380 ? 15.963 -22.711 -5.464 1.00 97.25 380 GLN A C 1
ATOM 2938 O O . GLN A 1 380 ? 16.671 -22.662 -4.464 1.00 97.25 380 GLN A O 1
ATOM 2943 N N . LYS A 1 381 ? 16.460 -22.707 -6.701 1.00 97.12 381 LYS A N 1
ATOM 2944 C CA . LYS A 1 381 ? 17.890 -22.838 -7.013 1.00 97.12 381 LYS A CA 1
ATOM 2945 C C . LYS A 1 381 ? 18.326 -21.673 -7.889 1.00 97.12 381 LYS A C 1
ATOM 2947 O O . LYS A 1 381 ? 17.750 -21.497 -8.962 1.00 97.12 381 LYS A O 1
ATOM 2952 N N . VAL A 1 382 ? 19.333 -20.923 -7.454 1.00 98.06 382 VAL A N 1
ATOM 2953 C CA . VAL A 1 382 ? 19.886 -19.789 -8.202 1.00 98.06 382 VAL A CA 1
ATOM 2954 C C . VAL A 1 382 ? 21.401 -19.907 -8.263 1.00 98.06 382 VAL A C 1
ATOM 2956 O O . VAL A 1 382 ? 22.052 -19.917 -7.220 1.00 98.06 382 VAL A O 1
ATOM 2959 N N . MET A 1 383 ? 21.954 -19.983 -9.471 1.00 98.12 383 MET A N 1
ATOM 2960 C CA . MET A 1 383 ? 23.392 -19.869 -9.686 1.00 98.12 383 MET A CA 1
ATOM 2961 C C . MET A 1 383 ? 23.798 -18.410 -9.494 1.00 98.12 383 MET A C 1
ATOM 2963 O O . MET A 1 383 ? 23.321 -17.548 -10.232 1.00 98.12 383 MET A O 1
ATOM 2967 N N . LEU A 1 384 ? 24.624 -18.133 -8.485 1.00 98.38 384 LEU A N 1
ATOM 2968 C CA . LEU A 1 384 ? 25.148 -16.796 -8.204 1.00 98.38 384 LEU A CA 1
ATOM 2969 C C . LEU A 1 384 ? 26.322 -16.470 -9.124 1.00 98.38 384 LEU A C 1
ATOM 2971 O O . LEU A 1 384 ? 26.342 -15.405 -9.739 1.00 98.38 384 LEU A O 1
ATOM 2975 N N . MET A 1 385 ? 27.268 -17.396 -9.236 1.00 97.75 385 MET A N 1
ATOM 2976 C CA . MET A 1 385 ? 28.380 -17.311 -10.172 1.00 97.75 385 MET A CA 1
ATOM 2977 C C . MET A 1 385 ? 28.851 -18.699 -10.591 1.00 97.75 385 MET A C 1
ATOM 2979 O O . MET A 1 385 ? 28.689 -19.631 -9.808 1.00 97.75 385 MET A O 1
ATOM 2983 N N . SER A 1 386 ? 29.387 -18.802 -11.801 1.00 97.38 386 SER A N 1
ATOM 2984 C CA . SER A 1 386 ? 30.099 -19.965 -12.337 1.00 97.38 386 SER A CA 1
ATOM 2985 C C . SER A 1 386 ? 30.864 -19.523 -13.591 1.00 97.38 386 SER A C 1
ATOM 2987 O O . SER A 1 386 ? 30.397 -18.601 -14.285 1.00 97.38 386 SER A O 1
ATOM 2989 N N . ASP A 1 387 ? 32.045 -20.103 -13.829 1.00 95.75 387 ASP A N 1
ATOM 2990 C CA . ASP A 1 387 ? 32.911 -19.818 -14.984 1.00 95.75 387 ASP A CA 1
ATOM 2991 C C . ASP A 1 387 ? 33.232 -18.313 -15.156 1.00 95.75 387 ASP A C 1
ATOM 2993 O O . ASP A 1 387 ? 33.169 -17.758 -16.261 1.00 95.75 387 ASP A O 1
ATOM 2997 N N . ALA A 1 388 ? 33.464 -17.593 -14.049 1.00 95.88 388 ALA A N 1
ATOM 2998 C CA . ALA A 1 388 ? 33.604 -16.136 -14.061 1.00 95.88 388 ALA A CA 1
ATOM 2999 C C . ALA A 1 388 ? 34.829 -15.612 -13.302 1.00 95.88 388 ALA A C 1
ATOM 3001 O O . ALA A 1 388 ? 35.107 -15.998 -12.172 1.00 95.88 388 ALA A O 1
ATOM 3002 N N . GLY A 1 389 ? 35.446 -14.559 -13.841 1.00 94.44 389 GLY A N 1
ATOM 3003 C CA . GLY A 1 389 ? 36.552 -13.828 -13.217 1.00 94.44 389 GLY A CA 1
ATOM 3004 C C . GLY A 1 389 ? 37.922 -14.147 -13.810 1.00 94.44 389 GLY A C 1
ATOM 3005 O O . GLY A 1 389 ? 38.899 -13.474 -13.456 1.00 94.44 389 GLY A O 1
ATOM 3006 N N . GLY A 1 390 ? 37.982 -15.096 -14.748 1.00 93.06 390 GLY A N 1
ATOM 3007 C CA . GLY A 1 390 ? 39.163 -15.434 -15.521 1.00 93.06 390 GLY A CA 1
ATOM 3008 C C . GLY A 1 390 ? 40.302 -15.978 -14.663 1.00 93.06 390 GLY A C 1
ATOM 3009 O O . GLY A 1 390 ? 40.104 -16.554 -13.601 1.00 93.06 390 GLY A O 1
ATOM 3010 N N . VAL A 1 391 ? 41.530 -15.761 -15.140 1.00 94.31 391 VAL A N 1
ATOM 3011 C CA . VAL A 1 391 ? 42.734 -16.459 -14.646 1.00 94.31 391 VAL A CA 1
ATOM 3012 C C . VAL A 1 391 ? 43.520 -15.702 -13.576 1.00 94.31 391 VAL A C 1
ATOM 3014 O O . VAL A 1 391 ? 44.609 -16.116 -13.197 1.00 94.31 391 VAL A O 1
ATOM 3017 N N . THR A 1 392 ? 43.068 -14.506 -13.198 1.00 96.00 392 THR A N 1
ATOM 3018 C CA . THR A 1 392 ? 43.828 -13.642 -12.286 1.00 96.00 392 THR A CA 1
ATOM 3019 C C . THR A 1 392 ? 43.338 -13.844 -10.867 1.00 96.00 392 THR A C 1
ATOM 3021 O O . THR A 1 392 ? 42.156 -13.621 -10.610 1.00 96.00 392 THR A O 1
ATOM 3024 N N . ASP A 1 393 ? 44.257 -14.149 -9.951 1.00 96.44 393 ASP A N 1
ATOM 3025 C CA . ASP A 1 393 ? 43.974 -14.307 -8.530 1.00 96.44 393 ASP A CA 1
ATOM 3026 C C . ASP A 1 393 ? 43.080 -13.183 -7.990 1.00 96.44 393 ASP A C 1
ATOM 3028 O O . ASP A 1 393 ? 43.289 -11.981 -8.229 1.00 96.44 393 ASP A O 1
ATOM 3032 N N . VAL A 1 394 ? 42.106 -13.582 -7.180 1.00 97.06 394 VAL A N 1
ATOM 3033 C CA . VAL A 1 394 ? 41.322 -12.669 -6.353 1.00 97.06 394 VAL A CA 1
ATOM 3034 C C . VAL A 1 394 ? 41.752 -12.822 -4.909 1.00 97.06 394 VAL A C 1
ATOM 3036 O O . VAL A 1 394 ? 41.962 -13.927 -4.414 1.00 97.06 394 VAL A O 1
ATOM 3039 N N . VAL A 1 395 ? 41.890 -11.693 -4.217 1.00 97.38 395 VAL A N 1
ATOM 3040 C CA . VAL A 1 395 ? 42.318 -11.654 -2.818 1.00 97.38 395 VAL A CA 1
ATOM 3041 C C . VAL A 1 395 ? 41.399 -10.710 -2.054 1.00 97.38 395 VAL A C 1
ATOM 3043 O O . VAL A 1 395 ? 41.381 -9.506 -2.306 1.00 97.38 395 VAL A O 1
ATOM 3046 N N . ASN A 1 396 ? 40.653 -11.258 -1.094 1.00 94.88 396 ASN A N 1
ATOM 3047 C CA . ASN A 1 396 ? 39.728 -10.536 -0.215 1.00 94.88 396 ASN A CA 1
ATOM 3048 C C . ASN A 1 396 ? 38.674 -9.676 -0.944 1.00 94.88 396 ASN A C 1
ATOM 3050 O O . ASN A 1 396 ? 38.313 -8.589 -0.486 1.00 94.88 396 ASN A O 1
ATOM 3054 N N . VAL A 1 397 ? 38.152 -10.167 -2.065 1.00 97.31 397 VAL A N 1
ATOM 3055 C CA . VAL A 1 397 ? 37.113 -9.495 -2.850 1.00 97.31 397 VAL A CA 1
ATOM 3056 C C . VAL A 1 397 ? 35.739 -9.644 -2.183 1.00 97.31 397 VAL A C 1
ATOM 3058 O O . VAL A 1 397 ? 35.371 -10.714 -1.708 1.00 97.31 397 VAL A O 1
ATOM 3061 N N . ASN A 1 398 ? 34.953 -8.567 -2.138 1.00 96.19 398 ASN A N 1
ATOM 3062 C CA . ASN A 1 398 ? 33.573 -8.591 -1.651 1.00 96.19 398 ASN A CA 1
ATOM 3063 C C . ASN A 1 398 ? 32.597 -8.523 -2.826 1.00 96.19 398 ASN A C 1
ATOM 3065 O O . ASN A 1 398 ? 32.551 -7.519 -3.541 1.00 96.19 398 ASN A O 1
ATOM 3069 N N . LEU A 1 399 ? 31.786 -9.564 -2.992 1.00 97.94 399 LEU A N 1
ATOM 3070 C CA . LEU A 1 399 ? 30.808 -9.662 -4.075 1.00 97.94 399 LEU A CA 1
ATOM 3071 C C . LEU A 1 399 ? 29.402 -9.493 -3.518 1.00 97.94 399 LEU A C 1
ATOM 3073 O O . LEU A 1 399 ? 29.046 -10.126 -2.528 1.00 97.94 399 LEU A O 1
ATOM 3077 N N . THR A 1 400 ? 28.599 -8.645 -4.151 1.00 97.50 400 THR A N 1
ATOM 3078 C CA . THR A 1 400 ? 27.166 -8.509 -3.871 1.00 97.50 400 THR A CA 1
ATOM 3079 C C . THR A 1 400 ? 26.379 -8.941 -5.102 1.00 97.50 400 THR A C 1
ATOM 3081 O O . THR A 1 400 ? 26.555 -8.362 -6.168 1.00 97.50 400 THR A O 1
ATOM 3084 N N . PHE A 1 401 ? 25.498 -9.924 -4.958 1.00 98.19 401 PHE A N 1
ATOM 3085 C CA . PHE A 1 401 ? 24.585 -10.378 -6.000 1.00 98.19 401 PHE A CA 1
ATOM 3086 C C . PHE A 1 401 ? 23.201 -9.778 -5.775 1.00 98.19 401 PHE A C 1
ATOM 3088 O O . PHE A 1 401 ? 22.556 -10.067 -4.766 1.00 98.19 401 PHE A O 1
ATOM 3095 N N . ASP A 1 402 ? 22.754 -8.948 -6.714 1.00 91.25 402 ASP A N 1
ATOM 3096 C CA . ASP A 1 402 ? 21.437 -8.303 -6.712 1.00 91.25 402 ASP A CA 1
ATOM 3097 C C . ASP A 1 402 ? 20.801 -8.458 -8.102 1.00 91.25 402 ASP A C 1
ATOM 3099 O O . ASP A 1 402 ? 21.411 -8.110 -9.116 1.00 91.25 402 ASP A O 1
ATOM 3103 N N . GLY A 1 403 ? 19.563 -8.959 -8.160 1.00 85.31 403 GLY A N 1
ATOM 3104 C CA . GLY A 1 403 ? 18.814 -9.125 -9.411 1.00 85.31 403 GLY A CA 1
ATOM 3105 C C . GLY A 1 403 ? 18.558 -7.805 -10.149 1.00 85.31 403 GLY A C 1
ATOM 3106 O O . GLY A 1 403 ? 18.344 -7.807 -11.361 1.00 85.31 403 GLY A O 1
ATOM 3107 N N . ALA A 1 404 ? 18.639 -6.668 -9.451 1.00 79.38 404 ALA A N 1
ATOM 3108 C CA . ALA A 1 404 ? 18.484 -5.334 -10.023 1.00 79.38 404 ALA A CA 1
ATOM 3109 C C . ALA A 1 404 ? 19.801 -4.692 -10.508 1.00 79.38 404 ALA A C 1
ATOM 3111 O O . ALA A 1 404 ? 19.747 -3.655 -11.169 1.00 79.38 404 ALA A O 1
ATOM 3112 N N . ALA A 1 405 ? 20.973 -5.272 -10.215 1.00 78.81 405 ALA A N 1
ATOM 3113 C CA . ALA A 1 405 ? 22.267 -4.712 -10.625 1.00 78.81 405 ALA A CA 1
ATOM 3114 C C . ALA A 1 405 ? 22.361 -4.546 -12.152 1.00 78.81 405 ALA A C 1
ATOM 3116 O O . ALA A 1 405 ? 21.689 -5.248 -12.893 1.00 78.81 405 ALA A O 1
ATOM 3117 N N . THR A 1 406 ? 23.172 -3.631 -12.674 1.00 81.50 406 THR A N 1
ATOM 3118 C CA . THR A 1 406 ? 23.329 -3.459 -14.136 1.00 81.50 406 THR A CA 1
ATOM 3119 C C . THR A 1 406 ? 24.567 -4.157 -14.693 1.00 81.50 406 THR A C 1
ATOM 3121 O O . THR A 1 406 ? 24.582 -4.518 -15.866 1.00 81.50 406 THR A O 1
ATOM 3124 N N . SER A 1 407 ? 25.578 -4.387 -13.855 1.00 88.06 407 SER A N 1
ATOM 3125 C CA . SER A 1 407 ? 26.822 -5.069 -14.219 1.00 88.06 407 SER A CA 1
ATOM 3126 C C . SER A 1 407 ? 26.711 -6.580 -14.016 1.00 88.06 407 SER A C 1
ATOM 3128 O O . SER A 1 407 ? 26.103 -7.034 -13.048 1.00 88.06 407 SER A O 1
ATOM 3130 N N . THR A 1 408 ? 27.337 -7.367 -14.886 1.00 94.88 408 THR A N 1
ATOM 3131 C CA . THR A 1 408 ? 27.601 -8.800 -14.668 1.00 94.88 408 THR A CA 1
ATOM 3132 C C . THR A 1 408 ? 29.031 -8.986 -14.181 1.00 94.88 408 THR A C 1
ATOM 3134 O O . THR A 1 408 ? 29.862 -8.085 -14.343 1.00 94.88 408 THR A O 1
ATOM 3137 N N . LEU A 1 409 ? 29.336 -10.147 -13.600 1.00 96.75 409 LEU A N 1
ATOM 3138 C CA . LEU A 1 409 ? 30.736 -10.520 -13.404 1.00 96.75 409 LEU A CA 1
ATOM 3139 C C . LEU A 1 409 ? 31.436 -10.589 -14.773 1.00 96.75 409 LEU A C 1
ATOM 3141 O O . LEU A 1 409 ? 30.791 -10.955 -15.757 1.00 96.75 409 LEU A O 1
ATOM 3145 N N . PRO A 1 410 ? 32.713 -10.191 -14.882 1.00 96.00 410 PRO A N 1
ATOM 3146 C CA . PRO A 1 410 ? 33.463 -10.384 -16.114 1.00 96.00 410 PRO A CA 1
ATOM 3147 C C . PRO A 1 410 ? 33.677 -11.879 -16.368 1.00 96.00 410 PRO A C 1
ATOM 3149 O O . PRO A 1 410 ? 33.928 -12.626 -15.431 1.00 96.00 410 PRO A O 1
ATOM 3152 N N . ASN A 1 411 ? 33.634 -12.295 -17.634 1.00 94.62 411 ASN A N 1
ATOM 3153 C CA . ASN A 1 411 ? 34.047 -13.646 -18.012 1.00 94.62 411 ASN A CA 1
ATOM 3154 C C . ASN A 1 411 ? 35.571 -13.788 -17.828 1.00 94.62 411 ASN A C 1
ATOM 3156 O O . ASN A 1 411 ? 36.012 -14.415 -16.885 1.00 94.62 411 ASN A O 1
ATOM 3160 N N . SER A 1 412 ? 36.383 -13.096 -18.637 1.00 92.50 412 SER A N 1
ATOM 3161 C CA . SER A 1 412 ? 37.841 -13.339 -18.679 1.00 92.50 412 SER A CA 1
ATOM 3162 C C . SER A 1 412 ? 38.717 -12.264 -18.013 1.00 92.50 412 SER A C 1
ATOM 3164 O O . SER A 1 412 ? 39.943 -12.346 -18.076 1.00 92.50 412 SER A O 1
ATOM 3166 N N . ALA A 1 413 ? 38.122 -11.212 -17.443 1.00 93.25 413 ALA A N 1
ATOM 3167 C CA . ALA A 1 413 ? 38.859 -10.143 -16.758 1.00 93.25 413 ALA A CA 1
ATOM 3168 C C . ALA A 1 413 ? 38.814 -10.338 -15.239 1.00 93.25 413 ALA A C 1
ATOM 3170 O O . ALA A 1 413 ? 37.863 -10.925 -14.734 1.00 93.25 413 ALA A O 1
ATOM 3171 N N . GLN A 1 414 ? 39.800 -9.788 -14.519 1.00 93.56 414 GLN A N 1
ATOM 3172 C CA . GLN A 1 414 ? 39.882 -9.932 -13.064 1.00 93.56 414 GLN A CA 1
ATOM 3173 C C . GLN A 1 414 ? 38.587 -9.481 -12.379 1.00 93.56 414 GLN A C 1
ATOM 3175 O O . GLN A 1 414 ? 38.090 -8.370 -12.592 1.00 93.56 414 GLN A O 1
ATOM 3180 N N . MET A 1 415 ? 38.077 -10.339 -11.503 1.00 94.31 415 MET A N 1
ATOM 3181 C CA . MET A 1 415 ? 36.919 -10.044 -10.679 1.00 94.31 415 MET A CA 1
ATOM 3182 C C . MET A 1 415 ? 37.275 -9.078 -9.541 1.00 94.31 415 MET A C 1
ATOM 3184 O O . MET A 1 415 ? 38.172 -9.326 -8.738 1.00 94.31 415 MET A O 1
ATOM 3188 N N . LEU A 1 416 ? 36.544 -7.966 -9.455 1.00 94.31 416 LEU A N 1
ATOM 3189 C CA . LEU A 1 416 ? 36.741 -6.932 -8.436 1.00 94.31 416 LEU A CA 1
ATOM 3190 C C . LEU A 1 416 ? 35.543 -6.839 -7.493 1.00 94.31 416 LEU A C 1
ATOM 3192 O O . LEU A 1 416 ? 34.429 -7.246 -7.829 1.00 94.31 416 LEU A O 1
ATOM 3196 N N . SER A 1 417 ? 35.759 -6.232 -6.323 1.00 97.06 417 SER A N 1
ATOM 3197 C CA . SER A 1 417 ? 34.678 -5.997 -5.359 1.00 97.06 417 SER A CA 1
ATOM 3198 C C . SER A 1 417 ? 33.595 -5.114 -5.969 1.00 97.06 417 SER A C 1
ATOM 3200 O O . SER A 1 417 ? 33.900 -4.084 -6.568 1.00 97.06 417 SER A O 1
ATOM 3202 N N . GLY A 1 418 ? 32.331 -5.490 -5.798 1.00 90.81 418 GLY A N 1
ATOM 3203 C CA . GLY A 1 418 ? 31.241 -4.782 -6.455 1.00 90.81 418 GLY A CA 1
ATOM 3204 C C . GLY A 1 418 ? 29.876 -5.426 -6.271 1.00 90.81 418 GLY A C 1
ATOM 3205 O O . GLY A 1 418 ? 29.709 -6.391 -5.524 1.00 90.81 418 GLY A O 1
ATOM 3206 N N . THR A 1 419 ? 28.891 -4.844 -6.955 1.00 92.25 419 THR A N 1
ATOM 3207 C CA . THR A 1 419 ? 27.525 -5.367 -7.045 1.00 92.25 419 THR A CA 1
ATOM 3208 C C . THR A 1 419 ? 27.259 -5.814 -8.474 1.00 92.25 419 THR A C 1
ATOM 3210 O O . THR A 1 419 ? 27.419 -5.023 -9.402 1.00 92.25 419 THR A O 1
ATOM 3213 N N . TYR A 1 420 ? 26.845 -7.065 -8.637 1.00 95.62 420 TYR A N 1
ATOM 3214 C CA . TYR A 1 420 ? 26.670 -7.722 -9.924 1.00 95.62 420 TYR A CA 1
ATOM 3215 C C . TYR A 1 420 ? 25.341 -8.475 -9.968 1.00 95.62 420 TYR A C 1
ATOM 3217 O O . TYR A 1 420 ? 24.794 -8.866 -8.934 1.00 95.62 420 TYR A O 1
ATOM 3225 N N . ARG A 1 421 ? 24.819 -8.708 -11.172 1.00 93.62 421 ARG A N 1
ATOM 3226 C CA . ARG A 1 421 ? 23.787 -9.727 -11.370 1.00 93.62 421 ARG A CA 1
ATOM 3227 C C . ARG A 1 421 ? 24.421 -11.110 -11.225 1.00 93.62 421 ARG A C 1
ATOM 3229 O O . ARG A 1 421 ? 25.580 -11.280 -11.621 1.00 93.62 421 ARG A O 1
ATOM 3236 N N . PRO A 1 422 ? 23.670 -12.108 -10.735 1.00 97.81 422 PRO A N 1
ATOM 3237 C CA . PRO A 1 422 ? 24.093 -13.489 -10.864 1.00 97.81 422 PRO A CA 1
ATOM 3238 C C . PRO A 1 422 ? 24.429 -13.824 -12.319 1.00 97.81 422 PRO A C 1
ATOM 3240 O O . PRO A 1 422 ? 23.693 -13.441 -13.232 1.00 97.81 422 PRO A O 1
ATOM 3243 N N . THR A 1 423 ? 25.559 -14.480 -12.542 1.00 95.81 423 THR A N 1
ATOM 3244 C CA . THR A 1 423 ? 26.109 -14.695 -13.886 1.00 95.81 423 THR A CA 1
ATOM 3245 C C . THR A 1 423 ? 26.613 -16.125 -13.991 1.00 95.81 423 THR A C 1
ATOM 3247 O O . THR A 1 423 ? 27.270 -16.589 -13.078 1.00 95.81 423 THR A O 1
ATOM 3250 N N . ASN A 1 424 ? 26.307 -16.822 -15.079 1.00 95.50 424 ASN A N 1
ATOM 3251 C CA . ASN A 1 424 ? 26.866 -18.140 -15.357 1.00 95.50 424 ASN A CA 1
ATOM 3252 C C . ASN A 1 424 ? 27.413 -18.129 -16.789 1.00 95.50 424 ASN A C 1
ATOM 3254 O O . ASN A 1 424 ? 26.702 -17.678 -17.697 1.00 95.50 424 ASN A O 1
ATOM 3258 N N . TYR A 1 425 ? 28.653 -18.568 -16.978 1.00 95.12 425 TYR A N 1
ATOM 3259 C CA . TYR A 1 425 ? 29.260 -18.761 -18.290 1.00 95.12 425 TYR A CA 1
ATOM 3260 C C . TYR A 1 425 ? 29.388 -20.261 -18.607 1.00 95.12 425 TYR A C 1
ATOM 3262 O O . TYR A 1 425 ? 28.862 -21.098 -17.896 1.00 95.12 425 TYR A O 1
ATOM 3270 N N . GLY A 1 426 ? 29.938 -20.603 -19.773 1.00 84.75 426 GLY A N 1
ATOM 3271 C CA . GLY A 1 426 ? 30.212 -22.002 -20.105 1.00 84.75 426 GLY A CA 1
ATOM 3272 C C . GLY A 1 426 ? 28.991 -22.926 -20.220 1.00 84.75 426 GLY A C 1
ATOM 3273 O O . GLY A 1 426 ? 28.042 -22.640 -20.963 1.00 84.75 426 GLY A O 1
ATOM 3274 N N . SER A 1 427 ? 29.111 -24.120 -19.634 1.00 79.19 427 SER A N 1
ATOM 3275 C CA . SER A 1 427 ? 28.229 -25.266 -19.899 1.00 79.19 427 SER A CA 1
ATOM 3276 C C . SER A 1 427 ? 27.200 -25.496 -18.781 1.00 79.19 427 SER A C 1
ATOM 3278 O O . SER A 1 427 ? 26.715 -24.546 -18.185 1.00 79.19 427 SER A O 1
ATOM 3280 N N . THR A 1 428 ? 26.707 -26.724 -18.591 1.00 80.50 428 THR A N 1
ATOM 3281 C CA . THR A 1 428 ? 25.749 -27.007 -17.507 1.00 80.50 428 THR A CA 1
ATOM 3282 C C . THR A 1 428 ? 26.493 -27.513 -16.287 1.00 80.50 428 THR A C 1
ATOM 3284 O O . THR A 1 428 ? 27.023 -28.623 -16.320 1.00 80.50 428 THR A O 1
ATOM 3287 N N . ASP A 1 429 ? 26.426 -26.748 -15.207 1.00 88.50 429 ASP A N 1
ATOM 3288 C CA . ASP A 1 429 ? 27.132 -27.063 -13.966 1.00 88.50 429 ASP A CA 1
ATOM 3289 C C . ASP A 1 429 ? 26.458 -28.209 -13.217 1.00 88.50 429 ASP A C 1
ATOM 3291 O O . ASP A 1 429 ? 25.240 -28.439 -13.301 1.00 88.50 429 ASP A O 1
ATOM 3295 N N . SER A 1 430 ? 27.252 -28.930 -12.431 1.00 91.50 430 SER A N 1
ATOM 3296 C CA . SER A 1 430 ? 26.760 -30.015 -11.592 1.00 91.50 430 SER A CA 1
ATOM 3297 C C . SER A 1 430 ? 27.387 -29.954 -10.210 1.00 91.50 430 SER A C 1
ATOM 3299 O O . SER A 1 430 ? 28.601 -29.908 -10.072 1.00 91.50 430 SER A O 1
ATOM 3301 N N . PHE A 1 431 ? 26.546 -30.006 -9.181 1.00 95.69 431 PHE A N 1
ATOM 3302 C CA . PHE A 1 431 ? 26.984 -29.993 -7.792 1.00 95.69 431 PHE A CA 1
ATOM 3303 C C . PHE A 1 431 ? 26.808 -31.381 -7.173 1.00 95.69 431 PHE A C 1
ATOM 3305 O O . PHE A 1 431 ? 25.788 -32.049 -7.382 1.00 95.69 431 PHE A O 1
ATOM 3312 N N . ASN A 1 432 ? 27.782 -31.815 -6.372 1.00 96.38 432 ASN A N 1
ATOM 3313 C CA . ASN A 1 432 ? 27.682 -33.068 -5.629 1.00 96.38 432 ASN A CA 1
ATOM 3314 C C . ASN A 1 432 ? 26.553 -33.013 -4.588 1.00 96.38 432 ASN A C 1
ATOM 3316 O O . ASN A 1 432 ? 26.223 -31.966 -4.027 1.00 96.38 432 ASN A O 1
ATOM 3320 N N . ALA A 1 433 ? 25.991 -34.176 -4.247 1.00 95.00 433 ALA A N 1
ATOM 3321 C CA . ALA A 1 433 ? 25.070 -34.272 -3.118 1.00 95.00 433 ALA A CA 1
ATOM 3322 C C . ALA A 1 433 ? 25.730 -33.700 -1.837 1.00 95.00 433 ALA A C 1
ATOM 3324 O O . ALA A 1 433 ? 26.918 -33.935 -1.607 1.00 95.00 433 ALA A O 1
ATOM 3325 N N . PRO A 1 434 ? 24.989 -32.959 -0.990 1.00 96.56 434 PRO A N 1
ATOM 3326 C CA . PRO A 1 434 ? 23.529 -32.855 -0.944 1.00 96.56 434 PRO A CA 1
ATOM 3327 C C . PRO A 1 434 ? 22.933 -31.686 -1.752 1.00 96.56 434 PRO A C 1
ATOM 3329 O O . PRO A 1 434 ? 21.766 -31.343 -1.535 1.00 96.56 434 PRO A O 1
ATOM 3332 N N . ALA A 1 435 ? 23.692 -31.054 -2.654 1.00 96.50 435 ALA A N 1
ATOM 3333 C CA . ALA A 1 435 ? 23.130 -30.049 -3.546 1.00 96.50 435 ALA A CA 1
ATOM 3334 C C . ALA A 1 435 ? 22.052 -30.671 -4.455 1.00 96.50 435 ALA A C 1
ATOM 3336 O O . ALA A 1 435 ? 22.176 -31.827 -4.875 1.00 96.50 435 ALA A O 1
ATOM 3337 N N . PRO A 1 436 ? 20.962 -29.945 -4.752 1.00 96.44 436 PRO A N 1
ATOM 3338 C CA . PRO A 1 436 ? 19.962 -30.426 -5.693 1.00 96.44 436 PRO A CA 1
ATOM 3339 C C . PRO A 1 436 ? 20.545 -30.475 -7.110 1.00 96.44 436 PRO A C 1
ATOM 3341 O O . PRO A 1 436 ? 21.359 -29.630 -7.472 1.00 96.44 436 PRO A O 1
ATOM 3344 N N . SER A 1 437 ? 20.088 -31.415 -7.938 1.00 94.62 437 SER A N 1
ATOM 3345 C CA . SER A 1 437 ? 20.530 -31.528 -9.334 1.00 94.62 437 SER A CA 1
ATOM 3346 C C . SER A 1 437 ? 20.134 -30.306 -10.170 1.00 94.62 437 SER A C 1
ATOM 3348 O O . SER A 1 437 ? 19.154 -29.626 -9.852 1.00 94.62 437 SER A O 1
ATOM 3350 N N . ALA A 1 438 ? 20.836 -30.070 -11.277 1.00 91.69 438 ALA A N 1
ATOM 3351 C CA . ALA A 1 438 ? 20.475 -29.097 -12.310 1.00 91.69 438 ALA A CA 1
ATOM 3352 C C . ALA A 1 438 ? 19.041 -29.348 -12.865 1.00 91.69 438 ALA A C 1
ATOM 3354 O O . ALA A 1 438 ? 18.469 -30.424 -12.635 1.00 91.69 438 ALA A O 1
ATOM 3355 N N . PRO A 1 439 ? 18.396 -28.380 -13.549 1.00 93.88 439 PRO A N 1
ATOM 3356 C CA . PRO A 1 439 ? 18.936 -27.101 -14.022 1.00 93.88 439 PRO A CA 1
ATOM 3357 C C . PRO A 1 439 ? 19.052 -26.041 -12.921 1.00 93.88 439 PRO A C 1
ATOM 3359 O O . PRO A 1 439 ? 18.277 -26.060 -11.956 1.00 93.88 439 PRO A O 1
ATOM 3362 N N . TYR A 1 440 ? 19.988 -25.110 -13.112 1.00 94.56 440 TYR A N 1
ATOM 3363 C CA . TYR A 1 440 ? 20.171 -23.902 -12.308 1.00 94.56 440 TYR A CA 1
ATOM 3364 C C . TYR A 1 440 ? 19.982 -22.678 -13.210 1.00 94.56 440 TYR A C 1
ATOM 3366 O O . TYR A 1 440 ? 20.499 -22.642 -14.320 1.00 94.56 440 TYR A O 1
ATOM 3374 N N . GLY A 1 441 ? 19.193 -21.702 -12.763 1.00 94.38 441 GLY A N 1
ATOM 3375 C CA . GLY A 1 441 ? 19.054 -20.412 -13.443 1.00 94.38 441 GLY A CA 1
ATOM 3376 C C . GLY A 1 441 ? 19.764 -19.314 -12.660 1.00 94.38 441 GLY A C 1
ATOM 3377 O O . GLY A 1 441 ? 20.047 -19.491 -11.481 1.00 94.38 441 GLY A O 1
ATOM 3378 N N . THR A 1 442 ? 20.002 -18.164 -13.281 1.00 96.12 442 THR A N 1
ATOM 3379 C CA . THR A 1 442 ? 20.641 -16.994 -12.644 1.00 96.12 442 THR A CA 1
ATOM 3380 C C . THR A 1 442 ? 19.634 -15.935 -12.177 1.00 96.12 442 THR A C 1
ATOM 3382 O O . THR A 1 442 ? 20.006 -14.899 -11.634 1.00 96.12 442 THR A O 1
ATOM 3385 N N . ASN A 1 443 ? 18.331 -16.158 -12.370 1.00 92.19 443 ASN A N 1
ATOM 3386 C CA . ASN A 1 443 ? 17.323 -15.182 -11.966 1.00 92.19 443 ASN A CA 1
ATOM 3387 C C . ASN A 1 443 ? 16.995 -15.309 -10.468 1.00 92.19 443 ASN A C 1
ATOM 3389 O O . ASN A 1 443 ? 16.420 -16.313 -10.054 1.00 92.19 443 ASN A O 1
ATOM 3393 N N . LEU A 1 444 ? 17.306 -14.279 -9.674 1.00 91.75 444 LEU A N 1
ATOM 3394 C CA . LEU A 1 444 ? 16.942 -14.213 -8.252 1.00 91.75 444 LEU A CA 1
ATOM 3395 C C . LEU A 1 444 ? 15.427 -14.097 -8.022 1.00 91.75 444 LEU A C 1
ATOM 3397 O O . LEU A 1 444 ? 14.954 -14.518 -6.969 1.00 91.75 444 LEU A O 1
ATOM 3401 N N . ASP A 1 445 ? 14.654 -13.633 -9.008 1.00 88.88 445 ASP A N 1
ATOM 3402 C CA . ASP A 1 445 ? 13.200 -13.457 -8.880 1.00 88.88 445 ASP A CA 1
ATOM 3403 C C . ASP A 1 445 ? 12.449 -14.782 -8.687 1.00 88.88 445 ASP A C 1
ATOM 3405 O O . ASP A 1 445 ? 11.304 -14.789 -8.241 1.00 88.88 445 ASP A O 1
ATOM 3409 N N . VAL A 1 446 ? 13.083 -15.931 -8.963 1.00 91.25 446 VAL A N 1
ATOM 3410 C CA . VAL A 1 446 ? 12.506 -17.253 -8.646 1.00 91.25 446 VAL A CA 1
ATOM 3411 C C . VAL A 1 446 ? 12.272 -17.445 -7.145 1.00 91.25 446 VAL A C 1
ATOM 3413 O O . VAL A 1 446 ? 11.567 -18.370 -6.745 1.00 91.25 446 VAL A O 1
ATOM 3416 N N . LEU A 1 447 ? 12.887 -16.598 -6.317 1.00 91.12 447 LEU A N 1
ATOM 3417 C CA . LEU A 1 447 ? 12.708 -16.552 -4.873 1.00 91.12 447 LEU A CA 1
ATOM 3418 C C . LEU A 1 447 ? 11.552 -15.638 -4.458 1.00 91.12 447 LEU A C 1
ATOM 3420 O O . LEU A 1 447 ? 11.255 -15.587 -3.275 1.00 91.12 447 LEU A O 1
ATOM 3424 N N . HIS A 1 448 ? 10.902 -14.903 -5.362 1.00 87.31 448 HIS A N 1
ATOM 3425 C CA . HIS A 1 448 ? 9.801 -14.010 -5.000 1.00 87.31 448 HIS A CA 1
ATOM 3426 C C . HIS A 1 448 ? 8.509 -14.778 -4.688 1.00 87.31 448 HIS A C 1
ATOM 3428 O O . HIS A 1 448 ? 8.263 -15.868 -5.205 1.00 87.31 448 HIS A O 1
ATOM 3434 N N . GLY A 1 449 ? 7.660 -14.201 -3.834 1.00 75.88 449 GLY A N 1
ATOM 3435 C CA . GLY A 1 449 ? 6.323 -14.730 -3.539 1.00 75.88 449 GLY A CA 1
ATOM 3436 C C . GLY A 1 449 ? 6.286 -15.959 -2.621 1.00 75.88 449 GLY A C 1
ATOM 3437 O O . GLY A 1 449 ? 5.208 -16.498 -2.375 1.00 75.88 449 GLY A O 1
ATOM 3438 N N . ILE A 1 450 ? 7.427 -16.398 -2.080 1.00 80.62 450 ILE A N 1
ATOM 3439 C CA . ILE A 1 450 ? 7.512 -17.506 -1.112 1.00 80.62 450 ILE A CA 1
ATOM 3440 C C . ILE A 1 450 ? 7.845 -16.997 0.292 1.00 80.62 450 ILE A C 1
ATOM 3442 O O . ILE A 1 450 ? 8.358 -15.891 0.461 1.00 80.62 450 ILE A O 1
ATOM 3446 N N . SER A 1 451 ? 7.595 -17.823 1.312 1.00 87.38 451 SER A N 1
ATOM 3447 C CA . SER A 1 451 ? 8.004 -17.491 2.680 1.00 87.38 451 SER A CA 1
ATOM 3448 C C . SER A 1 451 ? 9.537 -17.444 2.802 1.00 87.38 451 SER A C 1
ATOM 3450 O O . SER A 1 451 ? 10.205 -18.376 2.347 1.00 87.38 451 SER A O 1
ATOM 3452 N N . PRO A 1 452 ? 10.106 -16.412 3.450 1.00 89.44 452 PRO A N 1
ATOM 3453 C CA . PRO A 1 452 ? 11.547 -16.320 3.700 1.00 89.44 452 PRO A CA 1
ATOM 3454 C C . PRO A 1 452 ? 12.052 -17.260 4.797 1.00 89.44 452 PRO A C 1
ATOM 3456 O O . PRO A 1 452 ? 13.255 -17.517 4.861 1.00 89.44 452 PRO A O 1
ATOM 3459 N N . ASN A 1 453 ? 11.168 -17.745 5.677 1.00 88.81 453 ASN A N 1
ATOM 3460 C CA . ASN A 1 453 ? 11.562 -18.526 6.845 1.00 88.81 453 ASN A CA 1
ATOM 3461 C C . ASN A 1 453 ? 11.953 -19.951 6.447 1.00 88.81 453 ASN A C 1
ATOM 3463 O O . ASN A 1 453 ? 11.259 -20.612 5.675 1.00 88.81 453 ASN A O 1
ATOM 3467 N N . GLY A 1 454 ? 13.042 -20.442 7.030 1.00 85.44 454 GLY A N 1
ATOM 3468 C CA . GLY A 1 454 ? 13.592 -21.767 6.773 1.00 85.44 454 GLY A CA 1
ATOM 3469 C C . GLY A 1 454 ? 15.089 -21.732 6.485 1.00 85.44 454 GLY A C 1
ATOM 3470 O O . GLY A 1 454 ? 15.772 -20.727 6.695 1.00 85.44 454 GLY A O 1
ATOM 3471 N N . SER A 1 455 ? 15.612 -22.869 6.030 1.00 95.31 455 SER A N 1
ATOM 3472 C CA . SER A 1 455 ? 17.041 -23.031 5.774 1.00 95.31 455 SER A CA 1
ATOM 3473 C C . SER A 1 455 ? 17.413 -22.568 4.370 1.00 95.31 455 SER A C 1
ATOM 3475 O O . SER A 1 455 ? 17.027 -23.179 3.373 1.00 95.31 455 SER A O 1
ATOM 3477 N N . TRP A 1 456 ? 18.239 -21.533 4.318 1.00 98.50 456 TRP A N 1
ATOM 3478 C CA . TRP A 1 456 ? 18.932 -21.076 3.124 1.00 98.50 456 TRP A CA 1
ATOM 3479 C C . TRP A 1 456 ? 20.310 -21.713 3.063 1.00 98.50 456 TRP A C 1
ATOM 3481 O O . TRP A 1 456 ? 21.041 -21.717 4.053 1.00 98.50 456 TRP A O 1
ATOM 3491 N N . ARG A 1 457 ? 20.665 -22.277 1.912 1.00 98.62 457 ARG A N 1
ATOM 3492 C CA . ARG A 1 457 ? 21.888 -23.066 1.740 1.00 98.62 457 ARG A CA 1
ATOM 3493 C C . ARG A 1 457 ? 22.715 -22.488 0.607 1.00 98.62 457 ARG A C 1
ATOM 3495 O O . ARG A 1 457 ? 22.214 -22.364 -0.505 1.00 98.62 457 ARG A O 1
ATOM 3502 N N . LEU A 1 458 ? 23.969 -22.174 0.894 1.00 98.69 458 LEU A N 1
ATOM 3503 C CA . LEU A 1 458 ? 24.972 -21.809 -0.092 1.00 98.69 458 LEU A CA 1
ATOM 3504 C C . LEU A 1 458 ? 25.876 -23.019 -0.337 1.00 98.69 458 LEU A C 1
ATOM 3506 O O . LEU A 1 458 ? 26.435 -23.583 0.608 1.00 98.69 458 LEU A O 1
ATOM 3510 N N . PHE A 1 459 ? 26.005 -23.419 -1.593 1.00 98.75 459 PHE A N 1
ATOM 3511 C CA . PHE A 1 459 ? 26.937 -24.445 -2.039 1.00 98.75 459 PHE A CA 1
ATOM 3512 C C . PHE A 1 459 ? 28.045 -23.763 -2.830 1.00 98.75 459 PHE A C 1
ATOM 3514 O O . PHE A 1 459 ? 27.753 -22.991 -3.736 1.00 98.75 459 PHE A O 1
ATOM 3521 N N . VAL A 1 460 ? 29.291 -24.043 -2.462 1.00 98.56 460 VAL A N 1
ATOM 3522 C CA . VAL A 1 460 ? 30.489 -23.543 -3.144 1.00 98.56 460 VAL A CA 1
ATOM 3523 C C . VAL A 1 460 ? 31.240 -24.753 -3.667 1.00 98.56 460 VAL A C 1
ATOM 3525 O O . VAL A 1 460 ? 31.436 -25.715 -2.915 1.00 98.56 460 VAL A O 1
ATOM 3528 N N . PHE A 1 461 ? 31.599 -24.728 -4.937 1.00 97.88 461 PHE A N 1
ATOM 3529 C CA . PHE A 1 461 ? 32.245 -25.826 -5.628 1.00 97.88 461 PHE A CA 1
ATOM 3530 C C . PHE A 1 461 ? 33.366 -25.280 -6.506 1.00 97.88 461 PHE A C 1
ATOM 3532 O O . PHE A 1 461 ? 33.236 -24.189 -7.048 1.00 97.88 461 PHE A O 1
ATOM 3539 N N . ASP A 1 462 ? 34.452 -26.034 -6.564 1.00 97.31 462 ASP A N 1
ATOM 3540 C CA . ASP A 1 462 ? 35.559 -25.826 -7.486 1.00 97.31 462 ASP A CA 1
ATOM 3541 C C . ASP A 1 462 ? 35.541 -26.976 -8.501 1.00 97.31 462 ASP A C 1
ATOM 3543 O O . ASP A 1 462 ? 35.523 -28.150 -8.095 1.00 97.31 462 ASP A O 1
ATOM 3547 N N . ASP A 1 463 ? 35.432 -26.681 -9.791 1.00 93.75 463 ASP A N 1
ATOM 3548 C CA . ASP A 1 463 ? 35.183 -27.698 -10.810 1.00 93.75 463 ASP A CA 1
ATOM 3549 C C . ASP A 1 463 ? 36.448 -28.248 -11.499 1.00 93.75 463 ASP A C 1
ATOM 3551 O O . ASP A 1 463 ? 36.437 -29.407 -11.963 1.00 93.75 463 ASP A O 1
ATOM 3555 N N . GLU A 1 464 ? 37.570 -27.535 -11.404 1.00 93.75 464 GLU A N 1
ATOM 3556 C CA . GLU A 1 464 ? 38.878 -27.881 -11.967 1.00 93.75 464 GLU A CA 1
ATOM 3557 C C . GLU A 1 464 ? 39.943 -28.131 -10.869 1.00 93.75 464 GLU A C 1
ATOM 3559 O O . GLU A 1 464 ? 39.672 -28.008 -9.684 1.00 93.75 464 GLU A O 1
ATOM 3564 N N . PRO A 1 465 ? 41.120 -28.703 -11.189 1.00 93.50 465 PRO A N 1
ATOM 3565 C CA . PRO A 1 465 ? 42.188 -28.932 -10.217 1.00 93.50 465 PRO A CA 1
ATOM 3566 C C . PRO A 1 465 ? 43.268 -27.839 -10.251 1.00 93.50 465 PRO A C 1
ATOM 3568 O O . PRO A 1 465 ? 43.566 -27.323 -11.329 1.00 93.50 465 PRO A O 1
ATOM 3571 N N . LYS A 1 466 ? 44.034 -27.732 -9.148 1.00 91.50 466 LYS A N 1
ATOM 3572 C CA . LYS A 1 466 ? 45.296 -26.971 -8.909 1.00 91.50 466 LYS A CA 1
ATOM 3573 C C . LYS A 1 466 ? 45.136 -25.660 -8.155 1.00 91.50 466 LYS A C 1
ATOM 3575 O O . LYS A 1 466 ? 46.153 -25.107 -7.716 1.00 91.50 466 LYS A O 1
ATOM 3580 N N . ASP A 1 467 ? 43.913 -25.190 -7.996 1.00 94.88 467 ASP A N 1
ATOM 3581 C CA . ASP A 1 467 ? 43.620 -23.872 -7.470 1.00 94.88 467 ASP A CA 1
ATOM 3582 C C . ASP A 1 467 ? 42.853 -23.972 -6.160 1.00 94.88 467 ASP A C 1
ATOM 3584 O O . ASP A 1 467 ? 42.216 -24.968 -5.852 1.00 94.88 467 ASP A O 1
ATOM 3588 N N . LEU A 1 468 ? 43.045 -22.994 -5.284 1.00 94.81 468 LEU A N 1
ATOM 3589 C CA . LEU A 1 468 ? 42.451 -23.041 -3.956 1.00 94.81 468 LEU A CA 1
ATOM 3590 C C . LEU A 1 468 ? 41.995 -21.668 -3.527 1.00 94.81 468 LEU A C 1
ATOM 3592 O O . LEU A 1 468 ? 42.489 -20.629 -3.980 1.00 94.81 468 LEU A O 1
ATOM 3596 N N . GLY A 1 469 ? 41.114 -21.658 -2.537 1.00 97.50 469 GLY A N 1
ATOM 3597 C CA . GLY A 1 469 ? 40.652 -20.397 -2.012 1.00 97.50 469 GLY A CA 1
ATOM 3598 C C . GLY A 1 469 ? 39.810 -20.484 -0.765 1.00 97.50 469 GLY A C 1
ATOM 3599 O O . GLY A 1 469 ? 39.806 -21.458 -0.008 1.00 97.50 469 GLY A O 1
ATOM 3600 N N . SER A 1 470 ? 39.127 -19.381 -0.501 1.00 98.38 470 SER A N 1
ATOM 3601 C CA . SER A 1 470 ? 38.228 -19.263 0.631 1.00 98.38 470 SER A CA 1
ATOM 3602 C C . SER A 1 470 ? 37.280 -18.081 0.491 1.00 98.38 470 SER A C 1
ATOM 3604 O O . SER A 1 470 ? 37.545 -17.114 -0.219 1.00 98.38 470 SER A O 1
ATOM 3606 N N . ILE A 1 471 ? 36.197 -18.128 1.259 1.00 98.62 471 ILE A N 1
ATOM 3607 C CA . ILE A 1 471 ? 35.355 -16.977 1.567 1.00 98.62 471 ILE A CA 1
ATOM 3608 C C . ILE A 1 471 ? 35.560 -16.681 3.050 1.00 98.62 471 ILE A C 1
ATOM 3610 O O . ILE A 1 471 ? 34.934 -17.304 3.912 1.00 98.62 471 ILE A O 1
ATOM 3614 N N . ALA A 1 472 ? 36.501 -15.781 3.344 1.00 95.38 472 ALA A N 1
ATOM 3615 C CA . ALA A 1 472 ? 37.079 -15.612 4.677 1.00 95.38 472 ALA A CA 1
ATOM 3616 C C . ALA A 1 472 ? 36.039 -15.273 5.757 1.00 95.38 472 ALA A C 1
ATOM 3618 O O . ALA A 1 472 ? 36.115 -15.802 6.863 1.00 95.38 472 ALA A O 1
ATOM 3619 N N . ASN A 1 473 ? 35.049 -14.438 5.430 1.00 94.81 473 ASN A N 1
ATOM 3620 C CA . ASN A 1 473 ? 34.028 -13.965 6.371 1.00 94.81 473 ASN A CA 1
ATOM 3621 C C . ASN A 1 473 ? 32.627 -14.497 6.029 1.00 94.81 473 ASN A C 1
ATOM 3623 O O . ASN A 1 473 ? 31.623 -13.856 6.351 1.00 94.81 473 ASN A O 1
ATOM 3627 N N . GLY A 1 474 ? 32.571 -15.637 5.334 1.00 97.50 474 GLY A N 1
ATOM 3628 C CA . GLY A 1 474 ? 31.335 -16.289 4.927 1.00 97.50 474 GLY A CA 1
ATOM 3629 C C . GLY A 1 474 ? 30.439 -15.388 4.074 1.00 97.50 474 GLY A C 1
ATOM 3630 O O . GLY A 1 474 ? 30.903 -14.703 3.157 1.00 97.50 474 GLY A O 1
ATOM 3631 N N . TRP A 1 475 ? 29.137 -15.409 4.350 1.00 98.69 475 TRP A N 1
ATOM 3632 C CA . TRP A 1 475 ? 28.152 -14.746 3.503 1.00 98.69 475 TRP A CA 1
ATOM 3633 C C . TRP A 1 475 ? 26.987 -14.134 4.278 1.00 98.69 475 TRP A C 1
ATOM 3635 O O . TRP A 1 475 ? 26.678 -14.518 5.410 1.00 98.69 475 TRP A O 1
ATOM 3645 N N . GLU A 1 476 ? 26.338 -13.166 3.638 1.00 98.25 476 GLU A N 1
ATOM 3646 C CA . GLU A 1 476 ? 25.116 -12.534 4.116 1.00 98.25 476 GLU A CA 1
ATOM 3647 C C . GLU A 1 476 ? 23.982 -12.722 3.127 1.00 98.25 476 GLU A C 1
ATOM 3649 O O . GLU A 1 476 ? 24.168 -12.707 1.909 1.00 98.25 476 GLU A O 1
ATOM 3654 N N . LEU A 1 477 ? 22.792 -12.826 3.691 1.00 97.88 477 LEU A N 1
ATOM 3655 C CA . LEU A 1 477 ? 21.535 -12.874 2.991 1.00 97.88 477 LEU A CA 1
ATOM 3656 C C . LEU A 1 477 ? 20.697 -11.689 3.455 1.00 97.88 477 LEU A C 1
ATOM 3658 O O . LEU A 1 477 ? 20.351 -11.582 4.631 1.00 97.88 477 LEU A O 1
ATOM 3662 N N . ILE A 1 478 ? 20.383 -10.795 2.529 1.00 95.25 478 ILE A N 1
ATOM 3663 C CA . ILE A 1 478 ? 19.512 -9.654 2.770 1.00 95.25 478 ILE A CA 1
ATOM 3664 C C . ILE A 1 478 ? 18.188 -9.961 2.088 1.00 95.25 478 ILE A C 1
ATOM 3666 O O . ILE A 1 478 ? 18.142 -10.129 0.869 1.00 95.25 478 ILE A O 1
ATOM 3670 N N . ILE A 1 479 ? 17.125 -10.055 2.876 1.00 93.94 479 ILE A N 1
ATOM 3671 C CA . ILE A 1 479 ? 15.782 -10.363 2.390 1.00 93.94 479 ILE A CA 1
ATOM 3672 C C . ILE A 1 479 ? 14.900 -9.163 2.661 1.00 93.94 479 ILE A C 1
ATOM 3674 O O . ILE A 1 479 ? 14.828 -8.710 3.801 1.00 93.94 479 ILE A O 1
ATOM 3678 N N . THR A 1 480 ? 14.196 -8.714 1.631 1.00 84.88 480 THR A N 1
ATOM 3679 C CA . THR A 1 480 ? 13.038 -7.830 1.749 1.00 84.88 480 THR A CA 1
ATOM 3680 C C . THR A 1 480 ? 11.785 -8.670 1.532 1.00 84.88 480 THR A C 1
ATOM 3682 O O . THR A 1 480 ? 11.731 -9.454 0.580 1.00 84.88 480 THR A O 1
ATOM 3685 N N . THR A 1 481 ? 10.798 -8.539 2.413 1.00 79.88 481 THR A N 1
ATOM 3686 C CA . THR A 1 481 ? 9.463 -9.128 2.227 1.00 79.88 481 THR A CA 1
ATOM 3687 C C . THR A 1 481 ? 8.418 -8.073 1.895 1.00 79.88 481 THR A C 1
ATOM 3689 O O . THR A 1 481 ? 8.674 -6.905 2.156 1.00 79.88 481 THR A O 1
ATOM 3692 N N . ASN A 1 482 ? 7.283 -8.489 1.322 1.00 64.50 482 ASN A N 1
ATOM 3693 C CA . ASN A 1 482 ? 6.074 -7.708 1.021 1.00 64.50 482 ASN A CA 1
ATOM 3694 C C . ASN A 1 482 ? 4.844 -8.243 1.736 1.00 64.50 482 ASN A C 1
ATOM 3696 O O . ASN A 1 482 ? 4.859 -9.430 2.164 1.00 64.50 482 ASN A O 1
#

Nearest PDB structures (foldseek):
  3sy9-assembly3_C  TM=1.613E-01  e=4.209E+00  Pseudomonas aeruginosa
  3uu2-assembly1_C  TM=1.561E-01  e=5.672E+00  Salmonella enterica subsp. enterica serovar Typhimurium
  5ldt-assembly1_B  TM=1.585E-01  e=4.886E+00  Campylobacter jejuni

Secondary structure (DSSP, 8-state):
----------------PPP-------S---EEEEEETTEEEEEEE-SSS--EEEEEEEETTEEEEEEEEEEEEEEEEGGGSS--EEE--SSSEEPBGGGTTBSEEEEEEEETTEEEEEEEEEEEETTEEEEEEEEEETTSEEEEEEEEE--SSSS-EEEEEEEEEEE-SSSSSSEEEEEE-SSSEEEE-B-EEEEGGGSGGG-EEEEETTT--EEEEEE-------TTS-EEEPP-GGG-EEEEEE--GGG-S---S-TT--S---S--B-TTB-EEEEEE--EEE-GGG-SSPEEEEEEEEEE-SSSPPPP-S-S-EEEEEEE-S-EEE-SSEE-BSTTEEEEE-S--S-EEEEEEEEEEEEESSGGGEEEEEE-TT--EEEEEES-STTS-EEEEEEEEETT-SPBPPSSSPP-SEEEB-EE-SS-----TTSPPSP-B--GGGGTTS---EEEEEEEEE-SSS--EEETT-EEEEEEE-